Protein AF-0000000066254727 (afdb_homodimer)

pLDDT: mean 92.48, std 10.98, range [27.12, 98.88]

Radius of gyration: 26.47 Å; Cα contacts (8 Å, |Δi|>4): 821; chains: 2; bounding box: 38×82×57 Å

Foldseek 3Di:
DPPDDPPCLVVLLVVPVLAEDEPPLLVCAVPVCVVLVHDAAEEEEEACFLQQQPLVVLVVCVRYAYEYEDADSNRVSNNSVSCVVVVRSRYHYYHDDLLCVPSRYAFQRHQEYEYEADDQQPDPVCQVVQCLALSNVVVCNGRHHQFHKYKYKHLDPVSLVVNVVRLVVNPWDKDPWDFAPLPDPDPPDRDDPVCVVCVVVVRGMIIIMTTHDD/DPPDDPPCLVVLLVVPVLAEDEPPLLVCAVPVCVVLVHDAAEEEEEACFLQQQPLVVLVVCVRYAYEYEDQDSNRVSNNSVSCVVVVRSRYHYYHDDLLCVPSRYAFQRHQEYEYEADDLQPDPVCQVVQCLALSNVVVCNGRHHQFHKYKYKHLDPVSVVVNVVRLVVNPWDKDPWDFAPLPDPDPPDRDDPVCVVCVVVVRGMIIIMTTHDD

Sequence (428 aa):
MRRRRKKGADEKLLSYTKYVLRDDIDKLKGKWNLKFRNDNPIHVEFGTGKGKFITTLAKQNPDINYIAMELKEEVLLKAVEKADASNLNNILFLWGDVSNILDYFEAKELSRIYINFCDPWPKNRWSKRRLTHSGFLEMYNRVLEDDGEIHFKTDNEKLFEFSLNEIAANNWLLKNISLDLGNSEYENNVTTEYEDKFMSQGMRIFRCEAKKRNMRRRRKKGADEKLLSYTKYVLRDDIDKLKGKWNLKFRNDNPIHVEFGTGKGKFITTLAKQNPDINYIAMELKEEVLLKAVEKADASNLNNILFLWGDVSNILDYFEAKELSRIYINFCDPWPKNRWSKRRLTHSGFLEMYNRVLEDDGEIHFKTDNEKLFEFSLNEIAANNWLLKNISLDLGNSEYENNVTTEYEDKFMSQGMRIFRCEAKKRN

Nearest PDB structures (foldseek):
  7nzj-assembly3_E  TM=9.752E-01  e=7.903E-29  Bacillus subtilis subsp. subtilis str. 168
  1yzh-assembly1_A  TM=9.663E-01  e=3.021E-28  Streptococcus pneumoniae
  3dxy-assembly1_A  TM=8.152E-01  e=2.374E-16  Escherichia coli K-12
  3dxz-assembly1_A  TM=8.270E-01  e=3.266E-16  Escherichia coli K-12
  8cti-assembly1_A  TM=7.856E-01  e=6.941E-13  Homo sapiens

Organism: Clostridioides difficile (strain 630) (NCBI:txid272563)

Secondary structure (DSSP, 8-state):
------TTHHHHHHH-TTTEE-SSGGGGTT-HHHHHTS---EEEEES-TT-HHHHHHHHH-TTSEEEEEES-HHHHHHHHHHHHHTT-SSEEEEES-GGGHHHH--TT-EEEEEEES-----SGGGGGGSTTSHHHHHHHHHHEEEEEEEEEEES-HHHHHHHHHHHHHTTPEEEEEES-GGGS---S-PPPHHHHHHHTTT---EEEEEE---/------TTHHHHHHH-TTTEE-SSGGGGTT-HHHHHTS---EEEEES-TT-HHHHHHHHH-TTSEEEEEES-HHHHHHHHHHHHHTT-SSEEEEES-GGGHHHH--TT-EEEEEEES-----SGGGGGGSTTSHHHHHHHHHHEEEEEEEEEEES-HHHHHHHHHHHHHTTPEEEEEES-GGGS---S-PPPHHHHHHHTTT---EEEEEE---

Solvent-accessible surface area (backbone atoms only — not comparable to full-atom values): 22926 Å² total; per-residue (Å²): 132,86,79,72,84,64,89,60,36,62,59,56,38,62,66,39,65,88,38,45,42,66,71,72,46,57,73,34,37,75,36,54,42,64,74,71,70,45,85,52,53,30,35,34,29,54,57,40,49,56,24,50,37,62,46,50,48,37,70,76,32,75,75,33,32,36,39,36,26,24,71,50,48,68,41,35,36,49,22,50,49,53,34,58,74,65,64,60,82,36,53,37,34,38,58,43,62,76,92,47,47,76,52,46,42,27,75,43,61,28,45,32,39,37,40,50,61,64,76,57,50,88,49,75,91,41,40,83,70,23,80,51,23,62,73,43,48,52,54,48,61,46,25,26,28,78,86,14,36,38,41,37,37,34,66,48,65,69,44,48,37,50,33,55,35,36,40,31,72,69,56,32,40,49,37,75,52,31,77,37,46,86,80,43,87,71,75,86,76,77,57,38,65,66,46,64,67,41,45,78,71,70,51,55,30,33,33,36,32,36,28,57,63,129,131,87,82,75,85,64,90,61,36,60,59,57,40,63,65,39,65,87,39,45,42,69,73,72,48,58,73,34,35,75,35,56,43,65,75,69,69,46,86,54,53,31,34,34,29,55,56,39,49,54,23,50,37,62,47,50,50,36,70,75,32,74,74,33,31,36,38,36,26,24,69,51,48,69,40,35,36,49,22,51,51,53,35,58,74,66,64,61,83,34,53,37,34,37,58,42,62,76,91,46,47,75,53,46,43,27,74,44,62,28,44,32,38,37,38,50,62,65,74,57,49,88,50,74,92,41,38,84,72,23,80,53,22,62,73,43,49,52,53,48,60,45,24,27,29,79,86,14,37,39,42,38,38,33,66,49,64,68,43,49,38,50,33,54,35,35,39,30,71,70,56,33,41,51,38,76,53,30,76,38,46,88,79,44,88,71,73,86,75,77,57,41,66,65,47,63,68,42,44,77,70,70,51,55,31,32,32,34,31,36,30,56,62,130

InterPro domains:
  IPR003358 tRNA (guanine-N-7) methyltransferase, Trmb type [PF02390] (39-207)
  IPR003358 tRNA (guanine-N-7) methyltransferase, Trmb type [PS51625] (1-212)
  IPR003358 tRNA (guanine-N-7) methyltransferase, Trmb type [PTHR23417] (31-211)
  IPR003358 tRNA (guanine-N-7) methyltransferase, Trmb type [TIGR00091] (27-213)
  IPR029063 S-adenosyl-L-methionine-dependent methyltransferase superfamily [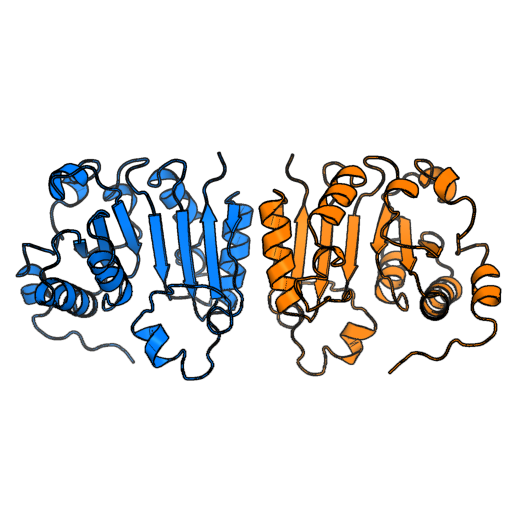G3DSA:3.40.50.150] (1-213)
  IPR029063 S-adenosyl-L-methionine-dependent methyltransferase superfamily [SSF53335] (22-211)
  IPR055361 tRNA (guanine-N(7)-)-methyltransferase TrmB, bacteria [MF_01057] (1-213)

Structure (mmCIF, N/CA/C/O backbone):
data_AF-0000000066254727-model_v1
#
loop_
_entity.id
_entity.type
_entity.pdbx_description
1 polymer 'tRNA (guanine-N(7)-)-methyltransferase'
#
loop_
_atom_site.group_PDB
_atom_site.id
_atom_site.type_symbol
_atom_site.label_atom_id
_atom_site.label_alt_id
_atom_site.label_comp_id
_atom_site.label_asym_id
_atom_site.label_entity_id
_atom_site.label_seq_id
_atom_site.pdbx_PDB_ins_code
_atom_site.Cartn_x
_atom_site.Cartn_y
_atom_site.Cartn_z
_atom_site.occupancy
_atom_site.B_iso_or_equiv
_atom_site.auth_seq_id
_atom_site.auth_comp_id
_atom_site.auth_asym_id
_atom_site.auth_atom_id
_atom_site.pdbx_PDB_model_num
ATOM 1 N N . MET A 1 1 ? 4.133 29.625 -10.883 1 27.12 1 MET A N 1
ATOM 2 C CA . MET A 1 1 ? 3.869 31.047 -10.672 1 27.12 1 MET A CA 1
ATOM 3 C C . MET A 1 1 ? 4.336 31.5 -9.289 1 27.12 1 MET A C 1
ATOM 5 O O . MET A 1 1 ? 3.939 30.906 -8.281 1 27.12 1 MET A O 1
ATOM 9 N N . ARG A 1 2 ? 5.578 32.125 -9.133 1 37.5 2 ARG A N 1
ATOM 10 C CA . ARG A 1 2 ? 6.199 32.594 -7.891 1 37.5 2 ARG A CA 1
ATOM 11 C C . ARG A 1 2 ? 5.27 33.531 -7.129 1 37.5 2 ARG A C 1
ATOM 13 O O . ARG A 1 2 ? 4.812 34.531 -7.668 1 37.5 2 ARG A O 1
ATOM 20 N N . ARG A 1 3 ? 4.508 33.094 -6.074 1 44.22 3 ARG A N 1
ATOM 21 C CA . ARG A 1 3 ? 3.523 33.906 -5.363 1 44.22 3 ARG A CA 1
ATOM 22 C C . ARG A 1 3 ? 4.168 35.156 -4.773 1 44.22 3 ARG A C 1
ATOM 24 O O . ARG A 1 3 ? 5.254 35.094 -4.199 1 44.22 3 ARG A O 1
ATOM 31 N N . ARG A 1 4 ? 3.963 36.344 -5.211 1 43.81 4 ARG A N 1
ATOM 32 C CA . ARG A 1 4 ? 4.402 37.688 -4.805 1 43.81 4 ARG A CA 1
ATOM 33 C C . ARG A 1 4 ? 4.164 37.906 -3.312 1 43.81 4 ARG A C 1
ATOM 35 O O . ARG A 1 4 ? 3.082 37.625 -2.803 1 43.81 4 ARG A O 1
ATOM 42 N N . ARG A 1 5 ? 5.137 38.094 -2.598 1 54.66 5 ARG A N 1
ATOM 43 C CA . ARG A 1 5 ? 5.168 38.469 -1.192 1 54.66 5 ARG A CA 1
ATOM 44 C C . ARG A 1 5 ? 4.27 39.688 -0.941 1 54.66 5 ARG A C 1
ATOM 46 O O . ARG A 1 5 ? 4.387 40.688 -1.624 1 54.66 5 ARG A O 1
ATOM 53 N N . LYS A 1 6 ? 2.869 39.438 -0.459 1 56.44 6 LYS A N 1
ATOM 54 C CA . LYS A 1 6 ? 1.971 40.531 -0.124 1 56.44 6 LYS A CA 1
ATOM 55 C C . LYS A 1 6 ? 2.539 41.375 1.01 1 56.44 6 LYS A C 1
ATOM 57 O O . LYS A 1 6 ? 2.826 40.875 2.094 1 56.44 6 LYS A O 1
ATOM 62 N N . LYS A 1 7 ? 2.779 42.562 0.92 1 67.94 7 LYS A N 1
ATOM 63 C CA . LYS A 1 7 ? 3.273 43.531 1.893 1 67.94 7 LYS A CA 1
ATOM 64 C C . LYS A 1 7 ? 2.369 43.562 3.121 1 6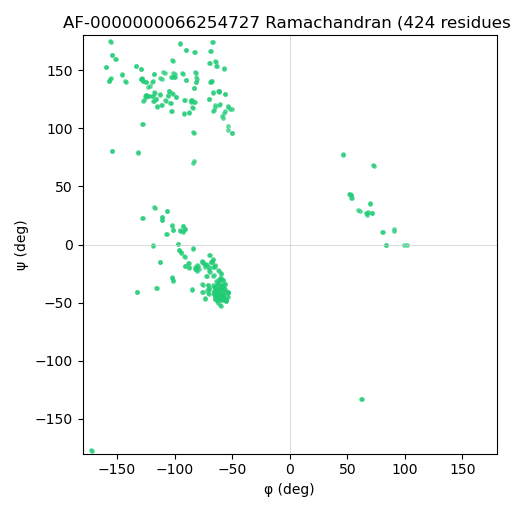7.94 7 LYS A C 1
ATOM 66 O O . LYS A 1 7 ? 1.152 43.719 2.996 1 67.94 7 LYS A O 1
ATOM 71 N N . GLY A 1 8 ? 2.865 43.156 4.359 1 84.06 8 GLY A N 1
ATOM 72 C CA . GLY A 1 8 ? 2.201 43.281 5.645 1 84.06 8 GLY A CA 1
ATOM 73 C C . GLY A 1 8 ? 1.522 42 6.109 1 84.06 8 GLY A C 1
ATOM 74 O O . GLY A 1 8 ? 0.859 42 7.148 1 84.06 8 GLY A O 1
ATOM 75 N N . ALA A 1 9 ? 1.568 40.969 5.391 1 85.69 9 ALA A N 1
ATOM 76 C CA . ALA A 1 9 ? 0.927 39.688 5.742 1 85.69 9 ALA A CA 1
ATOM 77 C C . ALA A 1 9 ? 1.461 39.156 7.066 1 85.69 9 ALA A C 1
ATOM 79 O O . ALA A 1 9 ? 0.708 38.594 7.863 1 85.69 9 ALA A O 1
ATOM 80 N N . ASP A 1 10 ? 2.717 39.344 7.234 1 89.69 10 ASP A N 1
ATOM 81 C CA . ASP A 1 10 ? 3.34 38.875 8.477 1 89.69 10 ASP A CA 1
ATOM 82 C C . ASP A 1 10 ? 2.76 39.625 9.68 1 89.69 10 ASP A C 1
ATOM 84 O O . ASP A 1 10 ? 2.381 38.969 10.672 1 89.69 10 ASP A O 1
ATOM 88 N N . GLU A 1 11 ? 2.652 40.906 9.531 1 90.31 11 GLU A N 1
ATOM 89 C CA . GLU A 1 11 ? 2.098 41.688 10.625 1 90.31 11 GLU A CA 1
ATOM 90 C C . GLU A 1 11 ? 0.65 41.312 10.914 1 90.31 11 GLU A C 1
ATOM 92 O O . GLU A 1 11 ? 0.254 41.188 12.07 1 90.31 11 GLU A O 1
ATOM 97 N N . LYS A 1 12 ? -0.114 41.25 9.93 1 92.62 12 LYS A N 1
ATOM 98 C CA . LYS A 1 12 ? -1.512 40.875 10.086 1 92.62 12 LYS A CA 1
ATOM 99 C C . LYS A 1 12 ? -1.627 39.469 10.711 1 92.62 12 LYS A C 1
ATOM 101 O O . LYS A 1 12 ? -2.434 39.25 11.617 1 92.62 12 LYS A O 1
ATOM 106 N N . LEU A 1 13 ? -0.859 38.562 10.195 1 94.25 13 LEU A N 1
ATOM 107 C CA . LEU A 1 13 ? -0.852 37.188 10.727 1 94.25 13 LEU A CA 1
ATOM 108 C C . LEU A 1 13 ? -0.575 37.188 12.227 1 94.25 13 LEU A C 1
ATOM 110 O O . LEU A 1 13 ? -1.31 36.594 13 1 94.25 13 LEU A O 1
ATOM 114 N N . LEU A 1 14 ? 0.385 37.969 12.617 1 92 14 LEU A N 1
ATOM 115 C CA . LEU A 1 14 ? 0.809 38 14.016 1 92 14 LEU A CA 1
ATOM 116 C C . LEU A 1 14 ? -0.185 38.75 14.875 1 92 14 LEU A C 1
ATOM 118 O O . LEU A 1 14 ? -0.164 38.656 16.109 1 92 14 LEU A O 1
ATOM 122 N N . SER A 1 15 ? -1.062 39.5 14.234 1 92.94 15 SER A N 1
ATOM 123 C CA . SER A 1 15 ? -2.064 40.25 14.977 1 92.94 15 SER A CA 1
ATOM 124 C C . SER A 1 15 ? -3.152 39.344 15.523 1 92.94 15 SER A C 1
ATOM 126 O O . SER A 1 15 ? -3.906 39.719 16.422 1 92.94 15 SER A O 1
ATOM 128 N N . TYR A 1 16 ? -3.275 38.156 14.961 1 94.62 16 TYR A N 1
ATOM 129 C CA . TYR A 1 16 ? -4.238 37.188 15.453 1 94.62 16 TYR A CA 1
ATOM 130 C C . TYR A 1 16 ? -3.676 36.406 16.641 1 94.62 16 TYR A C 1
ATOM 132 O O . TYR A 1 16 ? -3.525 35.188 16.578 1 94.62 16 TYR A O 1
ATOM 140 N N . THR A 1 17 ? -3.529 36.969 17.766 1 91.44 17 THR A N 1
ATOM 141 C CA . THR A 1 17 ? -2.828 36.469 18.938 1 91.44 17 THR A CA 1
ATOM 142 C C . THR A 1 17 ? -3.604 35.312 19.562 1 91.44 17 THR A C 1
ATOM 144 O O . THR A 1 17 ? -3.027 34.469 20.266 1 91.44 17 THR A O 1
ATOM 147 N N . LYS A 1 18 ? -4.871 35.25 19.25 1 92.94 18 LYS A N 1
ATOM 148 C CA . LYS A 1 18 ? -5.703 34.156 19.75 1 92.94 18 LYS A CA 1
ATOM 149 C C . LYS A 1 18 ? -5.359 32.844 19.062 1 92.94 18 LYS A C 1
ATOM 151 O O . LYS A 1 18 ? -5.523 31.781 19.641 1 92.94 18 LYS A O 1
ATOM 156 N N . TYR A 1 19 ? -4.863 33 17.844 1 96.06 19 TYR A N 1
ATOM 157 C CA . TYR A 1 19 ? -4.773 31.812 17 1 96.06 19 TYR A CA 1
ATOM 158 C C . TYR A 1 19 ? -3.322 31.484 16.672 1 96.06 19 TYR A C 1
ATOM 160 O O . TYR A 1 19 ? -2.943 30.312 16.625 1 96.06 19 TYR A O 1
ATOM 168 N N . VAL A 1 20 ? -2.527 32.469 16.469 1 95.75 20 VAL A N 1
ATOM 169 C CA . VAL A 1 20 ? -1.247 32.281 15.797 1 95.75 20 VAL A CA 1
ATOM 170 C C . VAL A 1 20 ? -0.121 32.25 16.828 1 95.75 20 VAL A C 1
ATOM 172 O O . VAL A 1 20 ? -0.039 33.094 17.703 1 95.75 20 VAL A O 1
ATOM 175 N N . LEU A 1 21 ? 0.638 31.25 16.672 1 92 21 LEU A N 1
ATOM 176 C CA . LEU A 1 21 ? 1.831 31.109 17.5 1 92 21 LEU A CA 1
ATOM 177 C C . LEU A 1 21 ? 3.092 31.141 16.641 1 92 21 LEU A C 1
ATOM 179 O O . LEU A 1 21 ? 3.189 30.406 15.656 1 92 21 LEU A O 1
ATOM 183 N N . ARG A 1 22 ? 4.004 31.891 16.984 1 86.06 22 ARG A N 1
ATOM 184 C CA . ARG A 1 22 ? 5.277 31.953 16.281 1 86.06 22 ARG A CA 1
ATOM 185 C C . ARG A 1 22 ? 6.453 31.906 17.25 1 86.06 22 ARG A C 1
ATOM 187 O O . ARG A 1 22 ? 7.438 31.203 17.016 1 86.06 22 ARG A O 1
ATOM 194 N N . ASP A 1 23 ? 6.273 32.625 18.328 1 82.19 23 ASP A N 1
ATOM 195 C CA . ASP A 1 23 ? 7.383 32.75 19.281 1 82.19 23 ASP A CA 1
ATOM 196 C C . ASP A 1 23 ? 7.199 31.797 20.453 1 82.19 23 ASP A C 1
ATOM 198 O O . ASP A 1 23 ? 6.07 31.469 20.828 1 82.19 23 ASP A O 1
ATOM 202 N N . ASP A 1 24 ? 8.297 31.266 21.016 1 85.06 24 ASP A N 1
ATOM 203 C CA . ASP A 1 24 ? 8.375 30.469 22.234 1 85.06 24 ASP A CA 1
ATOM 204 C C . ASP A 1 24 ? 7.547 29.188 22.094 1 85.06 24 ASP A C 1
ATOM 206 O O . ASP A 1 24 ? 6.898 28.766 23.062 1 85.06 24 ASP A O 1
ATOM 210 N N . ILE A 1 25 ? 7.449 28.75 20.891 1 87.56 25 ILE A N 1
ATOM 211 C CA . ILE A 1 25 ? 6.68 27.547 20.656 1 87.56 25 ILE A CA 1
ATOM 212 C C . ILE A 1 25 ? 7.336 26.359 21.375 1 87.56 25 ILE A C 1
ATOM 214 O O . ILE A 1 25 ? 6.648 25.469 21.859 1 87.56 25 ILE A O 1
ATOM 218 N N . ASP A 1 26 ? 8.688 26.391 21.469 1 90.38 26 ASP A N 1
ATOM 219 C CA . ASP A 1 26 ? 9.438 25.328 22.141 1 90.38 26 ASP A CA 1
ATOM 220 C C . ASP A 1 26 ? 9.008 25.203 23.609 1 90.38 26 ASP A C 1
ATOM 222 O O . ASP A 1 26 ? 9.109 24.125 24.188 1 90.38 26 ASP A O 1
ATOM 226 N N . LYS A 1 27 ? 8.477 26.281 24.172 1 93.25 27 LYS A N 1
ATOM 227 C CA . LYS A 1 27 ? 8.023 26.25 25.562 1 93.25 27 LYS A CA 1
ATOM 228 C C . LYS A 1 27 ? 6.699 25.516 25.703 1 93.25 27 LYS A C 1
ATOM 230 O O . LYS A 1 27 ? 6.297 25.141 26.797 1 93.25 27 LYS A O 1
ATOM 235 N N . LEU A 1 28 ? 6.094 25.328 24.594 1 94.69 28 LEU A N 1
ATOM 236 C CA . LEU A 1 28 ? 4.793 24.672 24.609 1 94.69 28 LEU A CA 1
ATOM 237 C C . LEU A 1 28 ? 4.941 23.156 24.438 1 94.69 28 LEU A C 1
ATOM 239 O O . LEU A 1 28 ? 3.979 22.406 24.625 1 94.69 28 LEU A O 1
ATOM 243 N N . LYS A 1 29 ? 6.148 22.75 24.109 1 96.31 29 LYS A N 1
ATOM 244 C CA . LYS A 1 29 ? 6.414 21.312 23.984 1 96.31 29 LYS A CA 1
ATOM 245 C C . LYS A 1 29 ? 5.996 20.562 25.25 1 96.31 29 LYS A C 1
ATOM 247 O O . LYS A 1 29 ? 6.457 20.891 26.344 1 96.31 29 LYS A O 1
ATOM 252 N N . GLY A 1 30 ? 5.055 19.656 25.125 1 97.06 30 GLY A N 1
ATOM 253 C CA . GLY A 1 30 ? 4.535 18.891 26.25 1 97.06 30 GLY A CA 1
ATOM 254 C C . GLY A 1 30 ? 3.447 19.625 27.016 1 97.06 30 GLY A C 1
ATOM 255 O O . GLY A 1 30 ? 2.93 19.109 28.016 1 97.06 30 GLY A O 1
ATOM 256 N N . LYS A 1 31 ? 3.148 20.797 26.578 1 96.88 31 LYS A N 1
ATOM 257 C CA . LYS A 1 31 ? 2.209 21.609 27.344 1 96.88 31 LYS A CA 1
ATOM 258 C C . LYS A 1 31 ? 1.071 22.109 26.453 1 96.88 31 LYS A C 1
ATOM 260 O O . LYS A 1 31 ? 0.453 23.141 26.766 1 96.88 31 LYS A O 1
ATOM 265 N N . TRP A 1 32 ? 0.805 21.469 25.391 1 97.44 32 TRP A N 1
ATOM 266 C CA . TRP A 1 32 ? -0.238 21.906 24.469 1 97.44 32 TRP A CA 1
ATOM 267 C C . TRP A 1 32 ? -1.613 21.812 25.125 1 97.44 32 TRP A C 1
ATOM 269 O O . TRP A 1 32 ? -2.482 22.656 24.875 1 97.44 32 TRP A O 1
ATOM 279 N N . ASN A 1 33 ? -1.824 20.797 25.938 1 97.38 33 ASN A N 1
ATOM 280 C CA . ASN A 1 33 ? -3.09 20.688 26.656 1 97.38 33 ASN A CA 1
ATOM 281 C C . ASN A 1 33 ? -3.35 21.891 27.547 1 97.38 33 ASN A C 1
ATOM 283 O O . ASN A 1 33 ? -4.496 22.328 27.703 1 97.38 33 ASN A O 1
ATOM 287 N N . LEU A 1 34 ? -2.281 22.375 28.125 1 96.62 34 LEU A N 1
ATOM 288 C CA . LEU A 1 34 ? -2.408 23.578 28.938 1 96.62 34 LEU A CA 1
ATOM 289 C C . LEU A 1 34 ? -2.797 24.781 28.078 1 96.62 34 LEU A C 1
ATOM 291 O O . LEU A 1 34 ? -3.621 25.609 28.484 1 96.62 34 LEU A O 1
ATOM 295 N N . LYS A 1 35 ? -2.195 24.828 26.938 1 96.12 35 LYS A N 1
ATOM 296 C CA . LYS A 1 35 ? -2.49 25.938 26.031 1 96.12 35 LYS A CA 1
ATOM 297 C C . LYS A 1 35 ? -3.939 25.891 25.562 1 96.12 35 LYS A C 1
ATOM 299 O O . LYS A 1 35 ? -4.613 26.922 25.484 1 96.12 35 LYS A O 1
ATOM 304 N N . PHE A 1 36 ? -4.422 24.703 25.281 1 97.56 36 PHE A N 1
ATOM 305 C CA . PHE A 1 36 ? -5.797 24.516 24.844 1 97.56 36 PHE A CA 1
ATOM 306 C C . PHE A 1 36 ? -6.754 24.547 26.031 1 97.56 36 PHE A C 1
ATOM 308 O O . PHE A 1 36 ? -7.969 24.672 25.859 1 97.56 36 PHE A O 1
ATOM 315 N N . ARG A 1 37 ? -6.211 24.344 27.297 1 97.19 37 ARG A N 1
ATOM 316 C CA . ARG A 1 37 ? -6.941 24.375 28.562 1 97.19 37 ARG A CA 1
ATOM 317 C C . ARG A 1 37 ? -7.891 23.188 28.656 1 97.19 37 ARG A C 1
ATOM 319 O O . ARG A 1 37 ? -9.023 23.328 29.141 1 97.19 37 ARG A O 1
ATOM 326 N N . ASN A 1 38 ? -7.582 22.094 28.016 1 98.12 38 ASN A N 1
ATOM 327 C CA . ASN A 1 38 ? -8.289 20.812 28.125 1 98.12 38 ASN A CA 1
ATOM 328 C C . ASN A 1 38 ? -7.379 19.641 27.75 1 98.12 38 ASN A C 1
ATOM 330 O O . ASN A 1 38 ? -6.227 19.844 27.375 1 98.12 38 ASN A O 1
ATOM 334 N N . ASP A 1 39 ? -7.93 18.406 27.922 1 97.75 39 ASP A N 1
ATOM 335 C CA . ASP A 1 39 ? -7.133 17.219 27.672 1 97.75 39 ASP A CA 1
ATOM 336 C C . ASP A 1 39 ? -7.637 16.484 26.438 1 97.75 39 ASP A C 1
ATOM 338 O O . ASP A 1 39 ? -7.492 15.258 26.328 1 97.75 39 ASP A O 1
ATOM 342 N N . ASN A 1 40 ? -8.32 17.203 25.531 1 98.44 40 ASN A N 1
ATOM 343 C CA . ASN A 1 40 ? -8.789 16.578 24.297 1 98.44 40 ASN A CA 1
ATOM 344 C C . ASN A 1 40 ? -7.625 16.109 23.422 1 98.44 40 ASN A C 1
ATOM 346 O O . ASN A 1 40 ? -6.516 16.625 23.516 1 98.44 40 ASN A O 1
ATOM 350 N N . PRO A 1 41 ? -7.871 15.102 22.594 1 98.62 41 PRO A N 1
ATOM 351 C CA . PRO A 1 41 ? -6.824 14.695 21.656 1 98.62 41 PRO A CA 1
ATOM 352 C C . PRO A 1 41 ? -6.363 15.836 20.75 1 98.62 41 PRO A C 1
ATOM 354 O O . PRO A 1 41 ? -7.137 16.75 20.484 1 98.62 41 PRO A O 1
ATOM 357 N N . ILE A 1 42 ? -5.133 15.773 20.328 1 98.75 42 ILE A N 1
ATOM 358 C CA . ILE A 1 42 ? -4.574 16.812 19.484 1 98.75 42 ILE A CA 1
ATOM 359 C C . ILE A 1 42 ? -4.238 16.25 18.109 1 98.75 42 ILE A C 1
ATOM 361 O O . ILE A 1 42 ? -3.455 15.297 18 1 98.75 42 ILE A O 1
ATOM 365 N N . HIS A 1 43 ? -4.855 16.75 17.078 1 98.81 43 HIS A N 1
ATOM 366 C CA . HIS A 1 43 ? -4.551 16.453 15.68 1 98.81 43 HIS A CA 1
ATOM 367 C C . HIS A 1 43 ? -3.758 17.594 15.047 1 98.81 43 HIS A C 1
ATOM 369 O O . HIS A 1 43 ? -4.016 18.766 15.328 1 98.81 43 HIS A O 1
ATOM 375 N N . VAL A 1 44 ? -2.85 17.25 14.18 1 98.69 44 VAL A N 1
ATOM 376 C CA . VAL A 1 44 ? -2.047 18.297 13.539 1 98.69 44 VAL A CA 1
ATOM 377 C C . VAL A 1 44 ? -2.076 18.109 12.023 1 98.69 44 VAL A C 1
ATOM 379 O O . VAL A 1 44 ? -2.057 16.969 11.531 1 98.69 44 VAL A O 1
ATOM 382 N N . GLU A 1 45 ? -2.123 19.172 11.32 1 98.62 45 GLU A N 1
ATOM 383 C CA . GLU A 1 45 ? -1.911 19.156 9.875 1 98.62 45 GLU A CA 1
ATOM 384 C C . GLU A 1 45 ? -0.602 19.859 9.508 1 98.62 45 GLU A C 1
ATOM 386 O O . GLU A 1 45 ? -0.405 21.031 9.82 1 98.62 45 GLU A O 1
ATOM 391 N N . PHE A 1 46 ? 0.299 19.125 8.867 1 97.75 46 PHE A N 1
ATOM 392 C CA . PHE A 1 46 ? 1.543 19.688 8.352 1 97.75 46 PHE A CA 1
ATOM 393 C C . PHE A 1 46 ? 1.372 20.156 6.914 1 97.75 46 PHE A C 1
ATOM 395 O O . PHE A 1 46 ? 1.026 19.359 6.039 1 97.75 46 PHE A O 1
ATOM 402 N N . GLY A 1 47 ? 1.664 21.391 6.652 1 95 47 GLY A N 1
ATOM 403 C CA . GLY A 1 47 ? 1.336 21.969 5.363 1 95 47 GLY A CA 1
ATOM 404 C C . GLY A 1 47 ? -0.149 22.219 5.184 1 95 47 GLY A C 1
ATOM 405 O O . GLY A 1 47 ? -0.769 21.703 4.258 1 95 47 GLY A O 1
ATOM 406 N N . THR A 1 48 ? -0.691 23.188 5.945 1 96.12 48 THR A N 1
ATOM 407 C CA . THR A 1 48 ? -2.139 23.344 6.035 1 96.12 48 THR A CA 1
ATOM 408 C C . THR A 1 48 ? -2.674 24.125 4.844 1 96.12 48 THR A C 1
ATOM 410 O O . THR A 1 48 ? -3.873 24.094 4.559 1 96.12 48 THR A O 1
ATOM 413 N N . GLY A 1 49 ? -1.768 24.875 4.211 1 94.19 49 GLY A N 1
ATOM 414 C CA . GLY A 1 49 ? -2.229 25.719 3.115 1 94.19 49 GLY A CA 1
ATOM 415 C C . GLY A 1 49 ? -3.227 26.766 3.553 1 94.19 49 GLY A C 1
ATOM 416 O O . GLY A 1 49 ? -2.992 27.484 4.527 1 94.19 49 GLY A O 1
ATOM 417 N N . LYS A 1 50 ? -4.293 26.891 2.83 1 95.25 50 LYS A N 1
ATOM 418 C CA . LYS A 1 50 ? -5.277 27.922 3.125 1 95.25 50 LYS A CA 1
ATOM 419 C C . LYS A 1 50 ? -6.254 27.453 4.203 1 95.25 50 LYS A C 1
ATOM 421 O O . LYS A 1 50 ? -7.168 28.188 4.574 1 95.25 50 LYS A O 1
ATOM 426 N N . GLY A 1 51 ? -6.184 26.281 4.668 1 97.06 51 GLY A N 1
ATOM 427 C CA . GLY A 1 51 ? -6.711 25.875 5.957 1 97.06 51 GLY A CA 1
ATOM 428 C C . GLY A 1 51 ? -8.148 25.375 5.883 1 97.06 51 GLY A C 1
ATOM 429 O O . GLY A 1 51 ? -8.789 25.156 6.914 1 97.06 51 GLY A O 1
ATOM 430 N N . LYS A 1 52 ? -8.719 25.125 4.676 1 96.38 52 LYS A N 1
ATOM 431 C CA . LYS A 1 52 ? -10.102 24.656 4.59 1 96.38 52 LYS A CA 1
ATOM 432 C C . LYS A 1 52 ? -10.273 23.328 5.305 1 96.38 52 LYS A C 1
ATOM 434 O O . LYS A 1 52 ? -11.203 23.156 6.098 1 96.38 52 LYS A O 1
ATOM 439 N N . PHE A 1 53 ? -9.406 22.422 5.086 1 97 53 PHE A N 1
ATOM 440 C CA . PHE A 1 53 ? -9.5 21.078 5.637 1 97 53 PHE A CA 1
ATOM 441 C C . PHE A 1 53 ? -9.5 21.109 7.16 1 97 53 PHE A C 1
ATOM 443 O O . PHE A 1 53 ? -10.445 20.625 7.793 1 97 53 PHE A O 1
ATOM 450 N N . ILE A 1 54 ? -8.555 21.75 7.746 1 98.06 54 ILE A N 1
ATOM 451 C CA . ILE A 1 54 ? -8.336 21.672 9.188 1 98.06 54 ILE A CA 1
ATOM 452 C C . ILE A 1 54 ? -9.391 22.5 9.914 1 98.06 54 ILE A C 1
ATOM 454 O O . ILE A 1 54 ? -9.836 22.125 11.008 1 98.06 54 ILE A O 1
ATOM 458 N N . THR A 1 55 ? -9.805 23.609 9.336 1 98.31 55 THR A N 1
ATOM 459 C CA . THR A 1 55 ? -10.828 24.422 9.984 1 98.31 55 THR A CA 1
ATOM 460 C C . THR A 1 55 ? -12.18 23.734 9.93 1 98.31 55 THR A C 1
ATOM 462 O O . THR A 1 55 ? -12.984 23.844 10.852 1 98.31 55 THR A O 1
ATOM 465 N N . THR A 1 56 ? -12.438 23 8.805 1 97.81 56 THR A N 1
ATOM 466 C CA . THR A 1 56 ? -13.656 22.203 8.711 1 97.81 56 THR A CA 1
ATOM 467 C C . THR A 1 56 ? -13.68 21.109 9.773 1 97.81 56 THR A C 1
ATOM 469 O O . THR A 1 56 ? -14.688 20.938 10.461 1 97.81 56 THR A O 1
ATOM 472 N N . LEU A 1 57 ? -12.602 20.422 9.945 1 98.12 57 LEU A N 1
ATOM 473 C CA . LEU A 1 57 ? -12.516 19.391 10.969 1 98.12 57 LEU A CA 1
ATOM 474 C C . LEU A 1 57 ? -12.734 19.969 12.359 1 98.12 57 LEU A C 1
ATOM 476 O O . LEU A 1 57 ? -13.461 19.391 13.172 1 98.12 57 LEU A O 1
ATOM 480 N N . ALA A 1 58 ? -12.062 21.094 12.602 1 98.44 58 ALA A N 1
ATOM 481 C CA . ALA A 1 58 ? -12.188 21.734 13.906 1 98.44 58 ALA A CA 1
ATOM 482 C C . ALA A 1 58 ? -13.648 22.094 14.203 1 98.44 58 ALA A C 1
ATOM 484 O O . ALA A 1 58 ? -14.125 21.906 15.32 1 98.44 58 ALA A O 1
ATOM 485 N N . LYS A 1 59 ? -14.312 22.609 13.203 1 97.88 59 LYS A N 1
ATOM 486 C CA . LYS A 1 59 ? -15.711 22.984 13.344 1 97.88 59 LYS A CA 1
ATOM 487 C C . LYS A 1 59 ? -16.594 21.766 13.617 1 97.88 59 LYS A C 1
ATOM 489 O O . LYS A 1 59 ? -17.484 21.828 14.453 1 97.88 59 LYS A O 1
ATOM 494 N N . GLN A 1 60 ? -16.297 20.656 12.992 1 97.25 60 GLN A N 1
ATOM 495 C CA . GLN A 1 60 ? -17.125 19.453 13.07 1 97.25 60 GLN A CA 1
ATOM 496 C C . GLN A 1 60 ? -16.844 18.672 14.352 1 97.25 60 GLN A C 1
ATOM 498 O O . GLN A 1 60 ? -17.656 17.859 14.781 1 97.25 60 GLN A O 1
ATOM 503 N N . ASN A 1 61 ? -15.68 18.906 14.93 1 98 61 ASN A N 1
ATOM 504 C CA . ASN A 1 61 ? -15.258 18.109 16.078 1 98 61 ASN A CA 1
ATOM 505 C C . ASN A 1 61 ? -14.758 18.984 17.219 1 98 61 ASN A C 1
ATOM 507 O O . ASN A 1 61 ? -13.555 19.016 17.5 1 98 61 ASN A O 1
ATOM 511 N N . PRO A 1 62 ? -15.648 19.562 17.984 1 97.62 62 PRO A N 1
ATOM 512 C CA . PRO A 1 62 ? -15.234 20.5 19.031 1 97.62 62 PRO A CA 1
ATOM 513 C C . PRO A 1 62 ? -14.477 19.812 20.172 1 97.62 62 PRO A C 1
ATOM 515 O O . PRO A 1 62 ? -13.828 20.484 20.969 1 97.62 62 PRO A O 1
ATOM 518 N N . ASP A 1 63 ? -14.578 18.469 20.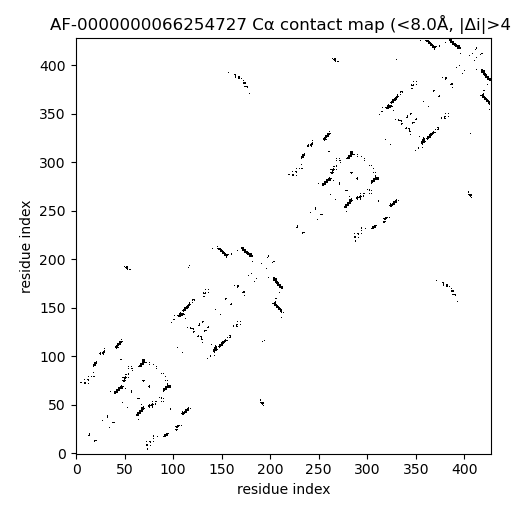219 1 98.38 63 ASP A N 1
ATOM 519 C CA . ASP A 1 63 ? -13.93 17.719 21.297 1 98.38 63 ASP A CA 1
ATOM 520 C C . ASP A 1 63 ? -12.531 17.266 20.875 1 98.38 63 ASP A C 1
ATOM 522 O O . ASP A 1 63 ? -11.914 16.438 21.547 1 98.38 63 ASP A O 1
ATOM 526 N N . ILE A 1 64 ? -12.031 17.75 19.828 1 98.69 64 ILE A N 1
ATOM 527 C CA . ILE A 1 64 ? -10.664 17.516 19.375 1 98.69 64 ILE A CA 1
ATOM 528 C C . ILE A 1 64 ? -9.945 18.844 19.203 1 98.69 64 ILE A C 1
ATOM 530 O O . ILE A 1 64 ? -10.516 19.828 18.719 1 98.69 64 ILE A O 1
ATOM 534 N N . ASN A 1 65 ? -8.727 18.922 19.672 1 98.88 65 ASN A N 1
ATOM 535 C CA . ASN A 1 65 ? -7.871 20.094 19.453 1 98.88 65 ASN A CA 1
ATOM 536 C C . ASN A 1 65 ? -7.051 19.938 18.172 1 98.88 65 ASN A C 1
ATOM 538 O O . ASN A 1 65 ? -6.555 18.859 17.875 1 98.88 65 ASN A O 1
ATOM 542 N N . TYR A 1 66 ? -6.906 21.062 17.453 1 98.88 66 TYR A N 1
ATOM 543 C CA . TYR A 1 66 ? -6.211 21.016 16.172 1 98.88 66 TYR A CA 1
ATOM 544 C C . TYR A 1 66 ? -5.051 22.016 16.156 1 98.88 66 TYR A C 1
ATOM 546 O O . TYR A 1 66 ? -5.172 23.125 16.656 1 98.88 66 TYR A O 1
ATOM 554 N N . ILE A 1 67 ? -3.979 21.609 15.586 1 98.56 67 ILE A N 1
ATOM 555 C CA . ILE A 1 67 ? -2.852 22.484 15.297 1 98.56 67 ILE A CA 1
ATOM 556 C C . ILE A 1 67 ? -2.545 22.453 13.805 1 98.56 67 ILE A C 1
ATOM 558 O O . ILE A 1 67 ? -2.428 21.391 13.211 1 98.56 67 ILE A O 1
ATOM 562 N N . ALA A 1 68 ? -2.473 23.594 13.211 1 98.25 68 ALA A N 1
ATOM 563 C CA . ALA A 1 68 ? -2.178 23.75 11.789 1 98.25 68 ALA A CA 1
ATOM 564 C C . ALA A 1 68 ? -0.824 24.422 11.578 1 98.25 68 ALA A C 1
ATOM 566 O O . ALA A 1 68 ? -0.571 25.5 12.117 1 98.25 68 ALA A O 1
ATOM 567 N N . MET A 1 69 ? -0.011 23.797 10.758 1 97.19 69 MET A N 1
ATOM 568 C CA . MET A 1 69 ? 1.326 24.344 10.539 1 97.19 69 MET A CA 1
ATOM 569 C C . MET A 1 69 ? 1.532 24.719 9.078 1 97.19 69 MET A C 1
ATOM 571 O O . MET A 1 69 ? 1.131 23.969 8.18 1 97.19 69 MET A O 1
ATOM 575 N N . GLU A 1 70 ? 2.191 25.828 8.914 1 95.56 70 GLU A N 1
ATOM 576 C CA . GLU A 1 70 ? 2.48 26.344 7.578 1 95.56 70 GLU A CA 1
ATOM 577 C C . GLU A 1 70 ? 3.678 27.281 7.59 1 95.56 70 GLU A C 1
ATOM 579 O O . GLU A 1 70 ? 3.85 28.062 8.531 1 95.56 70 GLU A O 1
ATOM 584 N N . LEU A 1 71 ? 4.465 27.125 6.52 1 93.38 71 LEU A N 1
ATOM 585 C CA . LEU A 1 71 ? 5.688 27.906 6.43 1 93.38 71 LEU A CA 1
ATOM 586 C C . LEU A 1 71 ? 5.402 29.281 5.84 1 93.38 71 LEU A C 1
ATOM 588 O O . LEU A 1 71 ? 5.988 30.281 6.27 1 93.38 71 LEU A O 1
ATOM 592 N N . LYS A 1 72 ? 4.566 29.359 4.902 1 93.75 72 LYS A N 1
ATOM 593 C CA . LYS A 1 72 ? 4.297 30.609 4.188 1 93.75 72 LYS A CA 1
ATOM 594 C C . LYS A 1 72 ? 3.24 31.438 4.914 1 93.75 72 LYS A C 1
ATOM 596 O O . LYS A 1 72 ? 2.09 31.016 5.043 1 93.75 72 LYS A O 1
ATOM 601 N N . GLU A 1 73 ? 3.557 32.594 5.242 1 93.62 73 GLU A N 1
ATOM 602 C CA . GLU A 1 73 ? 2.697 33.438 6.078 1 93.62 73 GLU A CA 1
ATOM 603 C C . GLU A 1 73 ? 1.448 33.875 5.32 1 93.62 73 GLU A C 1
ATOM 605 O O . GLU A 1 73 ? 0.365 33.969 5.902 1 93.62 73 GLU A O 1
ATOM 610 N N . GLU A 1 74 ? 1.638 34.156 4.031 1 94.44 74 GLU A N 1
ATOM 611 C CA . GLU A 1 74 ? 0.491 34.625 3.26 1 94.44 74 GLU A CA 1
ATOM 612 C C . GLU A 1 74 ? -0.579 33.562 3.145 1 94.44 74 GLU A C 1
ATOM 614 O O . GLU A 1 74 ? -1.774 33.844 3.162 1 94.44 74 GLU A O 1
ATOM 619 N N . VAL A 1 75 ? -0.113 32.375 3.031 1 94.62 75 VAL A N 1
ATOM 620 C CA . VAL A 1 75 ? -1.01 31.234 2.914 1 94.62 75 VAL A CA 1
ATOM 621 C C . VAL A 1 75 ? -1.655 30.938 4.266 1 94.62 75 VAL A C 1
ATOM 623 O O . VAL A 1 75 ? -2.877 30.797 4.359 1 94.62 75 VAL A O 1
ATOM 626 N N . LEU A 1 76 ? -0.881 30.922 5.285 1 96.44 76 LEU A N 1
ATOM 627 C CA . LEU A 1 76 ? -1.351 30.656 6.641 1 96.44 76 LEU A CA 1
ATOM 628 C C . LEU A 1 76 ? -2.391 31.703 7.066 1 96.44 76 LEU A C 1
ATOM 630 O O . LEU A 1 76 ? -3.34 31.375 7.781 1 96.44 76 LEU A O 1
ATOM 634 N N . LEU A 1 77 ? -2.184 32.938 6.625 1 97.25 77 LEU A N 1
ATOM 635 C CA . LEU A 1 77 ? -3.102 34.031 6.977 1 97.25 77 LEU A CA 1
ATOM 636 C C . LEU A 1 77 ? -4.523 33.688 6.543 1 97.25 77 LEU A C 1
ATOM 638 O O . LEU A 1 77 ? -5.48 33.938 7.285 1 97.25 77 LEU A O 1
ATOM 642 N N . LYS A 1 78 ? -4.652 33.125 5.422 1 96.88 78 LYS A N 1
ATOM 643 C CA . LYS A 1 78 ? -5.973 32.719 4.93 1 96.88 78 LYS A CA 1
ATOM 644 C C . LYS A 1 78 ? -6.621 31.688 5.84 1 96.88 78 LYS A C 1
ATOM 646 O O . LYS A 1 78 ? -7.828 31.734 6.086 1 96.88 78 LYS A O 1
ATOM 651 N N . ALA A 1 79 ? -5.859 30.766 6.289 1 97.31 79 ALA A N 1
ATOM 652 C CA . ALA A 1 79 ? -6.359 29.734 7.195 1 97.31 79 ALA A CA 1
ATOM 653 C C . ALA A 1 79 ? -6.82 30.344 8.516 1 97.31 79 ALA A C 1
ATOM 655 O O . ALA A 1 79 ? -7.887 30 9.031 1 97.31 79 ALA A O 1
ATOM 656 N N . VAL A 1 80 ? -6.039 31.25 9.008 1 98 80 VAL A N 1
ATOM 657 C CA . VAL A 1 80 ? -6.336 31.906 10.281 1 98 80 VAL A CA 1
ATOM 658 C C . VAL A 1 80 ? -7.621 32.719 10.156 1 98 80 VAL A C 1
ATOM 660 O O . VAL A 1 80 ? -8.453 32.719 11.07 1 98 80 VAL A O 1
ATOM 663 N N . GLU A 1 81 ? -7.742 33.375 9.07 1 97.88 81 GLU A N 1
ATOM 664 C CA . GLU A 1 81 ? -8.945 34.188 8.836 1 97.88 81 GLU A CA 1
ATOM 665 C C . GLU A 1 81 ? -10.195 33.312 8.836 1 97.88 81 GLU A C 1
ATOM 667 O O . GLU A 1 81 ? -11.25 33.719 9.32 1 97.88 81 GLU A O 1
ATOM 672 N N . LYS A 1 82 ? -10.102 32.125 8.312 1 97.5 82 LYS A N 1
ATOM 673 C CA . LYS A 1 82 ? -11.227 31.188 8.328 1 97.5 82 LYS A CA 1
ATOM 674 C C . LYS A 1 82 ? -11.602 30.797 9.758 1 97.5 82 LYS A C 1
ATOM 676 O O . LYS A 1 82 ? -12.781 30.75 10.109 1 97.5 82 LYS A O 1
ATOM 681 N N . ALA A 1 83 ? -10.625 30.469 10.5 1 98 83 ALA A N 1
ATOM 682 C CA . ALA A 1 83 ? -10.859 30.094 11.891 1 98 83 ALA A CA 1
ATOM 683 C C . ALA A 1 83 ? -11.492 31.25 12.672 1 98 83 ALA A C 1
ATOM 685 O O . ALA A 1 83 ? -12.414 31.047 13.461 1 98 83 ALA A O 1
ATOM 686 N N . ASP A 1 84 ? -10.961 32.438 12.43 1 97.5 84 ASP A N 1
ATOM 687 C CA . ASP A 1 84 ? -11.461 33.656 13.117 1 97.5 84 ASP A CA 1
ATOM 688 C C . ASP A 1 84 ? -12.914 33.938 12.742 1 97.5 84 ASP A C 1
ATOM 690 O O . ASP A 1 84 ? -13.734 34.219 13.609 1 97.5 84 ASP A O 1
ATOM 694 N N . ALA A 1 85 ? -13.164 33.812 11.492 1 97.12 85 ALA A N 1
ATOM 695 C CA . ALA A 1 85 ? -14.516 34.062 11 1 97.12 85 ALA A CA 1
ATOM 696 C C . ALA A 1 85 ? -15.516 33.094 11.609 1 97.12 85 ALA A C 1
ATOM 698 O O . ALA A 1 85 ? -16.688 33.438 11.812 1 97.12 85 ALA A O 1
ATOM 699 N N . SER A 1 86 ? -15.086 31.922 11.914 1 96.75 86 SER A N 1
ATOM 700 C CA . SER A 1 86 ? -15.953 30.891 12.469 1 96.75 86 SER A CA 1
ATOM 701 C C . SER A 1 86 ? -15.844 30.828 13.984 1 96.75 86 SER A C 1
ATOM 703 O O . SER A 1 86 ? -16.469 29.984 14.625 1 96.75 86 SER A O 1
ATOM 705 N N . ASN A 1 87 ? -15.039 31.672 14.578 1 97.06 87 ASN A N 1
ATOM 706 C CA . ASN A 1 87 ? -14.812 31.75 16.016 1 97.06 87 ASN A CA 1
ATOM 707 C C . ASN A 1 87 ? -14.453 30.391 16.609 1 97.06 87 ASN A C 1
ATOM 709 O O . ASN A 1 87 ? -15.055 29.969 17.594 1 97.06 87 ASN A O 1
ATOM 713 N N . LEU A 1 88 ? -13.609 29.688 15.93 1 98 88 LEU A N 1
ATOM 714 C CA . LEU A 1 88 ? -13.172 28.391 16.422 1 98 88 LEU A CA 1
ATOM 715 C C . LEU A 1 88 ? -12.32 28.531 17.672 1 98 88 LEU A C 1
ATOM 717 O O . LEU A 1 88 ? -11.5 29.453 17.766 1 98 88 LEU A O 1
ATOM 721 N N . ASN A 1 89 ? -12.492 27.625 18.641 1 97.12 89 ASN A N 1
ATOM 722 C CA . ASN A 1 89 ? -11.766 27.734 19.906 1 97.12 89 ASN A CA 1
ATOM 723 C C . ASN A 1 89 ? -10.859 26.531 20.141 1 97.12 89 ASN A C 1
ATOM 725 O O . ASN A 1 89 ? -10.141 26.469 21.125 1 97.12 89 ASN A O 1
ATOM 729 N N . ASN A 1 90 ? -10.906 25.609 19.203 1 98.62 90 ASN A N 1
ATOM 730 C CA . ASN A 1 90 ? -10.141 24.375 19.391 1 98.62 90 ASN A CA 1
ATOM 731 C C . ASN A 1 90 ? -9.07 24.219 18.312 1 98.62 90 ASN A C 1
ATOM 733 O O . ASN A 1 90 ? -8.781 23.109 17.875 1 98.62 90 ASN A O 1
ATOM 737 N N . ILE A 1 91 ? -8.516 25.312 17.812 1 98.81 91 ILE A N 1
ATOM 738 C CA . ILE A 1 91 ? -7.492 25.25 16.781 1 98.81 91 ILE A CA 1
ATOM 739 C C . ILE A 1 91 ? -6.434 26.328 17.016 1 98.81 91 ILE A C 1
ATOM 741 O O . ILE A 1 91 ? -6.758 27.438 17.438 1 98.81 91 ILE A O 1
ATOM 745 N N . LEU A 1 92 ? -5.215 26.016 16.812 1 98.25 92 LEU A N 1
ATOM 746 C CA . LEU A 1 92 ? -4.086 26.938 16.844 1 98.25 92 LEU A CA 1
ATOM 747 C C . LEU A 1 92 ? -3.234 26.797 15.594 1 98.25 92 LEU A C 1
ATOM 749 O O . LEU A 1 92 ? -3.184 25.719 14.992 1 98.25 92 LEU A O 1
ATOM 753 N N . PHE A 1 93 ? -2.6 27.875 15.203 1 98 93 PHE A N 1
ATOM 754 C CA . PHE A 1 93 ? -1.787 27.906 13.992 1 98 93 PHE A CA 1
ATOM 755 C C . PHE A 1 93 ? -0.325 28.172 14.328 1 98 93 PHE A C 1
ATOM 757 O O . PHE A 1 93 ? -0.006 29.141 15.023 1 98 93 PHE A O 1
ATOM 764 N N . LEU A 1 94 ? 0.484 27.281 13.867 1 96.31 94 LEU A N 1
ATOM 765 C CA . LEU A 1 94 ? 1.925 27.422 14.047 1 96.31 94 LEU A CA 1
ATOM 766 C C . LEU A 1 94 ? 2.594 27.906 12.766 1 96.31 94 LEU A C 1
ATOM 768 O O . LEU A 1 94 ? 2.541 27.219 11.742 1 96.31 94 LEU A O 1
ATOM 772 N N . TRP A 1 95 ? 3.117 29.062 12.852 1 94.81 95 TRP A N 1
ATOM 773 C CA . TRP A 1 95 ? 3.934 29.578 11.758 1 94.81 95 TRP A CA 1
ATOM 774 C C . TRP A 1 95 ? 5.367 29.062 11.859 1 94.81 95 TRP A C 1
ATOM 776 O O . TRP A 1 95 ? 6.184 29.641 12.586 1 94.81 95 TRP A O 1
ATOM 786 N N . GLY A 1 96 ? 5.672 28 11.148 1 91.12 96 GLY A N 1
ATOM 787 C CA . GLY A 1 96 ? 6.977 27.375 11.312 1 91.12 96 GLY A CA 1
ATOM 788 C C . GLY A 1 96 ? 7.254 26.281 10.297 1 91.12 96 GLY A C 1
ATOM 789 O O . GLY A 1 96 ? 6.449 26.047 9.391 1 91.12 96 GLY A O 1
ATOM 790 N N . ASP A 1 97 ? 8.422 25.672 10.484 1 93.06 97 ASP A N 1
ATOM 791 C CA . ASP A 1 97 ? 8.93 24.656 9.57 1 93.06 97 ASP A CA 1
ATOM 792 C C . ASP A 1 97 ? 8.656 23.25 10.117 1 93.06 97 ASP A C 1
ATOM 794 O O . ASP A 1 97 ? 9.07 22.922 11.234 1 93.06 97 ASP A O 1
ATOM 798 N N . VAL A 1 98 ? 8.039 22.422 9.336 1 93.56 98 VAL A N 1
ATOM 799 C CA . VAL A 1 98 ? 7.656 21.062 9.703 1 93.56 98 VAL A CA 1
ATOM 800 C C . VAL A 1 98 ? 8.906 20.234 10.031 1 93.56 98 VAL A C 1
ATOM 802 O O . VAL A 1 98 ? 8.836 19.25 10.766 1 93.56 98 VAL A O 1
ATOM 805 N N . SER A 1 99 ? 10.062 20.594 9.547 1 94.38 99 SER A N 1
ATOM 806 C CA . SER A 1 99 ? 11.305 19.875 9.828 1 94.38 99 SER A CA 1
ATOM 807 C C . SER A 1 99 ? 11.688 19.984 11.297 1 94.38 99 SER A C 1
ATOM 809 O O . SER A 1 99 ? 12.523 19.219 11.789 1 94.38 99 SER A O 1
ATOM 811 N N . ASN A 1 100 ? 11.047 20.891 12.055 1 94 100 ASN A N 1
ATOM 812 C CA . ASN A 1 100 ? 11.367 21.125 13.453 1 94 100 ASN A CA 1
ATOM 813 C C . ASN A 1 100 ? 10.297 20.562 14.383 1 94 100 ASN A C 1
ATOM 815 O O . ASN A 1 100 ? 10.086 21.062 15.484 1 94 100 ASN A O 1
ATOM 819 N N . ILE A 1 101 ? 9.617 19.531 13.984 1 94.75 101 ILE A N 1
ATOM 820 C CA . ILE A 1 101 ? 8.484 18.969 14.703 1 94.75 101 ILE A CA 1
ATOM 821 C C . ILE A 1 101 ? 8.906 18.578 16.109 1 94.75 101 ILE A C 1
ATOM 823 O O . ILE A 1 101 ? 8.148 18.75 17.062 1 94.75 101 ILE A O 1
ATOM 827 N N . LEU A 1 102 ? 10.102 18.078 16.281 1 96.31 102 LEU A N 1
ATOM 828 C CA . LEU A 1 102 ? 10.555 17.562 17.578 1 96.31 102 LEU A CA 1
ATOM 829 C C . LEU A 1 102 ? 10.82 18.719 18.547 1 96.31 102 LEU A C 1
ATOM 831 O O . LEU A 1 102 ? 10.93 18.5 19.75 1 96.31 102 LEU A O 1
ATOM 835 N N . ASP A 1 103 ? 10.953 19.938 18.016 1 95.12 103 ASP A N 1
ATOM 836 C CA . ASP A 1 103 ? 11.086 21.109 18.859 1 95.12 103 ASP A CA 1
ATOM 837 C C . ASP A 1 103 ? 9.727 21.562 19.375 1 95.12 103 ASP A C 1
ATOM 839 O O . ASP A 1 103 ? 9.648 22.297 20.375 1 95.12 103 ASP A O 1
ATOM 843 N N . TYR A 1 104 ? 8.688 21.141 18.688 1 96.06 104 TYR A N 1
ATOM 844 C CA . TYR A 1 104 ? 7.363 21.672 18.953 1 96.06 104 TYR A CA 1
ATOM 845 C C . TYR A 1 104 ? 6.539 20.703 19.797 1 96.06 104 TYR A C 1
ATOM 847 O O . TYR A 1 104 ? 5.664 21.125 20.562 1 96.06 104 TYR A O 1
ATOM 855 N N . PHE A 1 105 ? 6.785 19.422 19.641 1 97.88 105 PHE A N 1
ATOM 856 C CA . PHE A 1 105 ? 5.906 18.422 20.25 1 97.88 105 PHE A CA 1
ATOM 857 C C . PHE A 1 105 ? 6.703 17.438 21.078 1 97.88 105 PHE A C 1
ATOM 859 O O . PHE A 1 105 ? 7.797 17.016 20.688 1 97.88 105 PHE A O 1
ATOM 866 N N . GLU A 1 106 ? 6.184 17.047 22.219 1 98.06 106 GLU A N 1
ATOM 867 C CA . GLU A 1 106 ? 6.758 16.016 23.094 1 98.06 106 GLU A CA 1
ATOM 868 C C . GLU A 1 106 ? 6.367 14.617 22.625 1 98.06 106 GLU A C 1
ATOM 870 O O . GLU A 1 106 ? 5.445 14.461 21.812 1 98.06 106 GLU A O 1
ATOM 875 N N . ALA A 1 107 ? 7.105 13.641 23.188 1 97.94 107 ALA A N 1
ATOM 876 C CA . ALA A 1 107 ? 6.785 12.25 22.875 1 97.94 107 ALA A CA 1
ATOM 877 C C . ALA A 1 107 ? 5.328 11.93 23.203 1 97.94 107 ALA A C 1
ATOM 879 O O . ALA A 1 107 ? 4.836 12.281 24.266 1 97.94 107 ALA A O 1
ATOM 880 N N . LYS A 1 108 ? 4.645 11.344 22.219 1 97.75 108 LYS A N 1
ATOM 881 C CA . LYS A 1 108 ? 3.301 10.797 22.391 1 97.75 108 LYS A CA 1
ATOM 882 C C . LYS A 1 108 ? 2.291 11.906 22.672 1 97.75 108 LYS A C 1
ATOM 884 O O . LYS A 1 108 ? 1.264 11.672 23.312 1 97.75 108 LYS A O 1
ATOM 889 N N . GLU A 1 109 ? 2.543 13.094 22.219 1 98.25 109 GLU A N 1
ATOM 890 C CA . GLU A 1 109 ? 1.7 14.242 22.516 1 98.25 109 GLU A CA 1
ATOM 891 C C . GLU A 1 109 ? 0.566 14.383 21.516 1 98.25 109 GLU A C 1
ATOM 893 O O . GLU A 1 109 ? -0.448 15.023 21.797 1 98.25 109 GLU A O 1
ATOM 898 N N . LEU A 1 110 ? 0.725 13.766 20.328 1 98.38 110 LEU A N 1
ATOM 899 C CA . LEU A 1 110 ? -0.24 13.914 19.234 1 98.38 110 LEU A CA 1
ATOM 900 C C . LEU A 1 110 ? -1.028 12.625 19.031 1 98.38 110 LEU A C 1
ATOM 902 O O . LEU A 1 110 ? -0.486 11.531 19.172 1 98.38 110 LEU A O 1
ATOM 906 N N . SER A 1 111 ? -2.275 12.812 18.609 1 98.31 111 SER A N 1
ATOM 907 C CA . SER A 1 111 ? -3.131 11.664 18.359 1 98.31 111 SER A CA 1
ATOM 908 C C . SER A 1 111 ? -3.236 11.367 16.859 1 98.31 111 SER A C 1
ATOM 910 O O . SER A 1 111 ? -3.475 10.227 16.453 1 98.31 111 SER A O 1
ATOM 912 N N . ARG A 1 112 ? -3.094 12.383 16.031 1 98.69 112 ARG A N 1
ATOM 913 C CA . ARG A 1 112 ? -3.213 12.18 14.586 1 98.69 112 ARG A CA 1
ATOM 914 C C . ARG A 1 112 ? -2.469 13.258 13.812 1 98.69 112 ARG A C 1
ATOM 916 O O . ARG A 1 112 ? -2.441 14.422 14.227 1 98.69 112 ARG A O 1
ATOM 923 N N . ILE A 1 113 ? -1.887 12.852 12.758 1 98.75 113 ILE A N 1
ATOM 924 C CA . ILE A 1 113 ? -1.203 13.758 11.836 1 98.75 113 ILE A CA 1
ATOM 925 C C . ILE A 1 113 ? -1.856 13.68 10.461 1 98.75 113 ILE A C 1
ATOM 927 O O . ILE A 1 113 ? -2.098 12.594 9.938 1 98.75 113 ILE A O 1
ATOM 931 N N . TYR A 1 114 ? -2.215 14.812 9.914 1 98.62 114 TYR A N 1
ATOM 932 C CA . TYR A 1 114 ? -2.717 14.906 8.547 1 98.62 114 TYR A CA 1
ATOM 933 C C . TYR A 1 114 ? -1.654 15.484 7.617 1 98.62 114 TYR A C 1
ATOM 935 O O . TYR A 1 114 ? -1.024 16.5 7.934 1 98.62 114 TYR A O 1
ATOM 943 N N . ILE A 1 115 ? -1.449 14.859 6.516 1 98.25 115 ILE A N 1
ATOM 944 C CA . ILE A 1 115 ? -0.591 15.336 5.434 1 98.25 115 ILE A CA 1
ATOM 945 C C . ILE A 1 115 ? -1.365 15.328 4.117 1 98.25 115 ILE A C 1
ATOM 947 O O . ILE A 1 115 ? -1.552 14.273 3.508 1 98.25 115 ILE A O 1
ATOM 951 N N . ASN A 1 116 ? -1.78 16.516 3.688 1 96.44 116 ASN A N 1
ATOM 952 C CA . ASN A 1 116 ? -2.631 16.594 2.504 1 96.44 116 ASN A CA 1
ATOM 953 C C . ASN A 1 116 ? -1.968 17.391 1.385 1 96.44 116 ASN A C 1
ATOM 955 O O . ASN A 1 116 ? -1.57 18.531 1.586 1 96.44 116 ASN A O 1
ATOM 959 N N . PHE A 1 117 ? -1.814 16.781 0.185 1 95.31 117 PHE A N 1
ATOM 960 C CA . PHE A 1 117 ? -1.403 17.422 -1.064 1 95.31 117 PHE A CA 1
ATOM 961 C C . PHE A 1 117 ? -0.104 18.188 -0.88 1 95.31 117 PHE A C 1
ATOM 963 O O . PHE A 1 117 ? 0.014 19.328 -1.33 1 95.31 117 PHE A O 1
ATOM 970 N N . CYS A 1 118 ? 0.804 17.609 -0.124 1 95.62 118 CYS A N 1
ATOM 971 C CA . CYS A 1 118 ? 2.115 18.203 0.09 1 95.62 118 CYS A CA 1
ATOM 972 C C . CYS A 1 118 ? 2.941 18.188 -1.19 1 95.62 118 CYS A C 1
ATOM 974 O O . CYS A 1 118 ? 2.57 17.516 -2.162 1 95.62 118 CYS A O 1
ATOM 976 N N . ASP A 1 119 ? 4.012 18.922 -1.207 1 95.06 119 ASP A N 1
ATOM 977 C CA . ASP A 1 119 ? 4.906 18.953 -2.359 1 95.06 119 ASP A CA 1
ATOM 978 C C . ASP A 1 119 ? 5.496 17.562 -2.633 1 95.06 119 ASP A C 1
ATOM 980 O O . ASP A 1 119 ? 6.059 16.938 -1.735 1 95.06 119 ASP A O 1
ATOM 984 N N . PRO A 1 120 ? 5.438 17.156 -3.879 1 97.25 120 PRO A N 1
ATOM 985 C CA . PRO A 1 120 ? 5.852 15.781 -4.18 1 97.25 120 PRO A CA 1
ATOM 986 C C . PRO A 1 120 ? 7.367 15.633 -4.293 1 97.25 120 PRO A C 1
ATOM 988 O O . PRO A 1 120 ? 7.891 14.516 -4.223 1 97.25 120 PRO A O 1
ATOM 991 N N . TRP A 1 121 ? 8.07 16.734 -4.539 1 97 121 TRP A N 1
ATOM 992 C CA . TRP A 1 121 ? 9.516 16.656 -4.754 1 97 121 TRP A CA 1
ATOM 993 C C . TRP A 1 121 ? 9.867 15.531 -5.711 1 97 121 TRP A C 1
ATOM 995 O O . TRP A 1 121 ? 10.477 14.539 -5.309 1 97 121 TRP A O 1
ATOM 1005 N N . PRO A 1 122 ? 9.656 15.758 -6.996 1 95.56 122 PRO A N 1
ATOM 1006 C CA . PRO A 1 122 ? 9.633 14.664 -7.973 1 95.56 122 PRO A CA 1
ATOM 1007 C C . PRO A 1 122 ? 11.016 14.055 -8.195 1 95.56 122 PRO A C 1
ATOM 1009 O O . PRO A 1 122 ? 11.117 12.883 -8.57 1 95.56 122 PRO A O 1
ATOM 1012 N N . LYS A 1 123 ? 12.086 14.781 -7.918 1 95.31 123 LYS A N 1
ATOM 1013 C CA . LYS A 1 123 ? 13.422 14.227 -8.125 1 95.31 123 LYS A CA 1
ATOM 1014 C C . LYS A 1 123 ? 13.852 13.375 -6.938 1 95.31 123 LYS A C 1
ATOM 1016 O O . LYS A 1 123 ? 13.672 13.773 -5.785 1 95.31 123 LYS A O 1
ATOM 1021 N N . ASN A 1 124 ? 14.398 12.242 -7.23 1 92.62 124 ASN A N 1
ATOM 1022 C CA . ASN A 1 124 ? 14.805 11.312 -6.18 1 92.62 124 ASN A CA 1
ATOM 1023 C C . ASN A 1 124 ? 15.805 11.953 -5.219 1 92.62 124 ASN A C 1
ATOM 1025 O O . ASN A 1 124 ? 15.805 11.656 -4.027 1 92.62 124 ASN A O 1
ATOM 1029 N N . ARG A 1 125 ? 16.625 12.891 -5.711 1 95.5 125 ARG A N 1
ATOM 1030 C CA . ARG A 1 125 ? 17.625 13.547 -4.867 1 95.5 125 ARG A CA 1
ATOM 1031 C C . ARG A 1 125 ? 16.953 14.406 -3.797 1 95.5 125 ARG A C 1
ATOM 1033 O O . ARG A 1 125 ? 17.562 14.742 -2.785 1 95.5 125 ARG A O 1
ATOM 1040 N N . TRP A 1 126 ? 15.68 14.742 -4.035 1 96.38 126 TRP A N 1
ATOM 1041 C CA . TRP A 1 126 ? 14.945 15.578 -3.082 1 96.38 126 TRP A CA 1
ATOM 1042 C C . TRP A 1 126 ? 14.023 14.727 -2.215 1 96.38 126 TRP A C 1
ATOM 1044 O O . TRP A 1 126 ? 13.195 15.258 -1.478 1 96.38 126 TRP A O 1
ATOM 1054 N N . SER A 1 127 ? 14.188 13.375 -2.238 1 96.94 127 SER A N 1
ATOM 1055 C CA . SER A 1 127 ? 13.266 12.469 -1.573 1 96.94 127 SER A CA 1
ATOM 1056 C C . SER A 1 127 ? 13.211 12.734 -0.072 1 96.94 127 SER A C 1
ATOM 1058 O O . SER A 1 127 ? 12.164 12.555 0.558 1 96.94 127 SER A O 1
ATOM 1060 N N . LYS A 1 128 ? 14.336 13.234 0.515 1 97.19 128 LYS A N 1
ATOM 1061 C CA . LYS A 1 128 ? 14.406 13.469 1.955 1 97.19 128 LYS A CA 1
ATOM 1062 C C . LYS A 1 128 ? 13.484 14.602 2.377 1 97.19 128 LYS A C 1
ATOM 1064 O O . LYS A 1 128 ? 13.18 14.758 3.562 1 97.19 128 LYS A O 1
ATOM 1069 N N . ARG A 1 129 ? 13 15.391 1.419 1 97.12 129 ARG A N 1
ATOM 1070 C CA . ARG A 1 129 ? 12.125 16.516 1.7 1 97.12 129 ARG A CA 1
ATOM 1071 C C . ARG A 1 129 ? 10.664 16.094 1.729 1 97.12 129 ARG A C 1
ATOM 1073 O O . ARG A 1 129 ? 9.797 16.828 2.193 1 97.12 129 ARG A O 1
ATOM 1080 N N . ARG A 1 130 ? 10.414 14.922 1.198 1 98.38 130 ARG A N 1
ATOM 1081 C CA . ARG A 1 130 ? 9.047 14.414 1.178 1 98.38 130 ARG A CA 1
ATOM 1082 C C . ARG A 1 130 ? 8.547 14.133 2.59 1 98.38 130 ARG A C 1
ATOM 1084 O O . ARG A 1 130 ? 9.203 13.422 3.354 1 98.38 130 ARG A O 1
ATOM 1091 N N . LEU A 1 131 ? 7.398 14.594 2.955 1 98.38 131 LEU A N 1
ATOM 1092 C CA . LEU A 1 131 ? 6.887 14.547 4.32 1 98.38 131 LEU A CA 1
ATOM 1093 C C . LEU A 1 131 ? 6.555 13.117 4.73 1 98.38 131 LEU A C 1
ATOM 1095 O O . LEU A 1 131 ? 6.277 12.852 5.902 1 98.38 131 LEU A O 1
ATOM 1099 N N . THR A 1 132 ? 6.582 12.141 3.752 1 98.5 132 THR A N 1
ATOM 1100 C CA . THR A 1 132 ? 6.348 10.742 4.078 1 98.5 132 THR A CA 1
ATOM 1101 C C . THR A 1 132 ? 7.648 9.945 4.012 1 98.5 132 THR A C 1
ATOM 1103 O O . THR A 1 132 ? 7.629 8.711 4.02 1 98.5 132 THR A O 1
ATOM 1106 N N . HIS A 1 133 ? 8.789 10.695 3.869 1 98.44 133 HIS A N 1
ATOM 1107 C CA . HIS A 1 133 ? 10.102 10.055 3.914 1 98.44 133 HIS A CA 1
ATOM 1108 C C . HIS A 1 133 ? 10.367 9.438 5.285 1 98.44 133 HIS A C 1
ATOM 1110 O O . HIS A 1 133 ? 9.844 9.914 6.297 1 98.44 133 HIS A O 1
ATOM 1116 N N . SER A 1 134 ? 11.273 8.453 5.32 1 98.19 134 SER A N 1
ATOM 1117 C CA . SER A 1 134 ? 11.625 7.715 6.523 1 98.19 134 SER A CA 1
ATOM 1118 C C . SER A 1 134 ? 12.031 8.656 7.652 1 98.19 134 SER A C 1
ATOM 1120 O O . SER A 1 134 ? 11.695 8.422 8.812 1 98.19 134 SER A O 1
ATOM 1122 N N . GLY A 1 135 ? 12.781 9.695 7.301 1 97.81 135 GLY A N 1
ATOM 1123 C CA . GLY A 1 135 ? 13.188 10.664 8.312 1 97.81 135 GLY A CA 1
ATOM 1124 C C . GLY A 1 135 ? 12.016 11.305 9.031 1 97.81 135 GLY A C 1
ATOM 1125 O O . GLY A 1 135 ? 12.031 11.422 10.258 1 97.81 135 GLY A O 1
ATOM 1126 N N . PHE A 1 136 ? 11.016 11.703 8.32 1 98.38 136 PHE A N 1
ATOM 1127 C CA . PHE A 1 136 ? 9.82 12.297 8.914 1 98.38 136 PHE A CA 1
ATOM 1128 C C . PHE A 1 136 ? 9.008 11.25 9.664 1 98.38 136 PHE A C 1
ATOM 1130 O O . PHE A 1 136 ? 8.508 11.508 10.758 1 98.38 136 PHE A O 1
ATOM 1137 N N . LEU A 1 137 ? 8.906 10.039 9.023 1 98.06 137 LEU A N 1
ATOM 1138 C CA . LEU A 1 137 ? 8.148 8.969 9.664 1 98.06 137 LEU A CA 1
ATOM 1139 C C . LEU A 1 137 ? 8.727 8.641 11.031 1 98.06 137 LEU A C 1
ATOM 1141 O O . LEU A 1 137 ? 7.984 8.32 11.961 1 98.06 137 LEU A O 1
ATOM 1145 N N . GLU A 1 138 ? 10.008 8.734 11.164 1 97.31 138 GLU A N 1
ATOM 1146 C CA . GLU A 1 138 ? 10.656 8.516 12.453 1 97.31 138 GLU A CA 1
ATOM 1147 C C . GLU A 1 138 ? 10.242 9.578 13.461 1 97.31 138 GLU A C 1
ATOM 1149 O O . GLU A 1 138 ? 9.945 9.266 14.617 1 97.31 138 GLU A O 1
ATOM 1154 N N . MET A 1 139 ? 10.266 10.812 13.047 1 97.94 139 MET A N 1
ATOM 1155 C CA . MET A 1 139 ? 9.836 11.891 13.938 1 97.94 139 MET A CA 1
ATOM 1156 C C . MET A 1 139 ? 8.375 11.734 14.328 1 97.94 139 MET A C 1
ATOM 1158 O O . MET A 1 139 ? 8.016 11.914 15.492 1 97.94 139 MET A O 1
ATOM 1162 N N . TYR A 1 140 ? 7.5 11.383 13.328 1 98.19 140 TYR A N 1
ATOM 1163 C CA . TYR A 1 140 ? 6.086 11.156 13.609 1 98.19 140 TYR A CA 1
ATOM 1164 C C . TYR A 1 140 ? 5.902 10.062 14.648 1 98.19 140 TYR A C 1
ATOM 1166 O O . TYR A 1 140 ? 5.066 10.188 15.547 1 98.19 140 TYR A O 1
ATOM 1174 N N . ASN A 1 141 ? 6.68 9 14.477 1 97.44 141 ASN A N 1
ATOM 1175 C CA . ASN A 1 141 ? 6.605 7.879 15.406 1 97.44 141 ASN A CA 1
ATOM 1176 C C . ASN A 1 141 ? 6.852 8.328 16.844 1 97.44 141 ASN A C 1
ATOM 1178 O O . ASN A 1 141 ? 6.238 7.809 17.781 1 97.44 141 ASN A O 1
ATOM 1182 N N . ARG A 1 142 ? 7.691 9.289 17.031 1 97.19 142 ARG A N 1
ATOM 1183 C CA . ARG A 1 142 ? 8.055 9.773 18.359 1 97.19 142 ARG A CA 1
ATOM 1184 C C . ARG A 1 142 ? 6.945 10.625 18.953 1 97.19 142 ARG A C 1
ATOM 1186 O O . ARG A 1 142 ? 6.617 10.492 20.141 1 97.19 142 ARG A O 1
ATOM 1193 N N . VAL A 1 143 ? 6.348 11.445 18.188 1 98.06 143 VAL A N 1
ATOM 1194 C CA . VAL A 1 143 ? 5.457 12.453 18.75 1 98.06 143 VAL A CA 1
ATOM 1195 C C . VAL A 1 143 ? 4.031 11.914 18.812 1 98.06 143 VAL A C 1
ATOM 1197 O O . VAL A 1 143 ? 3.182 12.461 19.516 1 98.06 143 VAL A O 1
ATOM 1200 N N . LEU A 1 144 ? 3.715 10.859 18.062 1 98.19 144 LEU A N 1
ATOM 1201 C CA . LEU A 1 144 ? 2.389 10.25 18.078 1 98.19 144 LEU A CA 1
ATOM 1202 C C . LEU A 1 144 ? 2.23 9.32 19.266 1 98.19 144 LEU A C 1
ATOM 1204 O O . LEU A 1 144 ? 3.17 8.609 19.641 1 98.19 144 LEU A O 1
ATOM 1208 N N . GLU A 1 145 ? 1.084 9.312 19.828 1 97.44 145 GLU A N 1
ATOM 1209 C CA . GLU A 1 145 ? 0.767 8.305 20.828 1 97.44 145 GLU A CA 1
ATOM 1210 C C . GLU A 1 145 ? 0.714 6.906 20.219 1 97.44 145 GLU A C 1
ATOM 1212 O O . GLU A 1 145 ? 0.771 6.758 19 1 97.44 145 GLU A O 1
ATOM 1217 N N . ASP A 1 146 ? 0.553 5.852 21.031 1 95.19 146 ASP A N 1
ATOM 1218 C CA . ASP A 1 146 ? 0.695 4.469 20.609 1 95.19 146 ASP A CA 1
ATOM 1219 C C . ASP A 1 146 ? -0.344 4.113 19.547 1 95.19 146 ASP A C 1
ATOM 1221 O O . ASP A 1 146 ? -0.042 3.402 18.578 1 95.19 146 ASP A O 1
ATOM 1225 N N . ASP A 1 147 ? -1.505 4.66 19.625 1 94.06 147 ASP A N 1
ATOM 1226 C CA . ASP A 1 147 ? -2.564 4.363 18.656 1 94.06 147 ASP A CA 1
ATOM 1227 C C . ASP A 1 147 ? -2.707 5.488 17.641 1 94.06 147 ASP A C 1
ATOM 1229 O O . ASP A 1 147 ? -3.732 5.594 16.969 1 94.06 147 ASP A O 1
ATOM 1233 N N . GLY A 1 148 ? -1.665 6.309 17.625 1 97.06 148 GLY A N 1
ATOM 1234 C CA . GLY A 1 148 ? -1.729 7.453 16.719 1 97.06 148 GLY A CA 1
ATOM 1235 C C . GLY A 1 148 ? -1.647 7.07 15.258 1 97.06 148 GLY A C 1
ATOM 1236 O O . GLY A 1 148 ? -1.125 6.008 14.914 1 97.06 148 GLY A O 1
ATOM 1237 N N . GLU A 1 149 ? -2.182 7.945 14.383 1 98.06 149 GLU A N 1
ATOM 1238 C CA . GLU A 1 149 ? -2.252 7.641 12.953 1 98.06 149 GLU A CA 1
ATOM 1239 C C . GLU A 1 149 ? -1.78 8.828 12.109 1 98.06 149 GLU A C 1
ATOM 1241 O O . GLU A 1 149 ? -1.835 9.969 12.562 1 98.06 149 GLU A O 1
ATOM 1246 N N . ILE A 1 150 ? -1.306 8.461 10.961 1 98.69 150 ILE A N 1
ATOM 1247 C CA . ILE A 1 150 ? -1.044 9.422 9.898 1 98.69 150 ILE A CA 1
ATOM 1248 C C . ILE A 1 150 ? -2.088 9.273 8.797 1 98.69 150 ILE A C 1
ATOM 1250 O O . ILE A 1 150 ? -2.352 8.156 8.328 1 98.69 150 ILE A O 1
ATOM 1254 N N . HIS A 1 151 ? -2.791 10.289 8.461 1 98.5 151 HIS A N 1
ATOM 1255 C CA . HIS A 1 151 ? -3.684 10.328 7.305 1 98.5 151 HIS A CA 1
ATOM 1256 C C . HIS A 1 151 ? -3.062 11.117 6.156 1 98.5 151 HIS A C 1
ATOM 1258 O O . HIS A 1 151 ? -2.686 12.281 6.328 1 98.5 151 HIS A O 1
ATOM 1264 N N . PHE A 1 152 ? -2.926 10.445 5.047 1 98.38 152 PHE A N 1
ATOM 1265 C CA . PHE A 1 152 ? -2.189 11.023 3.932 1 98.38 152 PHE A CA 1
ATOM 1266 C C . PHE A 1 152 ? -3.043 11.039 2.668 1 98.38 152 PHE A C 1
ATOM 1268 O O . PHE A 1 152 ? -3.688 10.047 2.336 1 98.38 152 PHE A O 1
ATOM 1275 N N . LYS A 1 153 ? -3.139 12.211 2.031 1 96.44 153 LYS A N 1
ATOM 1276 C CA . LYS A 1 153 ? -3.807 12.375 0.743 1 96.44 153 LYS A CA 1
ATOM 1277 C C . LYS A 1 153 ? -2.898 13.086 -0.258 1 96.44 153 LYS A C 1
ATOM 1279 O O . LYS A 1 153 ? -2.188 14.031 0.099 1 96.44 153 LYS A O 1
ATOM 1284 N N . THR A 1 154 ? -2.955 12.695 -1.525 1 96.31 154 THR A N 1
ATOM 1285 C CA . THR A 1 154 ? -2.201 13.375 -2.572 1 96.31 154 THR A CA 1
ATOM 1286 C C . THR A 1 154 ? -2.799 13.078 -3.945 1 96.31 154 THR A C 1
ATOM 1288 O O . THR A 1 154 ? -3.51 12.086 -4.121 1 96.31 154 THR A O 1
ATOM 1291 N N . ASP A 1 155 ? -2.619 13.977 -4.875 1 93.81 155 ASP A N 1
ATOM 1292 C CA . ASP A 1 155 ? -3.014 13.75 -6.262 1 93.81 155 ASP A CA 1
ATOM 1293 C C . ASP A 1 155 ? -1.833 13.266 -7.098 1 93.81 155 ASP A C 1
ATOM 1295 O O . ASP A 1 155 ? -1.98 12.984 -8.289 1 93.81 155 ASP A O 1
ATOM 1299 N N . ASN A 1 156 ? -0.686 13.242 -6.473 1 95.31 156 ASN A N 1
ATOM 1300 C CA . ASN A 1 156 ? 0.528 12.836 -7.172 1 95.31 156 ASN A CA 1
ATOM 1301 C C . ASN A 1 156 ? 0.787 11.336 -7.02 1 95.31 156 ASN A C 1
ATOM 1303 O O . ASN A 1 156 ? 1.122 10.867 -5.934 1 95.31 156 ASN A O 1
ATOM 1307 N N . GLU A 1 157 ? 0.683 10.633 -8.102 1 95.38 157 GLU A N 1
ATOM 1308 C CA . GLU A 1 157 ? 0.771 9.18 -8.086 1 95.38 157 GLU A CA 1
ATOM 1309 C C . GLU A 1 157 ? 2.158 8.711 -7.648 1 95.38 157 GLU A C 1
ATOM 1311 O O . GLU A 1 157 ? 2.283 7.77 -6.863 1 95.38 157 GLU A O 1
ATOM 1316 N N . LYS A 1 158 ? 3.17 9.328 -8.172 1 96.38 158 LYS A N 1
ATOM 1317 C CA . LYS A 1 158 ? 4.539 8.945 -7.852 1 96.38 158 LYS A CA 1
ATOM 1318 C C . LYS A 1 158 ? 4.836 9.156 -6.367 1 96.38 158 LYS A C 1
ATOM 1320 O O . LYS A 1 158 ? 5.473 8.312 -5.73 1 96.38 158 LYS A O 1
ATOM 1325 N N . LEU A 1 159 ? 4.383 10.289 -5.883 1 97.75 159 LEU A N 1
ATOM 1326 C CA . LEU A 1 159 ? 4.543 10.531 -4.453 1 97.75 159 LEU A CA 1
ATOM 1327 C C . LEU A 1 159 ? 3.789 9.484 -3.639 1 97.75 159 LEU A C 1
ATOM 1329 O O . LEU A 1 159 ? 4.285 9.016 -2.611 1 97.75 159 LEU A O 1
ATOM 1333 N N . PHE A 1 160 ? 2.576 9.148 -4.082 1 98.25 160 PHE A N 1
ATOM 1334 C CA . PHE A 1 160 ? 1.777 8.164 -3.361 1 98.25 160 PHE A CA 1
ATOM 1335 C C . PHE A 1 160 ? 2.469 6.805 -3.354 1 98.25 160 PHE A C 1
ATOM 1337 O O . PHE A 1 160 ? 2.559 6.156 -2.311 1 98.25 160 PHE A O 1
ATOM 1344 N N . GLU A 1 161 ? 2.959 6.359 -4.492 1 98.12 161 GLU A N 1
ATOM 1345 C CA . GLU A 1 161 ? 3.717 5.117 -4.605 1 98.12 161 GLU A CA 1
ATOM 1346 C C . GLU A 1 161 ? 4.914 5.109 -3.662 1 98.12 161 GLU A C 1
ATOM 1348 O O . GLU A 1 161 ? 5.125 4.148 -2.922 1 98.12 161 GLU A O 1
ATOM 1353 N N . PHE A 1 162 ? 5.672 6.184 -3.691 1 98.06 162 PHE A N 1
ATOM 1354 C CA . PHE A 1 162 ? 6.805 6.367 -2.791 1 98.06 162 PHE A CA 1
ATOM 1355 C C . PHE A 1 162 ? 6.367 6.227 -1.338 1 98.06 162 PHE A C 1
ATOM 1357 O O . PHE A 1 162 ? 7.004 5.512 -0.558 1 98.06 162 PHE A O 1
ATOM 1364 N N . SER A 1 163 ? 5.281 6.902 -1.009 1 98.75 163 SER A N 1
ATOM 1365 C CA . SER A 1 163 ? 4.789 6.957 0.364 1 98.75 163 SER A CA 1
ATOM 1366 C C . SER A 1 163 ? 4.375 5.578 0.859 1 98.75 163 SER A C 1
ATOM 1368 O O . SER A 1 163 ? 4.703 5.188 1.98 1 98.75 163 SER A O 1
ATOM 1370 N N . LEU A 1 164 ? 3.639 4.805 0.036 1 98.62 164 LEU A N 1
ATOM 1371 C CA . LEU A 1 164 ? 3.254 3.445 0.406 1 98.62 164 LEU A CA 1
ATOM 1372 C C . LEU A 1 164 ? 4.48 2.604 0.74 1 98.62 164 LEU A C 1
ATOM 1374 O O . LEU A 1 164 ? 4.508 1.918 1.765 1 98.62 164 LEU A O 1
ATOM 1378 N N . ASN A 1 165 ? 5.457 2.684 -0.124 1 98.25 165 ASN A N 1
ATOM 1379 C CA . ASN A 1 165 ? 6.664 1.889 0.07 1 98.25 165 ASN A CA 1
ATOM 1380 C C . ASN A 1 165 ? 7.43 2.33 1.313 1 98.25 165 ASN A C 1
ATOM 1382 O O . ASN A 1 165 ? 7.918 1.494 2.076 1 98.25 165 ASN A O 1
ATOM 1386 N N . GLU A 1 166 ? 7.555 3.666 1.54 1 98.19 166 GLU A N 1
ATOM 1387 C CA . GLU A 1 166 ? 8.258 4.195 2.703 1 98.19 166 GLU A CA 1
ATOM 1388 C C . GLU A 1 166 ? 7.57 3.787 4 1 98.19 166 GLU A C 1
ATOM 1390 O O . GLU A 1 166 ? 8.227 3.344 4.945 1 98.19 166 GLU A O 1
ATOM 1395 N N . ILE A 1 167 ? 6.277 3.939 4.016 1 98.25 167 ILE A N 1
ATOM 1396 C CA . ILE A 1 167 ? 5.488 3.613 5.199 1 98.25 167 ILE A CA 1
ATOM 1397 C C . ILE A 1 167 ? 5.629 2.127 5.52 1 98.25 167 ILE A C 1
ATOM 1399 O O . ILE A 1 167 ? 5.863 1.755 6.672 1 98.25 167 ILE A O 1
ATOM 1403 N N . ALA A 1 168 ? 5.508 1.282 4.52 1 96.81 168 ALA A N 1
ATOM 1404 C CA . ALA A 1 168 ? 5.648 -0.16 4.699 1 96.81 168 ALA A CA 1
ATOM 1405 C C . ALA A 1 168 ? 7.047 -0.516 5.195 1 96.81 168 ALA A C 1
ATOM 1407 O O . ALA A 1 168 ? 7.199 -1.321 6.117 1 96.81 168 ALA A O 1
ATOM 1408 N N . ALA A 1 169 ? 8.062 0.073 4.641 1 96.38 169 ALA A N 1
ATOM 1409 C CA . ALA A 1 169 ? 9.453 -0.227 4.977 1 96.38 169 ALA A CA 1
ATOM 1410 C C . ALA A 1 169 ? 9.773 0.176 6.41 1 96.38 169 ALA A C 1
ATOM 1412 O O . ALA A 1 169 ? 10.688 -0.372 7.027 1 96.38 169 ALA A O 1
ATOM 1413 N N . ASN A 1 170 ? 9.039 1.144 6.906 1 96.12 170 ASN A N 1
ATOM 1414 C CA . ASN A 1 170 ? 9.281 1.618 8.266 1 96.12 170 ASN A CA 1
ATOM 1415 C C . ASN A 1 170 ? 8.352 0.945 9.266 1 96.12 170 ASN A C 1
ATOM 1417 O O . ASN A 1 170 ? 8.172 1.435 10.383 1 96.12 170 ASN A O 1
ATOM 1421 N N . ASN A 1 171 ? 7.691 -0.075 8.828 1 92.38 171 ASN A N 1
ATOM 1422 C CA . ASN A 1 171 ? 6.941 -1.006 9.664 1 92.38 171 ASN A CA 1
ATOM 1423 C C . ASN A 1 171 ? 5.672 -0.367 10.219 1 92.38 171 ASN A C 1
ATOM 1425 O O . ASN A 1 171 ? 5.273 -0.652 11.352 1 92.38 171 ASN A O 1
ATOM 1429 N N . TRP A 1 172 ? 5.102 0.613 9.539 1 96.06 172 TRP A N 1
ATOM 1430 C CA . TRP A 1 172 ? 3.768 1.113 9.844 1 96.06 172 TRP A CA 1
ATOM 1431 C C . TRP A 1 172 ? 2.697 0.224 9.219 1 96.06 172 TRP A C 1
ATOM 1433 O O . TRP A 1 172 ? 2.93 -0.403 8.18 1 96.06 172 TRP A O 1
ATOM 1443 N N . LEU A 1 173 ? 1.598 0.142 9.883 1 95.31 173 LEU A N 1
ATOM 1444 C CA . LEU A 1 173 ? 0.463 -0.582 9.32 1 95.31 173 LEU A CA 1
ATOM 1445 C C . LEU A 1 173 ? -0.344 0.314 8.383 1 95.31 173 LEU A C 1
ATOM 1447 O O . LEU A 1 173 ? -0.88 1.339 8.812 1 95.31 173 LEU A O 1
ATOM 1451 N N . LEU A 1 174 ? -0.371 -0.096 7.137 1 97.75 174 LEU A N 1
ATOM 1452 C CA . LEU A 1 174 ? -1.183 0.624 6.16 1 97.75 174 LEU A CA 1
ATOM 1453 C C . LEU A 1 174 ? -2.643 0.191 6.242 1 97.75 174 LEU A C 1
ATOM 1455 O O . LEU A 1 174 ? -2.934 -0.996 6.402 1 97.75 174 LEU A O 1
ATOM 1459 N N . LYS A 1 175 ? -3.547 1.163 6.121 1 96.94 175 LYS A N 1
ATOM 1460 C CA . LYS A 1 175 ? -4.977 0.865 6.078 1 96.94 175 LYS A CA 1
ATOM 1461 C C . LYS A 1 175 ? -5.73 1.908 5.262 1 96.94 175 LYS A C 1
ATOM 1463 O O . LYS A 1 175 ? -5.207 2.992 4.992 1 96.94 175 LYS A O 1
ATOM 1468 N N . ASN A 1 176 ? -6.93 1.455 4.832 1 96.69 176 ASN A N 1
ATOM 1469 C CA . ASN A 1 176 ? -7.824 2.336 4.086 1 96.69 176 ASN A CA 1
ATOM 1470 C C . ASN A 1 176 ? -7.125 2.961 2.885 1 96.69 176 ASN A C 1
ATOM 1472 O O . ASN A 1 176 ? -7.184 4.176 2.688 1 96.69 176 ASN A O 1
ATOM 1476 N N . ILE A 1 177 ? -6.391 2.176 2.229 1 97.88 177 ILE A N 1
ATOM 1477 C CA . ILE A 1 177 ? -5.715 2.611 1.013 1 97.88 177 ILE A CA 1
ATOM 1478 C C . ILE A 1 177 ? -6.738 2.818 -0.102 1 97.88 177 ILE A C 1
ATOM 1480 O O . ILE A 1 177 ? -7.578 1.953 -0.349 1 97.88 177 ILE A O 1
ATOM 1484 N N . SER A 1 178 ? -6.75 3.934 -0.675 1 96.56 178 SER A N 1
ATOM 1485 C CA . SER A 1 178 ? -7.598 4.246 -1.821 1 96.56 178 SER A CA 1
ATOM 1486 C C . SER A 1 178 ? -6.773 4.781 -2.988 1 96.56 178 SER A C 1
ATOM 1488 O O . SER A 1 178 ? -5.98 5.707 -2.822 1 96.56 178 SER A O 1
ATOM 1490 N N . LEU A 1 179 ? -6.965 4.168 -4.141 1 95.69 179 LEU A N 1
ATOM 1491 C CA . LEU A 1 179 ? -6.262 4.625 -5.332 1 95.69 179 LEU A CA 1
ATOM 1492 C C . LEU A 1 179 ? -7.121 5.602 -6.133 1 95.69 179 LEU A C 1
ATOM 1494 O O . LEU A 1 179 ? -6.641 6.223 -7.082 1 95.69 179 LEU A O 1
ATOM 1498 N N . ASP A 1 180 ? -8.305 5.762 -5.738 1 91 180 ASP A N 1
ATOM 1499 C CA . ASP A 1 180 ? -9.25 6.688 -6.352 1 91 180 ASP A CA 1
ATOM 1500 C C . ASP A 1 180 ? -10.32 7.121 -5.348 1 91 180 ASP A C 1
ATOM 1502 O O . ASP A 1 180 ? -11.461 6.68 -5.426 1 91 180 ASP A O 1
ATOM 1506 N N . LEU A 1 181 ? -9.938 8.055 -4.527 1 88.06 181 LEU A N 1
ATOM 1507 C CA . LEU A 1 181 ? -10.766 8.469 -3.396 1 88.06 181 LEU A CA 1
ATOM 1508 C C . LEU A 1 181 ? -12.102 9.031 -3.873 1 88.06 181 LEU A C 1
ATOM 1510 O O . LEU A 1 181 ? -13.141 8.781 -3.256 1 88.06 181 LEU A O 1
ATOM 1514 N N . GLY A 1 182 ? -12.086 9.758 -4.953 1 80.94 182 GLY A N 1
ATOM 1515 C CA . GLY A 1 182 ? -13.297 10.367 -5.48 1 80.94 182 GLY A CA 1
ATOM 1516 C C . GLY A 1 182 ? -14.367 9.359 -5.84 1 80.94 182 GLY A C 1
ATOM 1517 O O . GLY A 1 182 ? -15.562 9.664 -5.797 1 80.94 182 GLY A O 1
ATOM 1518 N N . ASN A 1 183 ? -13.922 8.141 -6.223 1 79.62 183 ASN A N 1
ATOM 1519 C CA . ASN A 1 183 ? -14.867 7.102 -6.633 1 79.62 183 ASN A CA 1
ATOM 1520 C C . ASN A 1 183 ? -14.922 5.965 -5.617 1 79.62 183 ASN A C 1
ATOM 1522 O O . ASN A 1 183 ? -15.359 4.859 -5.938 1 79.62 183 ASN A O 1
ATOM 1526 N N . SER A 1 184 ? -14.492 6.371 -4.496 1 82 184 SER A N 1
ATOM 1527 C CA . SER A 1 184 ? -14.5 5.363 -3.441 1 82 184 SER A CA 1
ATOM 1528 C C . SER A 1 184 ? -15.758 5.457 -2.592 1 82 184 SER A C 1
ATOM 1530 O O . SER A 1 184 ? -16.578 6.359 -2.781 1 82 184 SER A O 1
ATOM 1532 N N . GLU A 1 185 ? -15.883 4.461 -1.704 1 72.75 185 GLU A N 1
ATOM 1533 C CA . GLU A 1 185 ? -17.016 4.449 -0.784 1 72.75 185 GLU A CA 1
ATOM 1534 C C . GLU A 1 185 ? -16.672 5.172 0.517 1 72.75 185 GLU A C 1
ATOM 1536 O O . GLU A 1 185 ? -17.406 5.055 1.506 1 72.75 185 GLU A O 1
ATOM 1541 N N . TYR A 1 186 ? -15.555 5.895 0.448 1 77.56 186 TYR A N 1
ATOM 1542 C CA . TYR A 1 186 ? -15.125 6.613 1.642 1 77.56 186 TYR A CA 1
ATOM 1543 C C . TYR A 1 186 ? -16.125 7.703 2.012 1 77.56 186 TYR A C 1
ATOM 1545 O O . TYR A 1 186 ? -16.422 8.586 1.2 1 77.56 186 TYR A O 1
ATOM 1553 N N . GLU A 1 187 ? -16.703 7.547 3.225 1 75.38 187 GLU A N 1
ATOM 1554 C CA . GLU A 1 187 ? -17.734 8.477 3.688 1 75.38 187 GLU A CA 1
ATOM 1555 C C . GLU A 1 187 ? -17.109 9.617 4.496 1 75.38 187 GLU A C 1
ATOM 1557 O O . GLU A 1 187 ? -16.047 9.453 5.105 1 75.38 187 GLU A O 1
ATOM 1562 N N . ASN A 1 188 ? -17.641 10.797 4.453 1 79.12 188 ASN A N 1
ATOM 1563 C CA . ASN A 1 188 ? -17.297 11.945 5.289 1 79.12 188 ASN A CA 1
ATOM 1564 C C . ASN A 1 188 ? -15.922 12.5 4.949 1 79.12 188 ASN A C 1
ATOM 1566 O O . ASN A 1 188 ? -15.156 12.867 5.848 1 79.12 188 ASN A O 1
ATOM 1570 N N . ASN A 1 189 ? -15.648 12.422 3.689 1 85.75 189 ASN A N 1
ATOM 1571 C CA . ASN A 1 189 ? -14.391 13 3.248 1 85.75 189 ASN A CA 1
ATOM 1572 C C . ASN A 1 189 ? -14.383 14.523 3.412 1 85.75 189 ASN A C 1
ATOM 1574 O O . ASN A 1 189 ? -15.25 15.211 2.865 1 85.75 189 ASN A O 1
ATOM 1578 N N . VAL A 1 190 ? -13.547 14.992 4.254 1 91 190 VAL A N 1
ATOM 1579 C CA . VAL A 1 190 ? -13.32 16.438 4.359 1 91 190 VAL A CA 1
ATOM 1580 C C . VAL A 1 190 ? -12.281 16.875 3.326 1 91 190 VAL A C 1
ATOM 1582 O O . VAL A 1 190 ? -11.18 16.328 3.275 1 91 190 VAL A O 1
ATOM 1585 N N . THR A 1 191 ? -12.633 17.828 2.484 1 89.5 191 THR A N 1
ATOM 1586 C CA . THR A 1 191 ? -11.805 18.188 1.336 1 89.5 191 THR A CA 1
ATOM 1587 C C . THR A 1 191 ? -11.016 19.453 1.606 1 89.5 191 THR A C 1
ATOM 1589 O O . THR A 1 191 ? -11.359 20.234 2.502 1 89.5 191 THR A O 1
ATOM 1592 N N . THR A 1 192 ? -9.906 19.625 0.85 1 89.88 192 THR A N 1
ATOM 1593 C CA . THR A 1 192 ? -9.156 20.891 0.795 1 89.88 192 THR A CA 1
ATOM 1594 C C . THR A 1 192 ? -9.688 21.781 -0.32 1 89.88 192 THR A C 1
ATOM 1596 O O . THR A 1 192 ? -10.531 21.359 -1.113 1 89.88 192 THR A O 1
ATOM 1599 N N . GLU A 1 193 ? -9.211 23.078 -0.24 1 86.56 193 GLU A N 1
ATOM 1600 C CA . GLU A 1 193 ? -9.516 23.953 -1.365 1 86.56 193 GLU A CA 1
ATOM 1601 C C . GLU A 1 193 ? -9.07 23.344 -2.686 1 86.56 193 GLU A C 1
ATOM 1603 O O . GLU A 1 193 ? -9.789 23.406 -3.686 1 86.56 193 GLU A O 1
ATOM 1608 N N . TYR A 1 194 ? -7.902 22.766 -2.604 1 80.38 194 TYR A N 1
ATOM 1609 C CA . TYR A 1 194 ? -7.293 22.109 -3.762 1 80.38 194 TYR A CA 1
ATOM 1610 C C . TYR A 1 194 ? -8.188 21 -4.301 1 80.38 194 TYR A C 1
ATOM 1612 O O . TYR A 1 194 ? -8.445 20.938 -5.504 1 80.38 194 TYR A O 1
ATOM 1620 N N . GLU A 1 195 ? -8.688 20.141 -3.436 1 82.88 195 GLU A N 1
ATOM 1621 C CA . GLU A 1 195 ? -9.562 19.031 -3.811 1 82.88 195 GLU A CA 1
ATOM 1622 C C . GLU A 1 195 ? -10.836 19.531 -4.488 1 82.88 195 GLU A C 1
ATOM 1624 O O . GLU A 1 195 ? -11.281 18.953 -5.477 1 82.88 195 GLU A O 1
ATOM 1629 N N . ASP A 1 196 ? -11.367 20.531 -3.982 1 79.81 196 ASP A N 1
ATOM 1630 C CA . ASP A 1 196 ? -12.609 21.062 -4.52 1 79.81 196 ASP A CA 1
ATOM 1631 C C . ASP A 1 196 ? -12.406 21.609 -5.93 1 79.81 196 ASP A C 1
ATOM 1633 O O . ASP A 1 196 ? -13.281 21.469 -6.789 1 79.81 196 ASP A O 1
ATOM 1637 N N . LYS A 1 197 ? -11.328 22.219 -6.035 1 76.31 197 LYS A N 1
ATOM 1638 C CA . LYS A 1 197 ? -11.047 22.859 -7.316 1 76.31 197 LYS A CA 1
ATOM 1639 C C . LYS A 1 197 ? -10.766 21.828 -8.398 1 76.31 197 LYS A C 1
ATOM 1641 O O . LYS A 1 197 ? -11.219 21.969 -9.531 1 76.31 197 LYS A O 1
ATOM 1646 N N . PHE A 1 198 ? -10.031 20.734 -8.031 1 69.75 198 PHE A N 1
ATOM 1647 C CA . PHE A 1 198 ? -9.484 19.891 -9.094 1 69.75 198 PHE A CA 1
ATOM 1648 C C . PHE A 1 198 ? -10.156 18.516 -9.094 1 69.75 198 PHE A C 1
ATOM 1650 O O . PHE A 1 198 ? -10.023 17.766 -10.055 1 69.75 198 PHE A O 1
ATOM 1657 N N . MET A 1 199 ? -10.867 18.109 -8.062 1 66.75 199 MET A N 1
ATOM 1658 C CA . MET A 1 199 ? -11.602 16.844 -8.062 1 66.75 199 MET A CA 1
ATOM 1659 C C . MET A 1 199 ? -12.625 16.812 -9.195 1 66.75 199 MET A C 1
ATOM 1661 O O . MET A 1 199 ? -12.844 15.766 -9.812 1 66.75 199 MET A O 1
ATOM 1665 N N . SER A 1 200 ? -13.164 17.953 -9.422 1 62 200 SER A N 1
ATOM 1666 C CA . SER A 1 200 ? -14.195 18.047 -10.445 1 62 200 SER A CA 1
ATOM 1667 C C . SER A 1 200 ? -13.633 17.75 -11.828 1 62 200 SER A C 1
ATOM 1669 O O . SER A 1 200 ? -14.375 17.391 -12.75 1 62 200 SER A O 1
ATOM 1671 N N . GLN A 1 201 ? -12.352 17.828 -11.961 1 67 201 GLN A N 1
ATOM 1672 C CA . GLN A 1 201 ? -11.75 17.609 -13.273 1 67 201 GLN A CA 1
ATOM 1673 C C . GLN A 1 201 ? -11.344 16.156 -13.453 1 67 201 GLN A C 1
ATOM 1675 O O . GLN A 1 201 ? -10.555 15.836 -14.352 1 67 201 GLN A O 1
ATOM 1680 N N . GLY A 1 202 ? -11.82 15.383 -12.672 1 69.75 202 GLY A N 1
ATOM 1681 C CA . GLY A 1 202 ? -11.555 13.961 -12.859 1 69.75 202 GLY A CA 1
ATOM 1682 C C . GLY A 1 202 ? -10.203 13.531 -12.336 1 69.75 202 GLY A C 1
ATOM 1683 O O . GLY A 1 202 ? -9.703 12.461 -12.68 1 69.75 202 GLY A O 1
ATOM 1684 N N . MET A 1 203 ? -9.617 14.484 -11.594 1 80 203 MET A N 1
ATOM 1685 C CA . MET A 1 203 ? -8.289 14.148 -11.086 1 80 203 MET A CA 1
ATOM 1686 C C . MET A 1 203 ? -8.367 13.047 -10.031 1 80 203 MET A C 1
ATOM 1688 O O . MET A 1 203 ? -9.281 13.039 -9.203 1 80 203 MET A O 1
ATOM 1692 N N . ARG A 1 204 ? -7.441 12.203 -10.133 1 87.75 204 ARG A N 1
ATOM 1693 C CA . ARG A 1 204 ? -7.383 11.047 -9.25 1 87.75 204 ARG A CA 1
ATOM 1694 C C . ARG A 1 204 ? -6.727 11.406 -7.922 1 87.75 204 ARG A C 1
ATOM 1696 O O . ARG A 1 204 ? -5.676 12.055 -7.898 1 87.75 204 ARG A O 1
ATOM 1703 N N . ILE A 1 205 ? -7.414 11.203 -6.797 1 92.81 205 ILE A N 1
ATOM 1704 C CA . ILE A 1 205 ? -6.887 11.445 -5.457 1 92.81 205 ILE A CA 1
ATOM 1705 C C . ILE A 1 205 ? -6.562 10.117 -4.777 1 92.81 205 ILE A C 1
ATOM 1707 O O . ILE A 1 205 ? -7.383 9.203 -4.773 1 92.81 205 ILE A O 1
ATOM 1711 N N . PHE A 1 206 ? -5.355 9.992 -4.262 1 96.25 206 PHE A N 1
ATOM 1712 C CA . PHE A 1 206 ? -4.883 8.828 -3.516 1 96.25 206 PHE A CA 1
ATOM 1713 C C . PHE A 1 206 ? -4.934 9.094 -2.016 1 96.25 206 PHE A C 1
ATOM 1715 O O . PHE A 1 206 ? -4.672 10.211 -1.567 1 96.25 206 PHE A O 1
ATOM 1722 N N . ARG A 1 207 ? -5.246 8.086 -1.264 1 97.25 207 ARG A N 1
ATOM 1723 C CA . ARG A 1 207 ? -5.301 8.25 0.185 1 97.25 207 ARG A CA 1
ATOM 1724 C C . ARG A 1 207 ? -4.855 6.973 0.894 1 97.25 207 ARG A C 1
ATOM 1726 O O . ARG A 1 207 ? -5.094 5.867 0.402 1 97.25 207 ARG A O 1
ATOM 1733 N N . CYS A 1 208 ? -4.246 7.141 1.989 1 98.31 208 CYS A N 1
ATOM 1734 C CA . CYS A 1 208 ? -3.982 6.008 2.869 1 98.31 208 CYS A CA 1
ATOM 1735 C C . CYS A 1 208 ? -3.836 6.465 4.316 1 98.31 208 CYS A C 1
ATOM 1737 O O . CYS A 1 208 ? -3.777 7.668 4.59 1 98.31 208 CYS A O 1
ATOM 1739 N N . GLU A 1 209 ? -3.932 5.582 5.195 1 98.38 209 GLU A N 1
ATOM 1740 C CA . GLU A 1 209 ? -3.637 5.781 6.613 1 98.38 209 GLU A CA 1
ATOM 1741 C C . GLU A 1 209 ? -2.486 4.883 7.066 1 98.38 209 GLU A C 1
ATOM 1743 O O . GLU A 1 209 ? -2.271 3.809 6.504 1 98.38 209 GLU A O 1
ATOM 1748 N N . ALA A 1 210 ? -1.719 5.34 7.961 1 98.31 210 ALA A N 1
ATOM 1749 C CA . ALA A 1 210 ? -0.631 4.582 8.57 1 98.31 210 ALA A CA 1
ATOM 1750 C C . ALA A 1 210 ? -0.741 4.586 10.094 1 98.31 210 ALA A C 1
ATOM 1752 O O . ALA A 1 210 ? -0.819 5.648 10.711 1 98.31 210 ALA A O 1
ATOM 1753 N N . LYS A 1 211 ? -0.781 3.455 10.656 1 96.75 211 LYS A N 1
ATOM 1754 C CA . LYS A 1 211 ? -0.838 3.307 12.109 1 96.75 211 LYS A CA 1
ATOM 1755 C C . LYS A 1 211 ? 0.45 2.691 12.648 1 96.75 211 LYS A C 1
ATOM 1757 O O . LYS A 1 211 ? 1.038 1.812 12.016 1 96.75 211 LYS A O 1
ATOM 1762 N N . LYS A 1 212 ? 0.815 3.186 13.812 1 90.06 212 LYS A N 1
ATOM 1763 C CA . LYS A 1 212 ? 1.988 2.613 14.469 1 90.06 212 LYS A CA 1
ATOM 1764 C C . LYS A 1 212 ? 1.771 1.14 14.797 1 90.06 212 LYS A C 1
ATOM 1766 O O . LYS A 1 212 ? 0.686 0.75 15.234 1 90.06 212 LYS A O 1
ATOM 1771 N N . ARG A 1 213 ? 2.777 0.322 14.445 1 82.81 213 ARG A N 1
ATOM 1772 C CA . ARG A 1 213 ? 2.695 -1.084 14.828 1 82.81 213 ARG A CA 1
ATOM 1773 C C . ARG A 1 213 ? 3.266 -1.307 16.219 1 82.81 213 ARG A C 1
ATOM 1775 O O . ARG A 1 213 ? 4.301 -0.739 16.578 1 82.81 213 ARG A O 1
ATOM 1782 N N . ASN A 1 214 ? 2.484 -1.675 17.234 1 64.19 214 ASN A N 1
ATOM 1783 C CA . ASN A 1 214 ? 2.932 -1.979 18.594 1 64.19 214 ASN A CA 1
ATOM 1784 C C . ASN A 1 214 ? 3.789 -3.24 18.625 1 64.19 214 ASN A C 1
ATOM 1786 O O . ASN A 1 214 ? 3.621 -4.137 17.797 1 64.19 214 ASN A O 1
ATOM 1790 N N . MET B 1 1 ? -16.109 -13.578 -23.938 1 27.14 1 MET B N 1
ATOM 1791 C CA . MET B 1 1 ? -16.141 -14.609 -24.984 1 27.14 1 MET B CA 1
ATOM 1792 C C . MET B 1 1 ? -15.898 -15.992 -24.391 1 27.14 1 MET B C 1
ATOM 1794 O O . MET B 1 1 ? -14.898 -16.219 -23.703 1 27.14 1 MET B O 1
ATOM 1798 N N . ARG B 1 2 ? -17 -16.828 -24.094 1 37.78 2 ARG B N 1
ATOM 1799 C CA . ARG B 1 2 ? -16.969 -18.156 -23.516 1 37.78 2 ARG B CA 1
ATOM 1800 C C . ARG B 1 2 ? -16.047 -19.078 -24.312 1 37.78 2 ARG B C 1
ATOM 1802 O O . ARG B 1 2 ? -16.219 -19.234 -25.516 1 37.78 2 ARG B O 1
ATOM 1809 N N . ARG B 1 3 ? -14.766 -19.406 -23.875 1 45.12 3 ARG B N 1
ATOM 1810 C CA . ARG B 1 3 ? -13.789 -20.203 -24.609 1 45.12 3 ARG B CA 1
ATOM 1811 C C . ARG B 1 3 ? -14.344 -21.594 -24.906 1 45.12 3 ARG B C 1
ATOM 1813 O O . ARG B 1 3 ? -14.945 -22.234 -24.047 1 45.12 3 ARG B O 1
ATOM 1820 N N . ARG B 1 4 ? -14.672 -22.031 -26.094 1 44.16 4 ARG B N 1
ATOM 1821 C CA . ARG B 1 4 ? -15.164 -23.297 -26.625 1 44.16 4 ARG B CA 1
ATOM 1822 C C . ARG B 1 4 ? -14.273 -24.453 -26.172 1 44.16 4 ARG B C 1
ATOM 1824 O O . ARG B 1 4 ? -13.047 -24.375 -26.281 1 44.16 4 ARG B O 1
ATOM 1831 N N . ARG B 1 5 ? -14.781 -25.312 -25.453 1 55.34 5 ARG B N 1
ATOM 1832 C CA . ARG B 1 5 ? -14.195 -26.578 -25.016 1 55.34 5 ARG B CA 1
ATOM 1833 C C . ARG B 1 5 ? -13.641 -27.344 -26.219 1 55.34 5 ARG B C 1
ATOM 1835 O O . ARG B 1 5 ? -14.352 -27.578 -27.203 1 55.34 5 ARG B O 1
ATOM 1842 N N . LYS B 1 6 ? -12.188 -27.219 -26.547 1 56.84 6 LYS B N 1
ATOM 1843 C CA . LYS B 1 6 ? -11.555 -27.984 -27.609 1 56.84 6 LYS B CA 1
ATOM 1844 C C . LYS B 1 6 ? -11.656 -29.484 -27.344 1 56.84 6 LYS B C 1
ATOM 1846 O O . LYS B 1 6 ? -11.188 -29.969 -26.297 1 56.84 6 LYS B O 1
ATOM 1851 N N . LYS B 1 7 ? -12.195 -30.266 -28.078 1 68.44 7 LYS B N 1
ATOM 1852 C CA . LYS B 1 7 ? -12.336 -31.719 -28.016 1 68.44 7 LYS B CA 1
ATOM 1853 C C . LYS B 1 7 ? -10.977 -32.406 -27.938 1 68.44 7 LYS B C 1
ATOM 1855 O O . LYS B 1 7 ? -10.086 -32.125 -28.734 1 68.44 7 LYS B O 1
ATOM 1860 N N . GLY B 1 8 ? -10.609 -33.094 -26.766 1 84.38 8 GLY B N 1
ATOM 1861 C CA . GLY B 1 8 ? -9.43 -33.938 -26.594 1 84.38 8 GLY B CA 1
ATOM 1862 C C . GLY B 1 8 ? -8.312 -33.25 -25.844 1 84.38 8 GLY B C 1
ATOM 1863 O O . GLY B 1 8 ? -7.219 -33.781 -25.688 1 84.38 8 GLY B O 1
ATOM 1864 N N . ALA B 1 9 ? -8.445 -32.062 -25.438 1 85.75 9 ALA B N 1
ATOM 1865 C CA . ALA B 1 9 ? -7.422 -31.297 -24.734 1 85.75 9 ALA B CA 1
ATOM 1866 C C . ALA B 1 9 ? -7.008 -31.984 -23.438 1 85.75 9 ALA B C 1
ATOM 1868 O O . ALA B 1 9 ? -5.832 -31.984 -23.078 1 85.75 9 ALA B O 1
ATOM 1869 N N . ASP B 1 10 ? -7.969 -32.562 -22.812 1 89.69 10 ASP B N 1
ATOM 1870 C CA . ASP B 1 10 ? -7.691 -33.25 -21.562 1 89.69 10 ASP B CA 1
ATOM 1871 C C . ASP B 1 10 ? -6.766 -34.438 -21.812 1 89.69 10 ASP B C 1
ATOM 1873 O O . ASP B 1 10 ? -5.77 -34.625 -21.094 1 89.69 10 ASP B O 1
ATOM 1877 N N . GLU B 1 11 ? -7.09 -35.188 -22.844 1 90.31 11 GLU B N 1
ATOM 1878 C CA . GLU B 1 11 ? -6.262 -36.344 -23.172 1 90.31 11 GLU B CA 1
ATOM 1879 C C . GLU B 1 11 ? -4.84 -35.906 -23.531 1 90.31 11 GLU B C 1
ATOM 1881 O O . GLU B 1 11 ? -3.869 -36.531 -23.094 1 90.31 11 GLU B O 1
ATOM 1886 N N . LYS B 1 12 ? -4.738 -35 -24.375 1 92.62 12 LYS B N 1
ATOM 1887 C CA . LYS B 1 12 ? -3.424 -34.5 -24.781 1 92.62 12 LYS B CA 1
ATOM 1888 C C . LYS B 1 12 ? -2.646 -33.969 -23.578 1 92.62 12 LYS B C 1
ATOM 1890 O O . LYS B 1 12 ? -1.457 -34.25 -23.422 1 92.62 12 LYS B O 1
ATOM 1895 N N . LEU B 1 13 ? -3.307 -33.188 -22.781 1 94.25 13 LEU B N 1
ATOM 1896 C CA . LEU B 1 13 ? -2.682 -32.656 -21.562 1 94.25 13 LEU B CA 1
ATOM 1897 C C . LEU B 1 13 ? -2.105 -33.781 -20.703 1 94.25 13 LEU B C 1
ATOM 1899 O O . LEU B 1 13 ? -0.941 -33.719 -20.312 1 94.25 13 LEU B O 1
ATOM 1903 N N . LEU B 1 14 ? -2.861 -34.812 -20.547 1 91.94 14 LEU B N 1
ATOM 1904 C CA . LEU B 1 14 ? -2.459 -35.906 -19.656 1 91.94 14 LEU B CA 1
ATOM 1905 C C . LEU B 1 14 ? -1.393 -36.75 -20.312 1 91.94 14 LEU B C 1
ATOM 1907 O O . LEU B 1 14 ? -0.723 -37.531 -19.641 1 91.94 14 LEU B O 1
ATOM 1911 N N . SER B 1 15 ? -1.229 -36.594 -21.625 1 92.94 15 SER B N 1
ATOM 1912 C CA . SER B 1 15 ? -0.209 -37.375 -22.328 1 92.94 15 SER B CA 1
ATOM 1913 C C . SER B 1 15 ? 1.191 -36.844 -22.016 1 92.94 15 SER B C 1
ATOM 1915 O O . SER B 1 15 ? 2.182 -37.531 -22.25 1 92.94 15 SER B O 1
ATOM 1917 N N . TYR B 1 16 ? 1.291 -35.656 -21.516 1 94.56 16 TYR B N 1
ATOM 1918 C CA . TYR B 1 16 ? 2.578 -35.094 -21.109 1 94.56 16 TYR B CA 1
ATOM 1919 C C . TYR B 1 16 ? 2.949 -35.531 -19.703 1 94.56 16 TYR B C 1
ATOM 1921 O O . TYR B 1 16 ? 3.105 -34.719 -18.797 1 94.56 16 TYR B O 1
ATOM 1929 N N . THR B 1 17 ? 3.279 -36.75 -19.484 1 91.31 17 THR B N 1
ATOM 1930 C CA . THR B 1 17 ? 3.471 -37.406 -18.188 1 91.31 17 THR B CA 1
ATOM 1931 C C . THR B 1 17 ? 4.723 -36.875 -17.5 1 91.31 17 THR B C 1
ATOM 1933 O O . THR B 1 17 ? 4.848 -36.938 -16.281 1 91.31 17 THR B O 1
ATOM 1936 N N . LYS B 1 18 ? 5.586 -36.281 -18.297 1 92.75 18 LYS B N 1
ATOM 1937 C CA . LYS B 1 18 ? 6.801 -35.688 -17.734 1 92.75 18 LYS B CA 1
ATOM 1938 C C . LYS B 1 18 ? 6.492 -34.406 -16.969 1 92.75 18 LYS B C 1
ATOM 1940 O O . LYS B 1 18 ? 7.207 -34.062 -16.031 1 92.75 18 LYS B O 1
ATOM 1945 N N . TYR B 1 19 ? 5.41 -33.781 -17.391 1 95.94 19 TYR B N 1
ATOM 1946 C CA . TYR B 1 19 ? 5.191 -32.438 -16.922 1 95.94 19 TYR B CA 1
ATOM 1947 C C . TYR B 1 19 ? 3.932 -32.344 -16.062 1 95.94 19 TYR B C 1
ATOM 1949 O O . TYR B 1 19 ? 3.893 -31.609 -15.078 1 95.94 19 TYR B O 1
ATOM 1957 N N . VAL B 1 20 ? 2.932 -33.062 -16.422 1 95.62 20 VAL B N 1
ATOM 1958 C CA . VAL B 1 20 ? 1.588 -32.781 -15.922 1 95.62 20 VAL B CA 1
ATOM 1959 C C . VAL B 1 20 ? 1.236 -33.781 -14.805 1 95.62 20 VAL B C 1
ATOM 1961 O O . VAL B 1 20 ? 1.414 -34.969 -14.961 1 95.62 20 VAL B O 1
ATOM 1964 N N . LEU B 1 21 ? 0.787 -33.188 -13.789 1 91.88 21 LEU B N 1
ATOM 1965 C CA . LEU B 1 21 ? 0.298 -33.969 -12.664 1 91.88 21 LEU B CA 1
ATOM 1966 C C . LEU B 1 21 ? -1.183 -33.719 -12.414 1 91.88 21 LEU B C 1
ATOM 1968 O O . LEU B 1 21 ? -1.605 -32.562 -12.344 1 91.88 21 LEU B O 1
ATOM 1972 N N . ARG B 1 22 ? -1.923 -34.688 -12.281 1 85.94 22 ARG B N 1
ATOM 1973 C CA . ARG B 1 22 ? -3.344 -34.562 -11.984 1 85.94 22 ARG B CA 1
ATOM 1974 C C . ARG B 1 22 ? -3.764 -35.5 -10.859 1 85.94 22 ARG B C 1
ATOM 1976 O O . ARG B 1 22 ? -4.508 -35.094 -9.961 1 85.94 22 ARG B O 1
ATOM 1983 N N . ASP B 1 23 ? -3.221 -36.688 -10.93 1 82 23 ASP B N 1
ATOM 1984 C CA . ASP B 1 23 ? -3.646 -37.688 -9.961 1 82 23 ASP B CA 1
ATOM 1985 C C . ASP B 1 23 ? -2.625 -37.844 -8.836 1 82 23 ASP B C 1
ATOM 1987 O O . ASP B 1 23 ? -1.435 -37.594 -9.039 1 82 23 ASP B O 1
ATOM 1991 N N . ASP B 1 24 ? -3.082 -38.156 -7.613 1 85.12 24 ASP B N 1
ATOM 1992 C CA . ASP B 1 24 ? -2.295 -38.469 -6.43 1 85.12 24 ASP B CA 1
ATOM 1993 C C . ASP B 1 24 ? -1.372 -37.312 -6.047 1 85.12 24 ASP B C 1
ATOM 1995 O O . ASP B 1 24 ? -0.23 -37.562 -5.637 1 85.12 24 ASP B O 1
ATOM 1999 N N . ILE B 1 25 ? -1.831 -36.156 -6.367 1 87.62 25 ILE B N 1
ATOM 2000 C CA . ILE B 1 25 ? -1.027 -35 -6.047 1 87.62 25 ILE B CA 1
ATOM 2001 C C . ILE B 1 25 ? -0.878 -34.875 -4.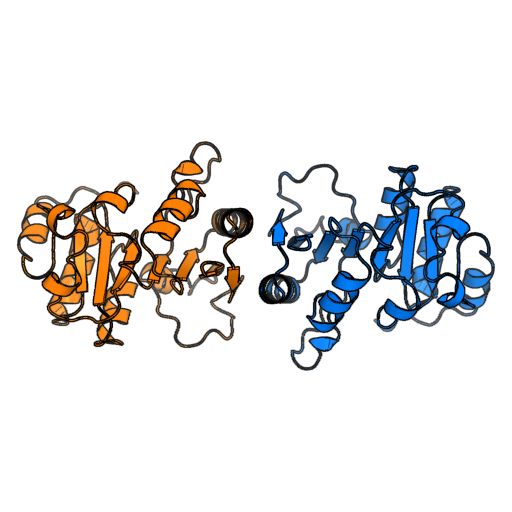531 1 87.62 25 ILE B C 1
ATOM 2003 O O . ILE B 1 25 ? 0.161 -34.438 -4.035 1 87.62 25 ILE B O 1
ATOM 2007 N N . ASP B 1 26 ? -1.913 -35.312 -3.785 1 90.31 26 ASP B N 1
ATOM 2008 C CA . ASP B 1 26 ? -1.891 -35.25 -2.326 1 90.31 26 ASP B CA 1
ATOM 2009 C C . ASP B 1 26 ? -0.728 -36.062 -1.77 1 90.31 26 ASP B C 1
ATOM 2011 O O . ASP B 1 26 ? -0.223 -35.781 -0.683 1 90.31 26 ASP B O 1
ATOM 2015 N N . LYS B 1 27 ? -0.267 -37.062 -2.527 1 93.25 27 LYS B N 1
ATOM 2016 C CA . LYS B 1 27 ? 0.848 -37.906 -2.092 1 93.25 27 LYS B CA 1
ATOM 2017 C C . LYS B 1 27 ? 2.176 -37.156 -2.223 1 93.25 27 LYS B C 1
ATOM 2019 O O . LYS B 1 27 ? 3.186 -37.594 -1.658 1 93.25 27 LYS B O 1
ATOM 2024 N N . LEU B 1 28 ? 2.113 -36.125 -2.943 1 94.75 28 LEU B N 1
ATOM 2025 C CA . LEU B 1 28 ? 3.334 -35.375 -3.178 1 94.75 28 LEU B CA 1
ATOM 2026 C C . LEU B 1 28 ? 3.508 -34.281 -2.125 1 94.75 28 LEU B C 1
ATOM 2028 O O . LEU B 1 28 ? 4.57 -33.656 -2.033 1 94.75 28 LEU B O 1
ATOM 2032 N N . LYS B 1 29 ? 2.465 -34.062 -1.352 1 96.31 29 LYS B N 1
ATOM 2033 C CA . LYS B 1 29 ? 2.543 -33.062 -0.272 1 96.31 29 LYS B CA 1
ATOM 2034 C C . LYS B 1 29 ? 3.742 -33.344 0.632 1 96.31 29 LYS B C 1
ATOM 2036 O O . LYS B 1 29 ? 3.875 -34.438 1.183 1 96.31 29 LYS B O 1
ATOM 2041 N N . GLY B 1 30 ? 4.676 -32.406 0.713 1 97.12 30 GLY B N 1
ATOM 2042 C CA . GLY B 1 30 ? 5.887 -32.562 1.507 1 97.12 30 GLY B CA 1
ATOM 2043 C C . GLY B 1 30 ? 6.988 -33.312 0.783 1 97.12 30 GLY B C 1
ATOM 2044 O O . GLY B 1 30 ? 8.062 -33.531 1.34 1 97.12 30 GLY B O 1
ATOM 2045 N N . LYS B 1 31 ? 6.699 -33.719 -0.424 1 96.88 31 LYS B N 1
ATOM 2046 C CA . LYS B 1 31 ? 7.66 -34.562 -1.129 1 96.88 31 LYS B CA 1
ATOM 2047 C C . LYS B 1 31 ? 7.977 -34 -2.51 1 96.88 31 LYS B C 1
ATOM 2049 O O . LYS B 1 31 ? 8.375 -34.719 -3.412 1 96.88 31 LYS B O 1
ATOM 2054 N N . TRP B 1 32 ? 7.777 -32.75 -2.703 1 97.44 32 TRP B N 1
ATOM 2055 C CA . TRP B 1 32 ? 8.016 -32.156 -4.012 1 97.44 32 TRP B CA 1
ATOM 2056 C C . TRP B 1 32 ? 9.5 -32.188 -4.367 1 97.44 32 TRP B C 1
ATOM 2058 O O . TRP B 1 32 ? 9.859 -32.344 -5.539 1 97.44 32 TRP B O 1
ATOM 2068 N N . ASN B 1 33 ? 10.359 -32.031 -3.381 1 97.38 33 ASN B N 1
ATOM 2069 C CA . ASN B 1 33 ? 11.797 -32.125 -3.631 1 97.38 33 ASN B CA 1
ATOM 2070 C C . ASN B 1 33 ? 12.172 -33.469 -4.195 1 97.38 33 ASN B C 1
ATOM 2072 O O . ASN B 1 33 ? 13.07 -33.594 -5.035 1 97.38 33 ASN B O 1
ATOM 2076 N N . LEU B 1 34 ? 11.5 -34.5 -3.695 1 96.62 34 LEU B N 1
ATOM 2077 C CA . LEU B 1 34 ? 11.734 -35.844 -4.215 1 96.62 34 LEU B CA 1
ATOM 2078 C C . LEU B 1 34 ? 11.289 -35.938 -5.668 1 96.62 34 LEU B C 1
ATOM 2080 O O . LEU B 1 34 ? 11.969 -36.562 -6.492 1 96.62 34 LEU B O 1
ATOM 2084 N N . LYS B 1 35 ? 10.18 -35.344 -5.934 1 96.12 35 LYS B N 1
ATOM 2085 C CA . LYS B 1 35 ? 9.648 -35.375 -7.297 1 96.12 35 LYS B CA 1
ATOM 2086 C C . LYS B 1 35 ? 10.586 -34.625 -8.258 1 96.12 35 LYS B C 1
ATOM 2088 O O . LYS B 1 35 ? 10.828 -35.094 -9.367 1 96.12 35 LYS B O 1
ATOM 2093 N N . PHE B 1 36 ? 11.125 -33.531 -7.812 1 97.5 36 PHE B N 1
ATOM 2094 C CA . PHE B 1 36 ? 12.055 -32.75 -8.625 1 97.5 36 PHE B CA 1
ATOM 2095 C C . PHE B 1 36 ? 13.445 -33.344 -8.594 1 97.5 36 PHE B C 1
ATOM 2097 O O . PHE B 1 36 ? 14.305 -33 -9.406 1 97.5 36 PHE B O 1
ATOM 2104 N N . ARG B 1 37 ? 13.734 -34.25 -7.555 1 97.25 37 ARG B N 1
ATOM 2105 C CA . ARG B 1 37 ? 14.992 -34.938 -7.359 1 97.25 37 ARG B CA 1
ATOM 2106 C C . ARG B 1 37 ? 16.109 -34 -6.984 1 97.25 37 ARG B C 1
ATOM 2108 O O . ARG B 1 37 ? 17.25 -34.125 -7.461 1 97.25 37 ARG B O 1
ATOM 2115 N N . ASN B 1 38 ? 15.789 -32.875 -6.355 1 98.12 38 ASN B N 1
ATOM 2116 C CA . ASN B 1 38 ? 16.734 -31.906 -5.797 1 98.12 38 ASN B CA 1
ATOM 2117 C C . ASN B 1 38 ? 16.109 -31.094 -4.668 1 98.12 38 ASN B C 1
ATOM 2119 O O . ASN B 1 38 ? 14.922 -31.25 -4.375 1 98.12 38 ASN B O 1
ATOM 2123 N N . ASP B 1 39 ? 16.953 -30.266 -4.027 1 97.75 39 ASP B N 1
ATOM 2124 C CA . ASP B 1 39 ? 16.469 -29.484 -2.891 1 97.75 39 ASP B CA 1
ATOM 2125 C C . ASP B 1 39 ? 16.406 -28 -3.238 1 97.75 39 ASP B C 1
ATOM 2127 O O . ASP B 1 39 ? 16.547 -27.141 -2.361 1 97.75 39 ASP B O 1
ATOM 2131 N N . ASN B 1 40 ? 16.297 -27.672 -4.535 1 98.44 40 ASN B N 1
ATOM 2132 C CA . ASN B 1 40 ? 16.172 -26.281 -4.941 1 98.44 40 ASN B CA 1
ATOM 2133 C C . ASN B 1 40 ? 14.883 -25.656 -4.406 1 98.44 40 ASN B C 1
ATOM 2135 O O . ASN B 1 40 ? 13.906 -26.359 -4.133 1 98.44 40 ASN B O 1
ATOM 2139 N N . PRO B 1 41 ? 14.898 -24.344 -4.234 1 98.62 41 PRO B N 1
ATOM 2140 C CA . PRO B 1 41 ? 13.648 -23.688 -3.84 1 98.62 41 PRO B CA 1
ATOM 2141 C C . PRO B 1 41 ? 12.508 -23.938 -4.824 1 98.62 41 PRO B C 1
ATOM 2143 O O . PRO B 1 41 ? 12.75 -24.156 -6.012 1 98.62 41 PRO B O 1
ATOM 2146 N N . ILE B 1 42 ? 11.305 -23.906 -4.324 1 98.75 42 ILE B N 1
ATOM 2147 C CA . ILE B 1 42 ? 10.141 -24.156 -5.16 1 98.75 42 ILE B CA 1
ATOM 2148 C C . ILE B 1 42 ? 9.281 -22.891 -5.234 1 98.75 42 ILE B C 1
ATOM 2150 O O . ILE B 1 42 ? 8.828 -22.375 -4.207 1 98.75 42 ILE B O 1
ATOM 2154 N N . HIS B 1 43 ? 9.094 -22.359 -6.41 1 98.81 43 HIS B N 1
ATOM 2155 C CA . HIS B 1 43 ? 8.172 -21.266 -6.715 1 98.81 43 HIS B CA 1
ATOM 2156 C C . HIS B 1 43 ? 6.906 -21.781 -7.387 1 98.81 43 HIS B C 1
ATOM 2158 O O . HIS B 1 43 ? 6.969 -22.703 -8.211 1 98.81 43 HIS B O 1
ATOM 2164 N N . VAL B 1 44 ? 5.805 -21.172 -7.082 1 98.69 44 VAL B N 1
ATOM 2165 C CA . VAL B 1 44 ? 4.555 -21.625 -7.684 1 98.69 44 VAL B CA 1
ATOM 2166 C C . VAL B 1 44 ? 3.814 -20.438 -8.289 1 98.69 44 VAL B C 1
ATOM 2168 O O . VAL B 1 44 ? 3.818 -19.344 -7.723 1 98.69 44 VAL B O 1
ATOM 2171 N N . GLU B 1 45 ? 3.203 -20.656 -9.398 1 98.62 45 GLU B N 1
ATOM 2172 C CA . GLU B 1 45 ? 2.264 -19.703 -9.969 1 98.62 45 GLU B CA 1
ATOM 2173 C C . GLU B 1 45 ? 0.835 -20.234 -9.922 1 98.62 45 GLU B C 1
ATOM 2175 O O . GLU B 1 45 ? 0.544 -21.281 -10.492 1 98.62 45 GLU B O 1
ATOM 2180 N N . PHE B 1 46 ? -0.051 -19.531 -9.242 1 97.75 46 PHE B N 1
ATOM 2181 C CA . PHE B 1 46 ? -1.472 -19.859 -9.211 1 97.75 46 PHE B CA 1
ATOM 2182 C C . PHE B 1 46 ? -2.221 -19.109 -10.32 1 97.75 46 PHE B C 1
ATOM 2184 O O . PHE B 1 46 ? -2.205 -17.875 -10.367 1 97.75 46 PHE B O 1
ATOM 2191 N N . GLY B 1 47 ? -2.91 -19.828 -11.156 1 95.06 47 GLY B N 1
ATOM 2192 C CA . GLY B 1 47 ? -3.482 -19.234 -12.352 1 95.06 47 GLY B CA 1
ATOM 2193 C C . GLY B 1 47 ? -2.447 -18.906 -13.414 1 95.06 47 GLY B C 1
ATOM 2194 O O . GLY B 1 47 ? -2.314 -17.75 -13.82 1 95.06 47 GLY B O 1
ATOM 2195 N N . THR B 1 48 ? -1.831 -19.953 -14 1 96.12 48 THR B N 1
ATO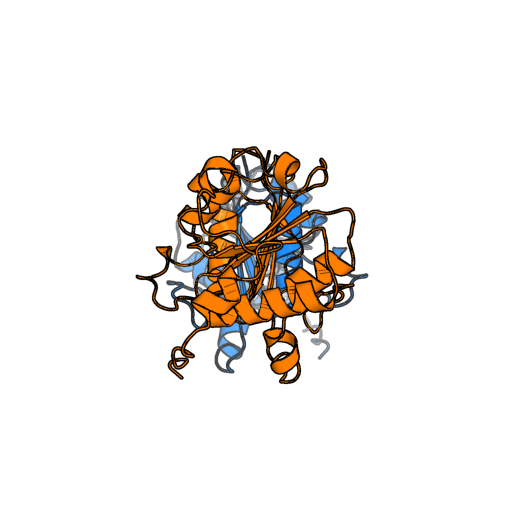M 2196 C CA . THR B 1 48 ? -0.654 -19.734 -14.836 1 96.12 48 THR B CA 1
ATOM 2197 C C . THR B 1 48 ? -1.059 -19.312 -16.25 1 96.12 48 THR B C 1
ATOM 2199 O O . THR B 1 48 ? -0.237 -18.797 -17 1 96.12 48 THR B O 1
ATOM 2202 N N . GLY B 1 49 ? -2.322 -19.609 -16.578 1 94.12 49 GLY B N 1
ATOM 2203 C CA . GLY B 1 49 ? -2.75 -19.297 -17.938 1 94.12 49 GLY B CA 1
ATOM 2204 C C . GLY B 1 49 ? -1.973 -20.062 -19 1 94.12 49 GLY B C 1
ATOM 2205 O O . GLY B 1 49 ? -1.818 -21.281 -18.906 1 94.12 49 GLY B O 1
ATOM 2206 N N . LYS B 1 50 ? -1.533 -19.359 -20 1 95.19 50 LYS B N 1
ATOM 2207 C CA . LYS B 1 50 ? -0.838 -20.016 -21.109 1 95.19 50 LYS B CA 1
ATOM 2208 C C . LYS B 1 50 ? 0.641 -20.203 -20.781 1 95.19 50 LYS B C 1
ATOM 2210 O O . LYS B 1 50 ? 1.395 -20.734 -21.609 1 95.19 50 LYS B O 1
ATOM 2215 N N . GLY B 1 51 ? 1.137 -19.766 -19.703 1 97.06 51 GLY B N 1
ATOM 2216 C CA . GLY B 1 51 ? 2.357 -20.25 -19.078 1 97.06 51 GLY B CA 1
ATOM 2217 C C . GLY B 1 51 ? 3.598 -19.5 -19.547 1 97.06 51 GLY B C 1
ATOM 2218 O O . GLY B 1 51 ? 4.723 -19.906 -19.234 1 97.06 51 GLY B O 1
ATOM 2219 N N . LYS B 1 52 ? 3.482 -18.344 -20.234 1 96.38 52 LYS B N 1
ATOM 2220 C CA . LYS B 1 52 ? 4.668 -17.625 -20.703 1 96.38 52 LYS B CA 1
ATOM 2221 C C . LYS B 1 52 ? 5.527 -17.188 -19.516 1 96.38 52 LYS B C 1
ATOM 2223 O O . LYS B 1 52 ? 6.746 -17.391 -19.516 1 96.38 52 LYS B O 1
ATOM 2228 N N . PHE B 1 53 ? 4.941 -16.641 -18.547 1 97 53 PHE B N 1
ATOM 2229 C CA . PHE B 1 53 ? 5.648 -16.109 -17.391 1 97 53 PHE B CA 1
ATOM 2230 C C . PHE B 1 53 ? 6.453 -17.188 -16.688 1 97 53 PHE B C 1
ATOM 2232 O O . PHE B 1 53 ? 7.672 -17.078 -16.547 1 97 53 PHE B O 1
ATOM 2239 N N . ILE B 1 54 ? 5.844 -18.266 -16.344 1 98.06 54 ILE B N 1
ATOM 2240 C CA . ILE B 1 54 ? 6.457 -19.266 -15.477 1 98.06 54 ILE B CA 1
ATOM 2241 C C . ILE B 1 54 ? 7.488 -20.078 -16.266 1 98.06 54 ILE B C 1
ATOM 2243 O O . ILE B 1 54 ? 8.523 -20.469 -15.727 1 98.06 54 ILE B O 1
ATOM 2247 N N . THR B 1 55 ? 7.234 -20.312 -17.547 1 98.31 55 THR B N 1
ATOM 2248 C CA . THR B 1 55 ? 8.203 -21.047 -18.344 1 98.31 55 THR B CA 1
ATOM 2249 C C . THR B 1 55 ? 9.445 -20.203 -18.609 1 98.31 55 THR B C 1
ATOM 2251 O O . THR B 1 55 ? 10.555 -20.719 -18.672 1 98.31 55 THR B O 1
ATOM 2254 N N . THR B 1 56 ? 9.219 -18.859 -18.766 1 97.81 56 THR B N 1
ATOM 2255 C CA . THR B 1 56 ? 10.359 -17.953 -18.922 1 97.81 56 THR B CA 1
ATOM 2256 C C . THR B 1 56 ? 11.219 -17.969 -17.656 1 97.81 56 THR B C 1
ATOM 2258 O O . THR B 1 56 ? 12.445 -18.062 -17.734 1 97.81 56 THR B O 1
ATOM 2261 N N . LEU B 1 57 ? 10.617 -17.891 -16.516 1 98.12 57 LEU B N 1
ATOM 2262 C CA . LEU B 1 57 ? 11.352 -17.922 -15.258 1 98.12 57 LEU B CA 1
ATOM 2263 C C . LEU B 1 57 ? 12.125 -19.234 -15.125 1 98.12 57 LEU B C 1
ATOM 2265 O O . LEU B 1 57 ? 13.289 -19.234 -14.719 1 98.12 57 LEU B O 1
ATOM 2269 N N . ALA B 1 58 ? 11.438 -20.328 -15.422 1 98.44 58 ALA B N 1
ATOM 2270 C CA . ALA B 1 58 ? 12.07 -21.641 -15.32 1 98.44 58 ALA B CA 1
ATOM 2271 C C . ALA B 1 58 ? 13.312 -21.719 -16.203 1 98.44 58 ALA B C 1
ATOM 2273 O O . ALA B 1 58 ? 14.344 -22.25 -15.789 1 98.44 58 ALA B O 1
ATOM 2274 N N . LYS B 1 59 ? 13.18 -21.203 -17.391 1 97.88 59 LYS B N 1
ATOM 2275 C CA . LYS B 1 59 ? 14.297 -21.203 -18.344 1 97.88 59 LYS B CA 1
ATOM 2276 C C . LYS B 1 59 ? 15.453 -20.344 -17.828 1 97.88 59 LYS B C 1
ATOM 2278 O O . LYS B 1 59 ? 16.625 -20.75 -17.938 1 97.88 59 LYS B O 1
ATOM 2283 N N . GLN B 1 60 ? 15.172 -19.234 -17.188 1 97.25 60 GLN B N 1
ATOM 2284 C CA . GLN B 1 60 ? 16.172 -18.266 -16.75 1 97.25 60 GLN B CA 1
ATOM 2285 C C . GLN B 1 60 ? 16.844 -18.719 -15.445 1 97.25 60 GLN B C 1
ATOM 2287 O O . GLN B 1 60 ? 17.922 -18.266 -15.109 1 97.25 60 GLN B O 1
ATOM 2292 N N . ASN B 1 61 ? 16.156 -19.562 -14.719 1 98 61 ASN B N 1
ATOM 2293 C CA . ASN B 1 61 ? 16.625 -19.938 -13.391 1 98 61 ASN B CA 1
ATOM 2294 C C . ASN B 1 61 ? 16.609 -21.453 -13.188 1 98 61 ASN B C 1
ATOM 2296 O O . ASN B 1 61 ? 15.773 -21.969 -12.438 1 98 61 ASN B O 1
ATOM 2300 N N . PRO B 1 62 ? 17.578 -22.156 -13.695 1 97.62 62 PRO B N 1
ATOM 2301 C CA . PRO B 1 62 ? 17.578 -23.625 -13.625 1 97.62 62 PRO B CA 1
ATOM 2302 C C . PRO B 1 62 ? 17.75 -24.141 -12.195 1 97.62 62 PRO B C 1
ATOM 2304 O O . PRO B 1 62 ? 17.484 -25.312 -11.93 1 97.62 62 PRO B O 1
ATOM 2307 N N . ASP B 1 63 ? 18.188 -23.25 -11.289 1 98.38 63 ASP B N 1
ATOM 2308 C CA . ASP B 1 63 ? 18.422 -23.656 -9.906 1 98.38 63 ASP B CA 1
ATOM 2309 C C . ASP B 1 63 ? 17.188 -23.422 -9.039 1 98.38 63 ASP B C 1
ATOM 2311 O O . ASP B 1 63 ? 17.266 -23.484 -7.812 1 98.38 63 ASP B O 1
ATOM 2315 N N . ILE B 1 64 ? 16.109 -23.125 -9.609 1 98.69 64 ILE B N 1
ATOM 2316 C CA . ILE B 1 64 ? 14.812 -23 -8.938 1 98.69 64 ILE B CA 1
ATOM 2317 C C . ILE B 1 64 ? 13.812 -23.969 -9.562 1 98.69 64 ILE B C 1
ATOM 2319 O O . ILE B 1 64 ? 13.773 -24.125 -10.789 1 98.69 64 ILE B O 1
ATOM 2323 N N . ASN B 1 65 ? 13.055 -24.641 -8.75 1 98.88 65 ASN B N 1
ATOM 2324 C CA . ASN B 1 65 ? 11.953 -25.484 -9.211 1 98.88 65 ASN B CA 1
ATOM 2325 C C . ASN B 1 65 ? 10.648 -24.703 -9.289 1 98.88 65 ASN B C 1
ATOM 2327 O O . ASN B 1 65 ? 10.352 -23.891 -8.406 1 98.88 65 ASN B O 1
ATOM 2331 N N . TYR B 1 66 ? 9.859 -25 -10.328 1 98.88 66 TYR B N 1
ATOM 2332 C CA . TYR B 1 66 ? 8.625 -24.25 -10.539 1 98.88 66 TYR B CA 1
ATOM 2333 C C . TYR B 1 66 ? 7.426 -25.188 -10.625 1 98.88 66 TYR B C 1
ATOM 2335 O O . TYR B 1 66 ? 7.516 -26.266 -11.219 1 98.88 66 TYR B O 1
ATOM 2343 N N . ILE B 1 67 ? 6.359 -24.797 -10.047 1 98.56 67 ILE B N 1
ATOM 2344 C CA . ILE B 1 67 ? 5.074 -25.469 -10.195 1 98.56 67 ILE B CA 1
ATOM 2345 C C . ILE B 1 67 ? 4.035 -24.484 -10.727 1 98.56 67 ILE B C 1
ATOM 2347 O O . ILE B 1 67 ? 3.895 -23.375 -10.203 1 98.56 67 ILE B O 1
ATOM 2351 N N . ALA B 1 68 ? 3.379 -24.859 -11.766 1 98.31 68 ALA B N 1
ATOM 2352 C CA . ALA B 1 68 ? 2.346 -24.047 -12.398 1 98.31 68 ALA B CA 1
ATOM 2353 C C . ALA 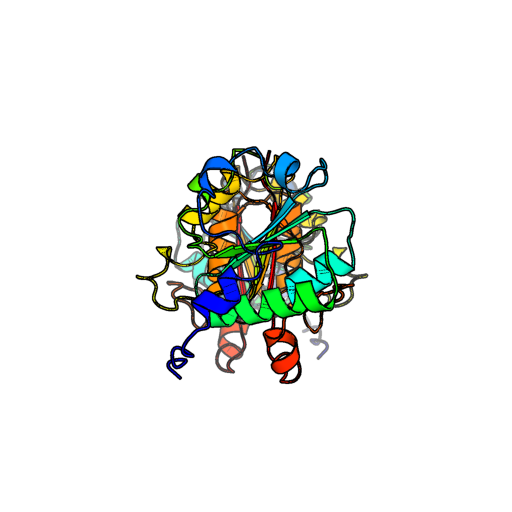B 1 68 ? 0.97 -24.688 -12.242 1 98.31 68 ALA B C 1
ATOM 2355 O O . ALA B 1 68 ? 0.777 -25.844 -12.602 1 98.31 68 ALA B O 1
ATOM 2356 N N . MET B 1 69 ? 0.028 -23.891 -11.773 1 97.25 69 MET B N 1
ATOM 2357 C CA . MET B 1 69 ? -1.306 -24.438 -11.539 1 97.25 69 MET B CA 1
ATOM 2358 C C . MET B 1 69 ? -2.346 -23.719 -12.391 1 97.25 69 MET B C 1
ATOM 2360 O O . MET B 1 69 ? -2.311 -22.5 -12.516 1 97.25 69 MET B O 1
ATOM 2364 N N . GLU B 1 70 ? -3.238 -24.531 -12.891 1 95.62 70 GLU B N 1
ATOM 2365 C CA . GLU B 1 70 ? -4.316 -24 -13.734 1 95.62 70 GLU B CA 1
ATOM 2366 C C . GLU B 1 70 ? -5.512 -24.953 -13.742 1 95.62 70 GLU B C 1
ATOM 2368 O O . GLU B 1 70 ? -5.344 -26.172 -13.75 1 95.62 70 GLU B O 1
ATOM 2373 N N . LEU B 1 71 ? -6.68 -24.297 -13.719 1 93.5 71 LEU B N 1
ATOM 2374 C CA . LEU B 1 71 ? -7.914 -25.078 -13.656 1 93.5 71 LEU B CA 1
ATOM 2375 C C . LEU B 1 71 ? -8.352 -25.516 -15.055 1 93.5 71 LEU B C 1
ATOM 2377 O O . LEU B 1 71 ? -8.844 -26.625 -15.227 1 93.5 71 LEU B O 1
ATOM 2381 N N . LYS B 1 72 ? -8.195 -24.703 -16 1 93.75 72 LYS B N 1
ATOM 2382 C CA . LYS B 1 72 ? -8.672 -24.969 -17.359 1 93.75 72 LYS B CA 1
ATOM 2383 C C . LYS B 1 72 ? -7.648 -25.766 -18.156 1 93.75 72 LYS B C 1
ATOM 2385 O O . LYS B 1 72 ? -6.539 -25.281 -18.406 1 93.75 72 LYS B O 1
ATOM 2390 N N . GLU B 1 73 ? -8.008 -26.859 -18.641 1 93.56 73 GLU B N 1
ATOM 2391 C CA . GLU B 1 73 ? -7.082 -27.781 -19.281 1 93.56 73 GLU B CA 1
ATOM 2392 C C . GLU B 1 73 ? -6.59 -27.234 -20.609 1 93.56 73 GLU B C 1
ATOM 2394 O O . GLU B 1 73 ? -5.43 -27.438 -20.984 1 93.56 73 GLU B O 1
ATOM 2399 N N . GLU B 1 74 ? -7.504 -26.562 -21.328 1 94.38 74 GLU B N 1
ATOM 2400 C CA . GLU B 1 74 ? -7.105 -26.062 -22.625 1 94.38 74 GLU B CA 1
ATOM 2401 C C . GLU B 1 74 ? -6.035 -24.984 -22.5 1 94.38 74 GLU B C 1
ATOM 2403 O O . GLU B 1 74 ? -5.141 -24.891 -23.344 1 94.38 74 GLU B O 1
ATOM 2408 N N . VAL B 1 75 ? -6.172 -24.234 -21.484 1 94.56 75 VAL B N 1
ATOM 2409 C CA . VAL B 1 75 ? -5.223 -23.156 -21.219 1 94.56 75 VAL B CA 1
ATOM 2410 C C . VAL B 1 75 ? -3.904 -23.75 -20.719 1 94.56 75 VAL B C 1
ATOM 2412 O O . VAL B 1 75 ? -2.834 -23.406 -21.234 1 94.56 75 VAL B O 1
ATOM 2415 N N . LEU B 1 76 ? -3.977 -24.641 -19.812 1 96.44 76 LEU B N 1
ATOM 2416 C CA . LEU B 1 76 ? -2.807 -25.297 -19.234 1 96.44 76 LEU B CA 1
ATOM 2417 C C . LEU B 1 76 ? -2 -26.016 -20.312 1 96.44 76 LEU B C 1
ATOM 2419 O O . LEU B 1 76 ? -0.77 -26.062 -20.25 1 96.44 76 LEU B O 1
ATOM 2423 N N . LEU B 1 77 ? -2.715 -26.609 -21.266 1 97.19 77 LEU B N 1
ATOM 2424 C CA . LEU B 1 77 ? -2.059 -27.344 -22.344 1 97.19 77 LEU B CA 1
ATOM 2425 C C . LEU B 1 77 ? -1.059 -26.453 -23.078 1 97.19 77 LEU B C 1
ATOM 2427 O O . LEU B 1 77 ? 0.045 -26.891 -23.406 1 97.19 77 LEU B O 1
ATOM 2431 N N . LYS B 1 78 ? -1.42 -25.25 -23.281 1 96.88 78 LYS B N 1
ATOM 2432 C CA . LYS B 1 78 ? -0.523 -24.328 -23.969 1 96.88 78 LYS B CA 1
ATOM 2433 C C . LYS B 1 78 ? 0.748 -24.094 -23.156 1 96.88 78 LYS B C 1
ATOM 2435 O O . LYS B 1 78 ? 1.842 -24 -23.719 1 96.88 78 LYS B O 1
ATOM 2440 N N . ALA B 1 79 ? 0.61 -23.984 -21.875 1 97.31 79 ALA B N 1
ATOM 2441 C CA . ALA B 1 79 ? 1.76 -23.797 -21 1 97.31 79 ALA B CA 1
ATOM 2442 C C . ALA B 1 79 ? 2.684 -25.016 -21.047 1 97.31 79 ALA B C 1
ATOM 2444 O O . ALA B 1 79 ? 3.904 -24.875 -21.125 1 97.31 79 ALA B O 1
ATOM 2445 N N . VAL B 1 80 ? 2.092 -26.156 -21.031 1 98 80 VAL B N 1
ATOM 2446 C CA . VAL B 1 80 ? 2.848 -27.406 -21.031 1 98 80 VAL B CA 1
ATOM 2447 C C . VAL B 1 80 ? 3.615 -27.547 -22.344 1 98 80 VAL B C 1
ATOM 2449 O O . VAL B 1 80 ? 4.773 -27.969 -22.344 1 98 80 VAL B O 1
ATOM 2452 N N . GLU B 1 81 ? 2.961 -27.203 -23.391 1 97.88 81 GLU B N 1
ATOM 2453 C CA . GLU B 1 81 ? 3.602 -27.266 -24.688 1 97.88 81 GLU B CA 1
ATOM 2454 C C . GLU B 1 81 ? 4.828 -26.375 -24.75 1 97.88 81 GLU B C 1
ATOM 2456 O O . GLU B 1 81 ? 5.836 -26.719 -25.375 1 97.88 81 GLU B O 1
ATOM 2461 N N . LYS B 1 82 ? 4.773 -25.219 -24.125 1 97.44 82 LYS B N 1
ATOM 2462 C CA . LYS B 1 82 ? 5.922 -24.328 -24.062 1 97.44 82 LYS B CA 1
ATOM 2463 C C . LYS B 1 82 ? 7.086 -24.969 -23.312 1 97.44 82 LYS B C 1
ATOM 2465 O O . LYS B 1 82 ? 8.234 -24.891 -23.766 1 97.44 82 LYS B O 1
ATOM 2470 N N . ALA B 1 83 ? 6.781 -25.516 -22.203 1 98 83 ALA B N 1
ATOM 2471 C CA . ALA B 1 83 ? 7.809 -26.188 -21.406 1 98 83 ALA B CA 1
ATOM 2472 C C . ALA B 1 83 ? 8.445 -27.328 -22.188 1 98 83 ALA B C 1
ATOM 2474 O O . ALA B 1 83 ? 9.664 -27.516 -22.141 1 98 83 ALA B O 1
ATOM 2475 N N . ASP B 1 84 ? 7.582 -28.109 -22.859 1 97.44 84 ASP B N 1
ATOM 2476 C CA . ASP B 1 84 ? 8.047 -29.25 -23.625 1 97.44 84 ASP B CA 1
ATOM 2477 C C . ASP B 1 84 ? 8.945 -28.812 -24.781 1 97.44 84 ASP B C 1
ATOM 2479 O O . ASP B 1 84 ? 10.008 -29.406 -25 1 97.44 84 ASP B O 1
ATOM 2483 N N . ALA B 1 85 ? 8.516 -27.812 -25.438 1 97.12 85 ALA B N 1
ATOM 2484 C CA . ALA B 1 85 ? 9.273 -27.297 -26.562 1 97.12 85 ALA B CA 1
ATOM 2485 C C . ALA B 1 85 ? 10.656 -26.828 -26.125 1 97.12 85 ALA B C 1
ATOM 2487 O O . ALA B 1 85 ? 11.617 -26.906 -26.891 1 97.12 85 ALA B O 1
ATOM 2488 N N . SER B 1 86 ? 10.766 -26.359 -24.938 1 96.75 86 SER B N 1
ATOM 2489 C CA . SER B 1 86 ? 12.023 -25.828 -24.406 1 96.75 86 SER B CA 1
ATOM 2490 C C . SER B 1 86 ? 12.758 -26.875 -23.578 1 96.75 86 SER B C 1
ATOM 2492 O O . SER B 1 86 ? 13.82 -26.594 -23.016 1 96.75 86 SER B O 1
ATOM 2494 N N . ASN B 1 87 ? 12.219 -28.047 -23.453 1 96.94 87 ASN B N 1
ATOM 2495 C CA . ASN B 1 87 ? 12.781 -29.172 -22.703 1 96.94 87 ASN B CA 1
ATOM 2496 C C . ASN B 1 87 ? 13.148 -28.766 -21.281 1 96.94 87 ASN B C 1
ATOM 2498 O O . ASN B 1 87 ? 14.266 -29.016 -20.828 1 96.94 87 ASN B O 1
ATOM 2502 N N . LEU B 1 88 ? 12.281 -28.031 -20.672 1 98 88 LEU B N 1
ATOM 2503 C CA . LEU B 1 88 ? 12.516 -27.609 -19.297 1 98 88 LEU B CA 1
ATOM 2504 C C . LEU B 1 88 ? 12.461 -28.797 -18.344 1 98 88 LEU B C 1
ATOM 2506 O O . LEU B 1 88 ? 11.617 -29.688 -18.5 1 98 88 LEU B O 1
ATOM 2510 N N . ASN B 1 89 ? 13.344 -28.828 -17.344 1 97.12 89 ASN B N 1
ATOM 2511 C CA . ASN B 1 89 ? 13.398 -29.969 -16.422 1 97.12 89 ASN B CA 1
ATOM 2512 C C . ASN B 1 89 ? 13.102 -29.547 -14.992 1 97.12 89 ASN B C 1
ATOM 2514 O O . ASN B 1 89 ? 13.078 -30.391 -14.086 1 97.12 89 ASN B O 1
ATOM 2518 N N . ASN B 1 90 ? 12.867 -28.266 -14.812 1 98.62 90 ASN B N 1
ATOM 2519 C CA . ASN B 1 90 ? 12.656 -27.766 -13.461 1 98.62 90 ASN B CA 1
ATOM 2520 C C . ASN B 1 90 ? 11.258 -27.172 -13.297 1 98.62 90 ASN B C 1
ATOM 2522 O O . ASN B 1 90 ? 11.07 -26.188 -12.578 1 98.62 90 ASN B O 1
ATOM 2526 N N . ILE B 1 91 ? 10.273 -27.703 -13.992 1 98.81 91 ILE B N 1
ATOM 2527 C CA . ILE B 1 91 ? 8.914 -27.188 -13.891 1 98.81 91 ILE B CA 1
ATOM 2528 C C . ILE B 1 91 ? 7.918 -28.344 -13.961 1 98.81 91 ILE B C 1
ATOM 2530 O O . ILE B 1 91 ? 8.117 -29.297 -14.711 1 98.81 91 ILE B O 1
ATOM 2534 N N . LEU B 1 92 ? 6.906 -28.297 -13.195 1 98.25 92 LEU B N 1
ATOM 2535 C CA . LEU B 1 92 ? 5.777 -29.219 -13.219 1 98.25 92 LEU B CA 1
ATOM 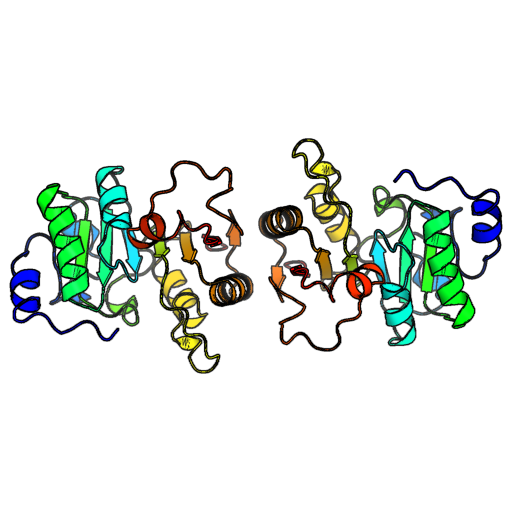2536 C C . LEU B 1 92 ? 4.453 -28.469 -13.266 1 98.25 92 LEU B C 1
ATOM 2538 O O . LEU B 1 92 ? 4.359 -27.344 -12.773 1 98.25 92 LEU B O 1
ATOM 2542 N N . PHE B 1 93 ? 3.465 -29.078 -13.859 1 98 93 PHE B N 1
ATOM 2543 C CA . PHE B 1 93 ? 2.154 -28.469 -14.031 1 98 93 PHE B CA 1
ATOM 2544 C C . PHE B 1 93 ? 1.086 -29.25 -13.273 1 98 93 PHE B C 1
ATOM 2546 O O . PHE B 1 93 ? 0.958 -30.469 -13.445 1 98 93 PHE B O 1
ATOM 2553 N N . LEU B 1 94 ? 0.404 -28.531 -12.453 1 96.38 94 LEU B N 1
ATOM 2554 C CA . LEU B 1 94 ? -0.697 -29.109 -11.695 1 96.38 94 LEU B CA 1
ATOM 2555 C C . LEU B 1 94 ? -2.041 -28.703 -12.281 1 96.38 94 LEU B C 1
ATOM 2557 O O . LEU B 1 94 ? -2.371 -27.516 -12.32 1 96.38 94 LEU B O 1
ATOM 2561 N N . TRP B 1 95 ? -2.715 -29.688 -12.766 1 94.75 95 TRP B N 1
ATOM 2562 C CA . TRP B 1 95 ? -4.086 -29.469 -13.219 1 94.75 95 TRP B CA 1
ATOM 2563 C C . TRP B 1 95 ? -5.062 -29.562 -12.047 1 94.75 95 TRP B C 1
ATOM 2565 O O . TRP B 1 95 ? -5.473 -30.656 -11.656 1 94.75 95 TRP B O 1
ATOM 2575 N N . GLY B 1 96 ? -5.426 -28.406 -11.477 1 91.19 96 GLY B N 1
ATOM 2576 C CA . GLY B 1 96 ? -6.238 -28.438 -10.273 1 91.19 96 GLY B CA 1
ATOM 2577 C C . GLY B 1 96 ? -6.723 -27.078 -9.844 1 91.19 96 GLY B C 1
ATOM 2578 O O . GLY B 1 96 ? -6.488 -26.078 -10.539 1 91.19 96 GLY B O 1
ATOM 2579 N N . ASP B 1 97 ? -7.414 -27.094 -8.711 1 93.06 97 ASP B N 1
ATOM 2580 C CA . ASP B 1 97 ? -8.047 -25.891 -8.156 1 93.06 97 ASP B CA 1
ATOM 2581 C C . ASP B 1 97 ? -7.18 -25.266 -7.062 1 93.06 97 ASP B C 1
ATOM 2583 O O . ASP B 1 97 ? -6.84 -25.938 -6.082 1 93.06 97 ASP B O 1
ATOM 2587 N N . VAL B 1 98 ? -6.883 -24 -7.184 1 93.62 98 VAL B N 1
ATOM 2588 C CA . VAL B 1 98 ? -6.031 -23.266 -6.266 1 93.62 98 VAL B CA 1
ATOM 2589 C C . VAL B 1 98 ? -6.656 -23.25 -4.871 1 93.62 98 VAL B C 1
ATOM 2591 O O . VAL B 1 98 ? -5.957 -23.078 -3.873 1 93.62 98 VAL B O 1
ATOM 2594 N N . SER B 1 99 ? -7.934 -23.438 -4.727 1 94.44 99 SER B N 1
ATOM 2595 C CA . SER B 1 99 ? -8.609 -23.453 -3.43 1 94.44 99 SER B CA 1
ATOM 2596 C C . SER B 1 99 ? -8.156 -24.656 -2.596 1 94.44 99 SER B C 1
ATOM 2598 O O . SER B 1 99 ? -8.383 -24.688 -1.384 1 94.44 99 SER B O 1
ATOM 2600 N N . ASN B 1 100 ? -7.465 -25.625 -3.211 1 93.94 100 ASN B N 1
ATOM 2601 C CA . ASN B 1 100 ? -7.039 -26.844 -2.525 1 93.94 100 ASN B CA 1
ATOM 2602 C C . ASN B 1 100 ? -5.539 -26.844 -2.26 1 93.94 100 ASN B C 1
ATOM 2604 O O . ASN B 1 100 ? -4.906 -27.906 -2.211 1 93.94 100 ASN B O 1
ATOM 2608 N N . ILE B 1 101 ? -4.941 -25.703 -2.105 1 94.69 101 ILE B N 1
ATOM 2609 C CA . ILE B 1 101 ? -3.5 -25.531 -1.973 1 94.69 101 ILE B CA 1
ATOM 2610 C C . ILE B 1 101 ? -2.986 -26.375 -0.802 1 94.69 101 ILE B C 1
ATOM 2612 O O . ILE B 1 101 ? -1.908 -26.969 -0.88 1 94.69 101 ILE B O 1
ATOM 2616 N N . LEU B 1 102 ? -3.721 -26.453 0.269 1 96.19 102 LEU B N 1
ATOM 2617 C CA . LEU B 1 102 ? -3.266 -27.141 1.479 1 96.19 102 LEU B CA 1
ATOM 2618 C C . LEU B 1 102 ? -3.258 -28.641 1.283 1 96.19 102 LEU B C 1
ATOM 2620 O O . LEU B 1 102 ? -2.643 -29.375 2.066 1 96.19 102 LEU B O 1
ATOM 2624 N N . ASP B 1 103 ? -3.967 -29.125 0.251 1 95.06 103 ASP B N 1
ATOM 2625 C CA . ASP B 1 103 ? -3.922 -30.531 -0.104 1 95.06 103 ASP B CA 1
ATOM 2626 C C . ASP B 1 103 ? -2.658 -30.859 -0.896 1 95.06 103 ASP B C 1
ATOM 2628 O O . ASP B 1 103 ? -2.244 -32.031 -0.964 1 95.06 103 ASP B O 1
ATOM 2632 N N . TYR B 1 104 ? -2.08 -29.828 -1.48 1 96.06 104 TYR B N 1
ATOM 2633 C CA . TYR B 1 104 ? -1 -30.047 -2.436 1 96.06 104 TYR B CA 1
ATOM 2634 C C . TYR B 1 104 ? 0.356 -29.781 -1.794 1 96.06 104 TYR B C 1
ATOM 2636 O O . TYR B 1 104 ? 1.364 -30.375 -2.189 1 96.06 104 TYR B O 1
ATOM 2644 N N . PHE B 1 105 ? 0.398 -28.875 -0.834 1 97.88 105 PHE B N 1
ATOM 2645 C CA . PHE B 1 105 ? 1.684 -28.406 -0.323 1 97.88 105 PHE B CA 1
ATOM 2646 C C . PHE B 1 105 ? 1.734 -28.531 1.196 1 97.88 105 PHE B C 1
ATOM 2648 O O . PHE B 1 105 ? 0.745 -28.25 1.878 1 97.88 105 PHE B O 1
ATOM 2655 N N . GLU B 1 106 ? 2.859 -28.922 1.728 1 98.06 106 GLU B N 1
ATOM 2656 C CA . GLU B 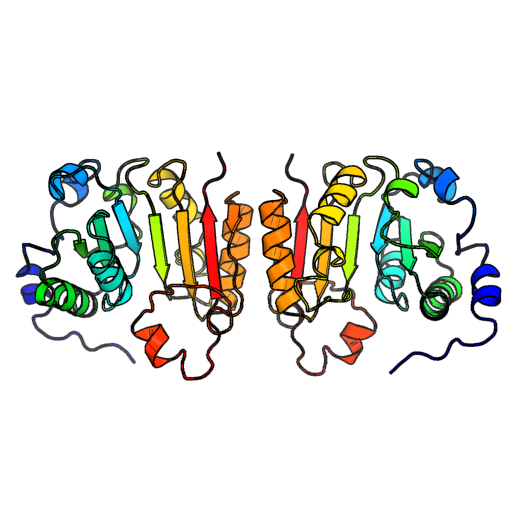1 106 ? 3.119 -28.984 3.164 1 98.06 106 GLU B CA 1
ATOM 2657 C C . GLU B 1 106 ? 3.535 -27.625 3.705 1 98.06 106 GLU B C 1
ATOM 2659 O O . GLU B 1 106 ? 3.883 -26.719 2.936 1 98.06 106 GLU B O 1
ATOM 2664 N N . ALA B 1 107 ? 3.49 -27.547 5.055 1 97.94 107 ALA B N 1
ATOM 2665 C CA . ALA B 1 107 ? 3.934 -26.312 5.707 1 97.94 107 ALA B CA 1
ATOM 2666 C C . ALA B 1 107 ? 5.363 -25.953 5.301 1 97.94 107 ALA B C 1
ATOM 2668 O O . ALA B 1 107 ? 6.246 -26.828 5.301 1 97.94 107 ALA B O 1
ATOM 2669 N N . LYS B 1 108 ? 5.547 -24.703 4.875 1 97.75 108 LYS B N 1
ATOM 2670 C CA . LYS B 1 108 ? 6.859 -24.125 4.617 1 97.75 108 LYS B CA 1
ATOM 2671 C C . LYS B 1 108 ? 7.539 -24.797 3.434 1 97.75 108 LYS B C 1
ATOM 2673 O O . LYS B 1 108 ? 8.773 -24.828 3.352 1 97.75 108 LYS B O 1
ATOM 2678 N N . GLU B 1 109 ? 6.789 -25.359 2.531 1 98.25 109 GLU B N 1
ATOM 2679 C CA . GLU B 1 109 ? 7.344 -26.125 1.426 1 98.25 109 GLU B CA 1
ATOM 2680 C C . GLU B 1 109 ? 7.68 -25.234 0.238 1 98.25 109 GLU B C 1
ATOM 2682 O O . GLU B 1 109 ? 8.484 -25.609 -0.62 1 98.25 109 GLU B O 1
ATOM 2687 N N . LEU B 1 110 ? 7.078 -24.016 0.198 1 98.38 110 LEU B N 1
ATOM 2688 C CA . LEU B 1 110 ? 7.238 -23.125 -0.941 1 98.38 110 LEU B CA 1
ATOM 2689 C C . LEU B 1 110 ? 8.086 -21.906 -0.565 1 98.38 110 LEU B C 1
ATOM 2691 O O . LEU B 1 110 ? 8 -21.422 0.562 1 98.38 110 LEU B O 1
ATOM 2695 N N . SER B 1 111 ? 8.82 -21.422 -1.552 1 98.38 111 SER B N 1
ATOM 2696 C CA . SER B 1 111 ? 9.664 -20.266 -1.327 1 98.38 111 SER B CA 1
ATOM 2697 C C . SER B 1 111 ? 9.023 -19 -1.894 1 98.38 111 SER B C 1
ATOM 2699 O O . SER B 1 111 ? 9.289 -17.891 -1.413 1 98.38 111 SER B O 1
ATOM 2701 N N . ARG B 1 112 ? 8.211 -19.141 -2.936 1 98.69 112 ARG B N 1
ATOM 2702 C CA . ARG B 1 112 ? 7.59 -17.969 -3.543 1 98.69 112 ARG B CA 1
ATOM 2703 C C . ARG B 1 112 ? 6.301 -18.344 -4.27 1 98.69 112 ARG B C 1
ATOM 2705 O O . ARG B 1 112 ? 6.207 -19.422 -4.859 1 98.69 112 ARG B O 1
ATOM 2712 N N . ILE B 1 113 ? 5.375 -17.469 -4.18 1 98.75 113 ILE B N 1
ATOM 2713 C CA . ILE B 1 113 ? 4.102 -17.594 -4.883 1 98.75 113 ILE B CA 1
ATOM 2714 C C . ILE B 1 113 ? 3.914 -16.422 -5.84 1 98.75 113 ILE B C 1
ATOM 2716 O O . ILE B 1 113 ? 4.109 -15.266 -5.461 1 98.75 113 ILE B O 1
ATOM 2720 N N . TYR B 1 114 ? 3.623 -16.719 -7.078 1 98.62 114 TYR B N 1
ATOM 2721 C CA . TYR B 1 114 ? 3.273 -15.703 -8.07 1 98.62 114 TYR B CA 1
ATOM 2722 C C . TYR B 1 114 ? 1.775 -15.711 -8.344 1 98.62 114 TYR B C 1
ATOM 2724 O O . TYR B 1 114 ? 1.183 -16.766 -8.562 1 98.62 114 TYR B O 1
ATOM 2732 N N . ILE B 1 115 ? 1.18 -14.57 -8.336 1 98.25 115 ILE B N 1
ATOM 2733 C CA . ILE B 1 115 ? -0.209 -14.359 -8.727 1 98.25 115 ILE B CA 1
ATOM 2734 C C . ILE B 1 115 ? -0.287 -13.242 -9.766 1 98.25 115 ILE B C 1
ATOM 2736 O O . ILE B 1 115 ? -0.205 -12.055 -9.422 1 98.25 115 ILE B O 1
ATOM 2740 N N . ASN B 1 116 ? -0.477 -13.633 -11.023 1 96.44 116 ASN B N 1
ATOM 2741 C CA . ASN B 1 116 ? -0.442 -12.641 -12.094 1 96.44 116 ASN B CA 1
ATOM 2742 C C . ASN B 1 116 ? -1.775 -12.562 -12.828 1 96.44 116 ASN B C 1
ATOM 2744 O O . ASN B 1 116 ? -2.275 -13.578 -13.32 1 96.44 116 ASN B O 1
ATOM 2748 N N . PHE B 1 117 ? -2.396 -11.375 -12.891 1 95.25 117 PHE B N 1
ATOM 2749 C CA . PHE B 1 117 ? -3.555 -11.031 -13.703 1 95.25 117 PHE B CA 1
ATOM 2750 C C . PHE B 1 117 ? -4.699 -12 -13.461 1 95.25 117 PHE B C 1
ATOM 2752 O O . PHE B 1 117 ? -5.324 -12.484 -14.406 1 95.25 117 PHE B O 1
ATOM 2759 N N . CYS B 1 118 ? -4.883 -12.367 -12.219 1 95.56 118 CYS B N 1
ATOM 2760 C CA . CYS B 1 118 ? -5.977 -13.25 -11.836 1 95.56 118 CYS B CA 1
ATOM 2761 C C . CYS B 1 118 ? -7.324 -12.547 -11.984 1 95.56 118 CYS B C 1
ATOM 2763 O O . CYS B 1 118 ? -7.375 -11.328 -12.188 1 95.56 118 CYS B O 1
ATOM 2765 N N . ASP B 1 119 ? -8.383 -13.289 -11.938 1 95 119 ASP B N 1
ATOM 2766 C CA . ASP B 1 119 ? -9.727 -12.734 -12.031 1 95 119 ASP B CA 1
ATOM 2767 C C . ASP B 1 119 ? -10 -11.766 -10.883 1 95 119 ASP B C 1
ATOM 2769 O O . ASP B 1 119 ? -9.812 -12.117 -9.711 1 95 119 ASP B O 1
ATOM 2773 N N . PRO B 1 120 ? -10.508 -10.609 -11.203 1 97.19 120 PRO B N 1
ATOM 2774 C CA . PRO B 1 120 ? -10.648 -9.586 -10.172 1 97.19 120 PRO B CA 1
ATOM 2775 C C . PRO B 1 120 ? -11.898 -9.789 -9.312 1 97.19 120 PRO B C 1
ATOM 2777 O O . PRO B 1 120 ? -12 -9.227 -8.219 1 97.19 120 PRO B O 1
ATOM 2780 N N . TRP B 1 121 ? -12.875 -10.523 -9.82 1 97 121 TRP B N 1
ATOM 2781 C CA . TRP B 1 121 ? -14.141 -10.695 -9.109 1 97 121 TRP B CA 1
ATOM 2782 C C . TRP B 1 121 ? -14.648 -9.359 -8.586 1 97 121 TRP B C 1
ATOM 2784 O O . TRP B 1 121 ? -14.672 -9.125 -7.371 1 97 121 TRP B O 1
ATOM 2794 N N . PRO B 1 122 ? -15.219 -8.562 -9.477 1 95.56 122 PRO B N 1
ATOM 2795 C CA . PRO B 1 122 ? -15.453 -7.141 -9.195 1 95.56 122 PRO B CA 1
ATOM 2796 C C . PRO B 1 122 ? -16.531 -6.922 -8.133 1 95.56 122 PRO B C 1
ATOM 2798 O O . PRO B 1 122 ? -16.516 -5.902 -7.441 1 95.56 122 PRO B O 1
ATOM 2801 N N . LYS B 1 123 ? -17.438 -7.867 -7.938 1 95.31 123 LYS B N 1
ATOM 2802 C CA . LYS B 1 123 ? -18.484 -7.684 -6.938 1 95.31 123 LYS B CA 1
ATOM 2803 C C . LYS B 1 123 ? -17.984 -8.055 -5.543 1 95.31 123 LYS B C 1
ATOM 2805 O O . LYS B 1 123 ? -17.328 -9.078 -5.371 1 95.31 123 LYS B O 1
ATOM 2810 N N . ASN B 1 124 ? -18.281 -7.234 -4.598 1 92.62 124 ASN B N 1
ATOM 2811 C CA . ASN B 1 124 ? -17.812 -7.449 -3.234 1 92.62 124 ASN B CA 1
ATOM 2812 C C . ASN B 1 124 ? -18.281 -8.797 -2.689 1 92.62 124 ASN B C 1
ATOM 2814 O O . ASN B 1 124 ? -17.562 -9.43 -1.904 1 92.62 124 ASN B O 1
ATOM 2818 N N . ARG B 1 125 ? -19.438 -9.281 -3.139 1 95.56 125 ARG B N 1
ATOM 2819 C CA . ARG B 1 125 ? -19.953 -10.562 -2.668 1 95.56 125 ARG B CA 1
ATOM 2820 C C . ARG B 1 125 ? -19.062 -11.711 -3.105 1 95.56 125 ARG B C 1
ATOM 2822 O O . ARG B 1 125 ? -19.094 -12.797 -2.52 1 95.56 125 ARG B O 1
ATOM 2829 N N . TRP B 1 126 ? -18.234 -11.461 -4.133 1 96.38 126 TRP B N 1
ATOM 2830 C CA . TRP B 1 126 ? -17.359 -12.5 -4.645 1 96.38 126 TRP B CA 1
ATOM 2831 C C . TRP B 1 126 ? -15.93 -12.305 -4.129 1 96.38 126 TRP B C 1
ATOM 2833 O O . TRP B 1 126 ? -15 -12.969 -4.594 1 96.38 126 TRP B O 1
ATOM 2843 N N . SER B 1 127 ? -15.734 -11.422 -3.115 1 96.94 127 SER B N 1
ATOM 2844 C CA . SER B 1 127 ? -14.398 -11.039 -2.656 1 96.94 127 SER B CA 1
ATOM 2845 C C . SER B 1 127 ? -13.625 -12.25 -2.15 1 96.94 127 SER B C 1
ATOM 2847 O O . SER B 1 127 ? -12.398 -12.312 -2.283 1 96.94 127 SER B O 1
ATOM 2849 N N . LYS B 1 128 ? -14.336 -13.281 -1.62 1 97.19 128 LYS B N 1
ATOM 2850 C CA . LYS B 1 128 ? -13.688 -14.453 -1.056 1 97.19 128 LYS B CA 1
ATOM 2851 C C . LYS B 1 128 ? -13 -15.281 -2.143 1 97.19 128 LYS B C 1
ATOM 2853 O O . LYS B 1 128 ? -12.164 -16.141 -1.848 1 97.19 128 LYS B O 1
ATOM 2858 N N . ARG B 1 129 ? -13.328 -15.031 -3.4 1 97.12 129 ARG B N 1
ATOM 2859 C CA . ARG B 1 129 ? -12.758 -15.766 -4.523 1 97.12 129 ARG B CA 1
ATOM 2860 C C . ARG B 1 129 ? -11.453 -15.125 -4.992 1 97.12 129 ARG B C 1
ATOM 2862 O O . ARG B 1 129 ? -10.695 -15.727 -5.75 1 97.12 129 ARG B O 1
ATOM 2869 N N . ARG B 1 130 ? -11.234 -13.898 -4.562 1 98.38 130 ARG B N 1
ATOM 2870 C CA . ARG B 1 130 ? -10.016 -13.203 -4.957 1 98.38 130 ARG B CA 1
ATOM 2871 C C . ARG B 1 130 ? -8.789 -13.867 -4.352 1 98.38 130 ARG B C 1
ATOM 2873 O O . ARG B 1 130 ? -8.727 -14.086 -3.141 1 98.38 130 ARG B O 1
ATOM 2880 N N . LEU B 1 131 ? -7.781 -14.141 -5.117 1 98.38 131 LEU B N 1
ATOM 2881 C CA . LEU B 1 131 ? -6.629 -14.938 -4.707 1 98.38 131 LEU B CA 1
ATOM 2882 C C . LEU B 1 131 ? -5.781 -14.18 -3.688 1 98.38 131 LEU B C 1
ATOM 2884 O O . LEU B 1 131 ? -4.867 -14.75 -3.088 1 98.38 131 LEU B O 1
ATOM 2888 N N . THR B 1 132 ? -6.082 -12.852 -3.457 1 98.5 132 THR B N 1
ATOM 2889 C CA . THR B 1 132 ? -5.363 -12.078 -2.449 1 98.5 132 THR B CA 1
ATOM 2890 C C . THR B 1 132 ? -6.25 -11.828 -1.231 1 98.5 132 THR B C 1
ATOM 2892 O O . THR B 1 132 ? -5.918 -11 -0.376 1 98.5 132 THR B O 1
ATOM 2895 N N . HIS B 1 133 ? -7.434 -12.516 -1.209 1 98.44 133 HIS B N 1
ATOM 2896 C CA . HIS B 1 133 ? -8.305 -12.438 -0.039 1 98.44 133 HIS B CA 1
ATOM 2897 C C . HIS B 1 133 ? -7.629 -13.055 1.185 1 98.44 133 HIS B C 1
ATOM 2899 O O . HIS B 1 133 ? -6.785 -13.945 1.055 1 98.44 133 HIS B O 1
ATOM 2905 N N . SER B 1 134 ? -8.094 -12.648 2.367 1 98.19 134 SER B N 1
ATOM 2906 C CA . SER B 1 134 ? -7.551 -13.086 3.65 1 98.19 134 SER B CA 1
ATOM 2907 C C . SER B 1 134 ? -7.516 -14.602 3.752 1 98.19 134 SER B C 1
ATOM 2909 O O . SER B 1 134 ? -6.566 -15.172 4.297 1 98.19 134 SER B O 1
ATOM 2911 N N . GLY B 1 135 ? -8.578 -15.25 3.26 1 97.88 135 GLY B N 1
ATOM 2912 C CA . GLY B 1 135 ? -8.609 -16.703 3.289 1 97.88 135 GLY B CA 1
ATOM 2913 C C . GLY B 1 135 ? -7.438 -17.344 2.562 1 97.88 135 GLY B C 1
ATOM 2914 O O . GLY B 1 135 ? -6.82 -18.281 3.072 1 97.88 135 GLY B O 1
ATOM 2915 N N . PHE B 1 136 ? -7.109 -16.875 1.409 1 98.38 136 PHE B N 1
ATOM 2916 C CA . PHE B 1 136 ? -5.98 -17.375 0.639 1 98.38 136 PHE B CA 1
ATOM 2917 C C . PHE B 1 136 ? -4.66 -16.984 1.294 1 98.38 136 PHE B C 1
ATOM 2919 O O . PHE B 1 136 ? -3.736 -17.797 1.368 1 98.38 136 PHE B O 1
ATOM 2926 N N . LEU B 1 137 ? -4.609 -15.703 1.769 1 98.06 137 LEU B N 1
ATOM 2927 C CA . LEU B 1 137 ? -3.389 -15.242 2.418 1 98.06 137 LEU B CA 1
ATOM 2928 C C . LEU B 1 137 ? -3.037 -16.125 3.611 1 98.06 137 LEU B C 1
ATOM 2930 O O . LEU B 1 137 ? -1.86 -16.375 3.881 1 98.06 137 LEU B O 1
ATOM 2934 N N . GLU B 1 138 ? -4.031 -16.594 4.289 1 97.31 138 GLU B N 1
ATOM 2935 C CA . GLU B 1 138 ? -3.805 -17.516 5.406 1 97.31 138 GLU B CA 1
ATOM 2936 C C . GLU B 1 138 ? -3.199 -18.828 4.93 1 97.31 138 GLU B C 1
ATOM 2938 O O . GLU B 1 138 ? -2.264 -19.344 5.543 1 97.31 138 GLU B O 1
ATOM 2943 N N . MET B 1 139 ? -3.754 -19.375 3.883 1 97.94 139 MET B N 1
ATOM 2944 C CA . MET B 1 139 ? -3.213 -20.609 3.326 1 97.94 139 MET B CA 1
ATOM 2945 C C . MET B 1 139 ? -1.781 -20.406 2.842 1 97.94 139 MET B C 1
ATOM 2947 O O . MET B 1 139 ? -0.917 -21.25 3.076 1 97.94 139 MET B O 1
ATOM 2951 N N . TYR B 1 140 ? -1.52 -19.25 2.143 1 98.19 140 TYR B N 1
ATOM 2952 C CA . TYR B 1 140 ? -0.173 -18.938 1.677 1 98.19 140 TYR B CA 1
ATOM 2953 C C . TYR B 1 140 ? 0.809 -18.891 2.842 1 98.19 140 TYR B C 1
ATOM 2955 O O . TYR B 1 140 ? 1.931 -19.391 2.738 1 98.19 140 TYR B O 1
ATOM 2963 N N . ASN B 1 141 ? 0.354 -18.25 3.912 1 97.44 141 ASN B N 1
ATOM 2964 C CA . ASN B 1 141 ? 1.195 -18.125 5.098 1 97.44 141 ASN B CA 1
ATOM 2965 C C . ASN B 1 141 ? 1.647 -19.484 5.605 1 97.44 141 ASN B C 1
ATOM 2967 O O . ASN B 1 141 ? 2.773 -19.641 6.082 1 97.44 141 ASN B O 1
ATOM 2971 N N . ARG B 1 142 ? 0.83 -20.484 5.469 1 97.19 142 ARG B N 1
ATOM 2972 C CA . ARG B 1 142 ? 1.123 -21.828 5.961 1 97.19 142 ARG B CA 1
ATOM 2973 C C . ARG B 1 142 ? 2.123 -22.531 5.055 1 97.19 142 ARG B C 1
ATOM 2975 O O . ARG B 1 142 ? 3.053 -23.188 5.539 1 97.19 142 ARG B O 1
ATOM 2982 N N . VAL B 1 143 ? 1.991 -22.391 3.801 1 98.06 143 VAL B N 1
ATOM 2983 C CA . VAL B 1 143 ? 2.752 -23.234 2.889 1 98.06 143 VAL B CA 1
ATOM 2984 C C . VAL B 1 143 ? 4.07 -22.562 2.531 1 98.06 143 VAL B C 1
ATOM 2986 O O . VAL B 1 143 ? 4.992 -23.203 2.029 1 98.06 143 VAL B O 1
ATOM 2989 N N . LEU B 1 144 ? 4.188 -21.234 2.746 1 98.19 144 LEU B N 1
ATOM 2990 C CA . LEU B 1 144 ? 5.418 -20.516 2.463 1 98.19 144 LEU B CA 1
ATOM 2991 C C . LEU B 1 144 ? 6.422 -20.688 3.6 1 98.19 144 LEU B C 1
ATOM 2993 O O . LEU B 1 144 ? 6.043 -20.703 4.773 1 98.19 144 LEU B O 1
ATOM 2997 N N . GLU B 1 145 ? 7.648 -20.766 3.254 1 97.44 145 GLU B N 1
ATOM 2998 C CA . GLU B 1 145 ? 8.695 -20.719 4.266 1 97.44 145 GLU B CA 1
ATOM 2999 C C . GLU B 1 145 ? 8.773 -19.344 4.922 1 97.44 145 GLU B C 1
ATOM 3001 O O . GLU B 1 145 ? 8.109 -18.406 4.477 1 97.44 145 GLU B O 1
ATOM 3006 N N . ASP B 1 146 ? 9.609 -19.172 5.957 1 95.25 146 ASP B N 1
ATOM 3007 C CA . ASP B 1 146 ? 9.617 -17.984 6.793 1 95.25 146 ASP B CA 1
ATOM 3008 C C . ASP B 1 146 ? 9.977 -16.734 5.977 1 95.25 146 ASP B C 1
ATOM 3010 O O . ASP B 1 146 ? 9.398 -15.664 6.18 1 95.25 146 ASP B O 1
ATOM 3014 N N . ASP B 1 147 ? 10.812 -16.875 5.012 1 94.25 147 ASP B N 1
ATOM 3015 C CA . ASP B 1 147 ? 11.227 -15.734 4.195 1 94.25 147 ASP B CA 1
ATOM 3016 C C . ASP B 1 147 ? 10.508 -15.742 2.844 1 94.25 147 ASP B C 1
ATOM 3018 O O . ASP B 1 147 ? 10.945 -15.086 1.898 1 94.25 147 ASP B O 1
ATOM 3022 N N . GLY B 1 148 ? 9.445 -16.531 2.826 1 97.12 148 GLY B N 1
ATOM 3023 C CA . GLY B 1 148 ? 8.727 -16.656 1.566 1 97.12 148 GLY B CA 1
ATOM 3024 C C . GLY B 1 148 ? 7.977 -15.406 1.175 1 97.12 148 GLY B C 1
ATOM 3025 O O . GLY B 1 148 ? 7.641 -14.586 2.031 1 97.12 148 GLY B O 1
ATOM 3026 N N . GLU B 1 149 ? 7.719 -15.242 -0.145 1 98.12 149 GLU B N 1
ATOM 3027 C CA . GLU B 1 149 ? 7.094 -14.023 -0.655 1 98.12 149 GLU B CA 1
ATOM 3028 C C . GLU B 1 149 ? 5.965 -14.352 -1.63 1 98.12 149 GLU B C 1
ATOM 3030 O O . GLU B 1 149 ? 5.961 -15.414 -2.25 1 98.12 149 GLU B O 1
ATOM 3035 N N . ILE B 1 150 ? 5.062 -13.414 -1.677 1 98.69 150 ILE B N 1
ATOM 3036 C CA . ILE B 1 150 ? 4.043 -13.383 -2.719 1 98.69 150 ILE B CA 1
ATOM 3037 C C . ILE B 1 150 ? 4.336 -12.25 -3.695 1 98.69 150 ILE B C 1
ATOM 3039 O O . ILE B 1 150 ? 4.586 -11.117 -3.281 1 98.69 150 ILE B O 1
ATOM 3043 N N . HIS B 1 151 ? 4.453 -12.523 -4.945 1 98.5 151 HIS B N 1
ATOM 3044 C CA . HIS B 1 151 ? 4.547 -11.523 -6.008 1 98.5 151 HIS B CA 1
ATOM 3045 C C . HIS B 1 151 ? 3.232 -11.414 -6.773 1 98.5 151 HIS B C 1
ATOM 3047 O O . HIS B 1 151 ? 2.729 -12.406 -7.301 1 98.5 151 HIS B O 1
ATOM 3053 N N . PHE B 1 152 ? 2.703 -10.211 -6.754 1 98.38 152 PHE B N 1
ATOM 3054 C CA . PHE B 1 152 ? 1.364 -10.008 -7.297 1 98.38 152 PHE B CA 1
ATOM 3055 C C . PHE B 1 152 ? 1.373 -8.922 -8.367 1 98.38 152 PHE B C 1
ATOM 3057 O O . PHE B 1 152 ? 1.967 -7.859 -8.18 1 98.38 152 PHE B O 1
ATOM 3064 N N . LYS B 1 153 ? 0.812 -9.242 -9.547 1 96.44 153 LYS B N 1
ATOM 3065 C CA . LYS B 1 153 ? 0.618 -8.289 -10.633 1 96.44 153 LYS B CA 1
ATOM 3066 C C . LYS B 1 153 ? -0.828 -8.297 -11.125 1 96.44 153 LYS B C 1
ATOM 3068 O O . LYS B 1 153 ? -1.445 -9.359 -11.234 1 96.44 153 LYS B O 1
ATOM 3073 N N . THR B 1 154 ? -1.36 -7.137 -11.477 1 96.31 154 THR B N 1
ATOM 3074 C CA . THR B 1 154 ? -2.701 -7.051 -12.047 1 96.31 154 THR B CA 1
ATOM 3075 C C . THR B 1 154 ? -2.881 -5.746 -12.82 1 96.31 154 THR B C 1
ATOM 3077 O O . THR B 1 154 ? -2.15 -4.781 -12.594 1 96.31 154 THR B O 1
ATOM 3080 N N . ASP B 1 155 ? -3.752 -5.75 -13.789 1 93.81 155 ASP B N 1
ATOM 3081 C CA . ASP B 1 155 ? -4.121 -4.531 -14.5 1 93.81 155 ASP B CA 1
ATOM 3082 C C . ASP B 1 155 ? -5.395 -3.922 -13.93 1 93.81 155 ASP B C 1
ATOM 3084 O O . ASP B 1 155 ? -5.844 -2.867 -14.375 1 93.81 155 ASP B O 1
ATOM 3088 N N . ASN B 1 156 ? -5.984 -4.625 -13 1 95.25 156 ASN B N 1
ATOM 3089 C CA . ASN B 1 156 ? -7.23 -4.172 -12.398 1 95.25 156 ASN B CA 1
ATOM 3090 C C . ASN B 1 156 ? -6.98 -3.34 -11.148 1 95.25 156 ASN B C 1
ATOM 3092 O O . ASN B 1 156 ? -6.551 -3.867 -10.117 1 95.25 156 ASN B O 1
ATOM 3096 N N . GLU B 1 157 ? -7.289 -2.09 -11.219 1 95.38 157 GLU B N 1
ATOM 3097 C CA . GLU B 1 157 ? -6.984 -1.145 -10.148 1 95.38 157 GLU B CA 1
ATOM 3098 C C . GLU B 1 157 ? -7.75 -1.487 -8.875 1 95.38 157 GLU B C 1
ATOM 3100 O O . GLU B 1 157 ? -7.191 -1.436 -7.777 1 95.38 157 GLU B O 1
ATOM 3105 N N . LYS B 1 158 ? -9 -1.79 -9.016 1 96.38 158 LYS B N 1
ATOM 3106 C CA . LYS B 1 158 ? -9.836 -2.102 -7.855 1 96.38 158 LYS B CA 1
ATOM 3107 C C . LYS B 1 158 ? -9.328 -3.352 -7.137 1 96.38 158 LYS B C 1
ATOM 3109 O O . LYS B 1 158 ? -9.289 -3.393 -5.906 1 96.38 158 LYS B O 1
ATOM 3114 N N . LEU B 1 159 ? -9 -4.34 -7.945 1 97.75 159 LEU B N 1
ATOM 3115 C CA . LEU B 1 159 ? -8.422 -5.535 -7.344 1 97.75 159 LEU B CA 1
ATOM 3116 C C . LEU B 1 159 ? -7.113 -5.211 -6.629 1 97.75 159 LEU B C 1
ATOM 3118 O O . LEU B 1 159 ? -6.844 -5.738 -5.551 1 97.75 159 LEU B O 1
ATOM 3122 N N . PHE B 1 160 ? -6.289 -4.371 -7.262 1 98.25 160 PHE B N 1
ATOM 3123 C CA . PHE B 1 160 ? -5.012 -4.012 -6.66 1 98.25 160 PHE B CA 1
ATOM 3124 C C . PHE B 1 160 ? -5.223 -3.281 -5.34 1 98.25 160 PHE B C 1
ATOM 3126 O O . PHE B 1 160 ? -4.574 -3.596 -4.34 1 98.25 160 PHE B O 1
ATOM 3133 N N . GLU B 1 161 ? -6.113 -2.311 -5.305 1 98.12 161 GLU B N 1
ATOM 3134 C CA . GLU B 1 161 ? -6.473 -1.589 -4.09 1 98.12 161 GLU B CA 1
ATOM 3135 C C . GLU B 1 161 ? -6.934 -2.547 -2.994 1 98.12 161 GLU B C 1
ATOM 3137 O O . GLU B 1 161 ? -6.461 -2.473 -1.858 1 98.12 161 GLU B O 1
ATOM 3142 N N . PHE B 1 162 ? -7.82 -3.436 -3.355 1 98.06 162 PHE B N 1
ATOM 3143 C CA . PHE B 1 162 ? -8.297 -4.473 -2.445 1 98.06 162 PHE B CA 1
ATOM 3144 C C . PHE B 1 162 ? -7.129 -5.281 -1.89 1 98.06 162 PHE B C 1
ATOM 3146 O O . PHE B 1 162 ? -7.047 -5.508 -0.681 1 98.06 162 PHE B O 1
ATOM 3153 N N . SER B 1 163 ? -6.254 -5.695 -2.775 1 98.75 163 SER B N 1
ATOM 3154 C CA . SER B 1 163 ? -5.137 -6.566 -2.424 1 98.75 163 SER B CA 1
ATOM 3155 C C . SER B 1 163 ? -4.188 -5.879 -1.446 1 98.75 163 SER B C 1
ATOM 3157 O O . SER B 1 163 ? -3.754 -6.484 -0.464 1 98.75 163 SER B O 1
ATOM 3159 N N . LEU B 1 164 ? -3.844 -4.594 -1.691 1 98.62 164 LEU B N 1
ATOM 3160 C CA . LEU B 1 164 ? -2.992 -3.844 -0.774 1 98.62 164 LEU B CA 1
ATOM 3161 C C . LEU B 1 164 ? -3.592 -3.824 0.629 1 98.62 164 LEU B C 1
ATOM 3163 O O . LEU B 1 164 ? -2.891 -4.086 1.61 1 98.62 164 LEU B O 1
ATOM 3167 N N . ASN B 1 165 ? -4.855 -3.525 0.681 1 98.19 165 ASN B N 1
ATOM 3168 C CA . ASN B 1 165 ? -5.527 -3.434 1.974 1 98.19 165 ASN B CA 1
ATOM 3169 C C . ASN B 1 165 ? -5.59 -4.789 2.67 1 98.19 165 ASN B C 1
ATOM 3171 O O . ASN B 1 165 ? -5.363 -4.883 3.877 1 98.19 165 ASN B O 1
ATOM 3175 N N . GLU B 1 166 ? -5.906 -5.875 1.91 1 98.19 166 GLU B N 1
ATOM 3176 C CA . GLU B 1 166 ? -5.984 -7.219 2.473 1 98.19 166 GLU B CA 1
ATOM 3177 C C . GLU B 1 166 ? -4.629 -7.672 3.006 1 98.19 166 GLU B C 1
ATOM 3179 O O . GLU B 1 166 ? -4.535 -8.203 4.117 1 98.19 166 GLU B O 1
ATOM 3184 N N . ILE B 1 167 ? -3.613 -7.469 2.221 1 98.25 167 ILE B N 1
ATOM 3185 C CA . ILE B 1 167 ? -2.262 -7.875 2.592 1 98.25 167 ILE B CA 1
ATOM 3186 C C . ILE B 1 167 ? -1.83 -7.137 3.855 1 98.25 167 ILE B C 1
ATOM 3188 O O . ILE B 1 167 ? -1.308 -7.746 4.789 1 98.25 167 ILE B O 1
ATOM 3192 N N . ALA B 1 168 ? -2.055 -5.828 3.893 1 96.81 168 ALA B N 1
ATOM 3193 C CA . ALA B 1 168 ? -1.708 -5.02 5.059 1 96.81 168 ALA B CA 1
ATOM 3194 C C . ALA B 1 168 ? -2.479 -5.48 6.293 1 96.81 168 ALA B C 1
ATOM 3196 O O . ALA B 1 168 ? -1.903 -5.617 7.375 1 96.81 168 ALA B O 1
ATOM 3197 N N . ALA B 1 169 ? -3.736 -5.754 6.164 1 96.31 169 ALA B N 1
ATOM 3198 C CA . ALA B 1 169 ? -4.602 -6.133 7.277 1 96.31 169 ALA B CA 1
ATOM 3199 C C . ALA B 1 169 ? -4.191 -7.484 7.855 1 96.31 169 ALA B C 1
ATOM 3201 O O . ALA B 1 169 ? -4.457 -7.777 9.023 1 96.31 169 ALA B O 1
ATOM 3202 N N . ASN B 1 170 ? -3.582 -8.305 7.023 1 96.06 170 ASN B N 1
ATOM 3203 C CA . ASN B 1 170 ? -3.172 -9.625 7.473 1 96.06 170 ASN B CA 1
ATOM 3204 C C . ASN B 1 170 ? -1.713 -9.641 7.922 1 96.06 170 ASN B C 1
ATOM 3206 O O . ASN B 1 170 ? -1.101 -10.703 8.023 1 96.06 170 ASN B O 1
ATOM 3210 N N . ASN B 1 171 ? -1.169 -8.484 8.07 1 92.25 171 ASN B N 1
ATOM 3211 C CA . ASN B 1 171 ? 0.116 -8.258 8.719 1 92.25 171 ASN B CA 1
ATOM 3212 C C . ASN B 1 171 ? 1.276 -8.75 7.863 1 92.25 171 ASN B C 1
ATOM 3214 O O . ASN B 1 171 ? 2.273 -9.25 8.383 1 92.25 171 ASN B O 1
ATOM 3218 N N . TRP B 1 172 ? 1.127 -8.781 6.551 1 96.06 172 TRP B N 1
ATOM 3219 C CA . TRP B 1 172 ? 2.242 -8.984 5.633 1 96.06 172 TRP B CA 1
ATOM 3220 C C . TRP B 1 172 ? 2.988 -7.684 5.379 1 96.06 172 TRP B C 1
ATOM 3222 O O . TRP B 1 172 ? 2.4 -6.602 5.445 1 96.06 172 TRP B O 1
ATOM 3232 N N . LEU B 1 173 ? 4.25 -7.809 5.156 1 95.38 173 LEU B N 1
ATOM 3233 C CA . LEU B 1 173 ? 5.039 -6.641 4.785 1 95.38 173 LEU B CA 1
ATOM 3234 C C . LEU B 1 173 ? 4.961 -6.391 3.281 1 95.38 173 LEU B C 1
ATOM 3236 O O . LEU B 1 173 ? 5.348 -7.246 2.484 1 95.38 173 LEU B O 1
ATOM 3240 N N . LEU B 1 174 ? 4.422 -5.238 2.959 1 97.75 174 LEU B N 1
ATOM 3241 C CA . LEU B 1 174 ? 4.371 -4.836 1.557 1 97.75 174 LEU B CA 1
ATOM 3242 C C . LEU B 1 174 ? 5.703 -4.234 1.115 1 97.75 174 LEU B C 1
ATOM 3244 O O . LEU B 1 174 ? 6.324 -3.479 1.864 1 97.75 174 LEU B O 1
ATOM 3248 N N . LYS B 1 175 ? 6.117 -4.57 -0.104 1 96.94 175 LYS B N 1
ATOM 3249 C CA . LYS B 1 175 ? 7.32 -3.973 -0.68 1 96.94 175 LYS B CA 1
ATOM 3250 C C . LYS B 1 175 ? 7.234 -3.92 -2.201 1 96.94 175 LYS B C 1
ATOM 3252 O O . LYS B 1 175 ? 6.402 -4.602 -2.805 1 96.94 175 LYS B O 1
ATOM 3257 N N . ASN B 1 176 ? 8.086 -3.014 -2.74 1 96.69 176 ASN B N 1
ATOM 3258 C CA . ASN B 1 176 ? 8.18 -2.861 -4.188 1 96.69 176 ASN B CA 1
ATOM 3259 C C . ASN B 1 176 ? 6.816 -2.623 -4.82 1 96.69 176 ASN B C 1
ATOM 3261 O O . ASN B 1 176 ? 6.457 -3.283 -5.797 1 96.69 176 ASN B O 1
ATOM 3265 N N . ILE B 1 177 ? 6.07 -1.824 -4.191 1 97.88 177 ILE B N 1
ATOM 3266 C CA . ILE B 1 177 ? 4.762 -1.441 -4.711 1 97.88 177 ILE B CA 1
ATOM 3267 C C . ILE B 1 177 ? 4.934 -0.546 -5.934 1 97.88 177 ILE B C 1
ATOM 3269 O O . ILE B 1 177 ? 5.699 0.422 -5.902 1 97.88 177 ILE B O 1
ATOM 3273 N N . SER B 1 178 ? 4.367 -0.892 -6.996 1 96.56 178 SER B N 1
ATOM 3274 C CA . SER B 1 178 ? 4.359 -0.09 -8.219 1 96.56 178 SER B CA 1
ATOM 3275 C C . SER B 1 178 ? 2.934 0.162 -8.703 1 96.56 178 SER B C 1
ATOM 3277 O O . SER B 1 178 ? 2.146 -0.775 -8.844 1 96.56 178 SER B O 1
ATOM 3279 N N . LEU B 1 179 ? 2.621 1.418 -8.922 1 95.69 179 LEU B N 1
ATOM 3280 C CA . LEU B 1 179 ? 1.298 1.769 -9.43 1 95.69 179 LEU B CA 1
ATOM 3281 C C . LEU B 1 179 ? 1.313 1.89 -10.945 1 95.69 179 LEU B C 1
ATOM 3283 O O . LEU B 1 179 ? 0.26 2.008 -11.578 1 95.69 179 LEU B O 1
ATOM 3287 N N . ASP B 1 180 ? 2.436 1.816 -11.508 1 91 180 ASP B N 1
ATOM 3288 C CA . ASP B 1 180 ? 2.637 1.856 -12.953 1 91 180 ASP B CA 1
ATOM 3289 C C . ASP B 1 180 ? 3.922 1.135 -13.352 1 91 180 ASP B C 1
ATOM 3291 O O . ASP B 1 180 ? 4.918 1.774 -13.688 1 91 180 ASP B O 1
ATOM 3295 N N . LEU B 1 181 ? 3.826 -0.16 -13.414 1 88.25 181 LEU B N 1
ATOM 3296 C CA . LEU B 1 181 ? 4.992 -1.015 -13.602 1 88.25 181 LEU B CA 1
ATOM 3297 C C . LEU B 1 181 ? 5.668 -0.727 -14.938 1 88.25 181 LEU B C 1
ATOM 3299 O O . LEU B 1 181 ? 6.898 -0.724 -15.031 1 88.25 181 LEU B O 1
ATOM 3303 N N . GLY B 1 182 ? 4.887 -0.472 -15.953 1 81.06 182 GLY B N 1
ATOM 3304 C CA . GLY B 1 182 ? 5.422 -0.212 -17.281 1 81.06 182 GLY B CA 1
ATOM 3305 C C . GLY B 1 182 ? 6.348 0.989 -17.328 1 81.06 182 GLY B C 1
ATOM 3306 O O . GLY B 1 182 ? 7.25 1.052 -18.156 1 81.06 182 GLY B O 1
ATOM 3307 N N . ASN B 1 183 ? 6.098 1.958 -16.422 1 79.75 183 ASN B N 1
ATOM 3308 C CA . ASN B 1 183 ? 6.898 3.178 -16.406 1 79.75 183 ASN B CA 1
ATOM 3309 C C . ASN B 1 183 ? 7.777 3.25 -15.156 1 79.75 183 ASN B C 1
ATOM 3311 O O . ASN B 1 183 ? 8.234 4.332 -14.781 1 79.75 183 ASN B O 1
ATOM 3315 N N . SER B 1 184 ? 7.938 2.094 -14.672 1 82.56 184 SER B N 1
ATOM 3316 C CA . SER B 1 184 ? 8.758 2.041 -13.469 1 82.56 184 SER B CA 1
ATOM 3317 C C . SER B 1 184 ? 10.211 1.714 -13.805 1 82.56 184 SER B C 1
ATOM 3319 O O . SER B 1 184 ? 10.539 1.442 -14.961 1 82.56 184 SER B O 1
ATOM 3321 N N . GLU B 1 185 ? 11.039 1.803 -12.742 1 72.94 185 GLU B N 1
ATOM 3322 C CA . GLU B 1 185 ? 12.445 1.459 -12.906 1 72.94 185 GLU B CA 1
ATOM 3323 C C . GLU B 1 185 ? 12.688 -0.017 -12.602 1 72.94 185 GLU B C 1
ATOM 3325 O O . GLU B 1 185 ? 13.836 -0.441 -12.438 1 72.94 185 GLU B O 1
ATOM 3330 N N . TYR B 1 186 ? 11.57 -0.74 -12.539 1 77.94 186 TYR B N 1
ATOM 3331 C CA . TYR B 1 186 ? 11.68 -2.162 -12.234 1 77.94 186 TYR B CA 1
ATOM 3332 C C . TYR B 1 186 ? 12.414 -2.9 -13.352 1 77.94 186 TYR B C 1
ATOM 3334 O O . TYR B 1 186 ? 12 -2.844 -14.516 1 77.94 186 TYR B O 1
ATOM 3342 N N . GLU B 1 187 ? 13.555 -3.516 -12.961 1 75.81 187 GLU B N 1
ATOM 3343 C CA . GLU B 1 187 ? 14.391 -4.207 -13.938 1 75.81 187 GLU B CA 1
ATOM 3344 C C . GLU B 1 187 ? 14.039 -5.691 -14.016 1 75.81 187 GLU B C 1
ATOM 3346 O O . GLU B 1 187 ? 13.555 -6.27 -13.039 1 75.81 187 GLU B O 1
ATOM 3351 N N . ASN B 1 188 ? 14.148 -6.324 -15.141 1 79.44 188 ASN B N 1
ATOM 3352 C CA . ASN B 1 188 ? 14.031 -7.762 -15.359 1 79.44 188 ASN B CA 1
ATOM 3353 C C . ASN B 1 188 ? 12.594 -8.242 -15.172 1 79.44 188 ASN B C 1
ATOM 3355 O O . ASN B 1 188 ? 12.367 -9.305 -14.594 1 79.44 188 ASN B O 1
ATOM 3359 N N . ASN B 1 189 ? 11.734 -7.375 -15.578 1 85.94 189 ASN B N 1
ATOM 3360 C CA . ASN B 1 189 ? 10.328 -7.781 -15.531 1 85.94 189 ASN B CA 1
ATOM 3361 C C . ASN B 1 189 ? 10.039 -8.914 -16.5 1 85.94 189 ASN B C 1
ATOM 3363 O O . ASN B 1 189 ? 10.273 -8.789 -17.703 1 85.94 189 ASN B O 1
ATOM 3367 N N . VAL B 1 190 ? 9.68 -10.031 -15.969 1 91.06 190 VAL B N 1
ATOM 3368 C CA . VAL B 1 190 ? 9.195 -11.133 -16.797 1 91.06 190 VAL B CA 1
ATOM 3369 C C . VAL B 1 190 ? 7.699 -10.969 -17.047 1 91.06 190 VAL B C 1
ATOM 3371 O O . VAL B 1 190 ? 6.918 -10.844 -16.094 1 91.06 190 VAL B O 1
ATOM 3374 N N . THR B 1 191 ? 7.289 -10.945 -18.312 1 89.62 191 THR B N 1
ATOM 3375 C CA . THR B 1 191 ? 5.914 -10.586 -18.656 1 89.62 191 THR B CA 1
ATOM 3376 C C . THR B 1 191 ? 5.102 -11.836 -18.984 1 89.62 191 THR B C 1
ATOM 3378 O O . THR B 1 191 ? 5.668 -12.891 -19.281 1 89.62 191 THR B O 1
ATOM 3381 N N . THR B 1 192 ? 3.764 -11.711 -18.875 1 90 192 THR B N 1
ATOM 3382 C CA . THR B 1 192 ? 2.818 -12.703 -19.375 1 90 192 THR B CA 1
ATOM 3383 C C . THR B 1 192 ? 2.428 -12.391 -20.828 1 90 192 THR B C 1
ATOM 3385 O O . THR B 1 192 ? 2.795 -11.344 -21.359 1 90 192 THR B O 1
ATOM 3388 N N . GLU B 1 193 ? 1.758 -13.438 -21.438 1 86.44 193 GLU B N 1
ATOM 3389 C CA . GLU B 1 193 ? 1.186 -13.164 -22.75 1 86.44 193 GLU B CA 1
ATOM 3390 C C . GLU B 1 193 ? 0.272 -11.945 -22.703 1 86.44 193 GLU B C 1
ATOM 3392 O O . GLU B 1 193 ? 0.303 -11.109 -23.609 1 86.44 193 GLU B O 1
ATOM 3397 N N . TYR B 1 194 ? -0.477 -11.891 -21.641 1 80.31 194 TYR B N 1
ATOM 3398 C CA . TYR B 1 194 ? -1.425 -10.805 -21.422 1 80.31 194 TYR B CA 1
ATOM 3399 C C . TYR B 1 194 ? -0.713 -9.461 -21.391 1 80.31 194 TYR B C 1
ATOM 3401 O O . TYR B 1 194 ? -1.127 -8.508 -22.062 1 80.31 194 TYR B O 1
ATOM 3409 N N . GLU B 1 195 ? 0.374 -9.359 -20.641 1 82.62 195 GLU B N 1
ATOM 3410 C CA . GLU B 1 195 ? 1.154 -8.133 -20.516 1 82.62 195 GLU B CA 1
ATOM 3411 C C . GLU B 1 195 ? 1.694 -7.676 -21.875 1 82.62 195 GLU B C 1
ATOM 3413 O O . GLU B 1 195 ? 1.684 -6.48 -22.172 1 82.62 195 GLU B O 1
ATOM 3418 N N . ASP B 1 196 ? 2.135 -8.562 -22.609 1 79.75 196 ASP B N 1
ATOM 3419 C CA . ASP B 1 196 ? 2.715 -8.242 -23.906 1 79.75 196 ASP B CA 1
ATOM 3420 C C . ASP B 1 196 ? 1.66 -7.676 -24.859 1 79.75 196 ASP B C 1
ATOM 3422 O O . ASP B 1 196 ? 1.938 -6.75 -25.625 1 79.75 196 ASP B O 1
ATOM 3426 N N . LYS B 1 197 ? 0.575 -8.297 -24.75 1 76.25 197 LYS B N 1
ATOM 3427 C CA . LYS B 1 197 ? -0.495 -7.906 -25.672 1 76.25 197 LYS B CA 1
ATOM 3428 C C . LYS B 1 197 ? -1.064 -6.539 -25.297 1 76.25 197 LYS B C 1
ATOM 3430 O O . LYS B 1 197 ? -1.342 -5.723 -26.188 1 76.25 197 LYS B O 1
ATOM 3435 N N . PHE B 1 198 ? -1.214 -6.266 -23.984 1 69.62 198 PHE B N 1
ATOM 3436 C CA . PHE B 1 198 ? -2.031 -5.117 -23.609 1 69.62 198 PHE B CA 1
ATOM 3437 C C . PHE B 1 198 ? -1.173 -4.02 -22.984 1 69.62 198 PHE B C 1
ATOM 3439 O O . PHE B 1 198 ? -1.623 -2.881 -22.828 1 69.62 198 PHE B O 1
ATOM 3446 N N . MET B 1 199 ? 0.054 -4.273 -22.562 1 66.69 199 MET B N 1
ATOM 3447 C CA . MET B 1 199 ? 0.943 -3.23 -22.062 1 66.69 199 MET B CA 1
ATOM 3448 C C . MET B 1 199 ? 1.176 -2.16 -23.125 1 66.69 199 MET B C 1
ATOM 3450 O O . MET B 1 199 ? 1.271 -0.974 -22.812 1 66.69 199 MET B O 1
ATOM 3454 N N . SER B 1 200 ? 1.235 -2.633 -24.312 1 61.78 200 SER B N 1
ATOM 3455 C CA . SER B 1 200 ? 1.517 -1.721 -25.406 1 61.78 200 SER B CA 1
ATOM 3456 C C . SER B 1 200 ? 0.396 -0.7 -25.578 1 61.78 200 SER B C 1
ATOM 3458 O O . SER B 1 200 ? 0.603 0.363 -26.172 1 61.78 200 SER B O 1
ATOM 3460 N N . GLN B 1 201 ? -0.715 -0.976 -25.031 1 66.62 201 GLN B N 1
ATOM 3461 C CA . GLN B 1 201 ? -1.846 -0.069 -25.203 1 66.62 201 GLN B CA 1
ATOM 3462 C C . GLN B 1 201 ? -1.915 0.945 -24.062 1 66.62 201 GLN B C 1
ATOM 3464 O O . GLN B 1 201 ? -2.947 1.588 -23.859 1 66.62 201 GLN B O 1
ATOM 3469 N N . GLY B 1 202 ? -0.923 1.048 -23.406 1 69.62 202 GLY B N 1
ATOM 3470 C CA . GLY B 1 202 ? -0.878 2.072 -22.375 1 69.62 202 GLY B CA 1
ATOM 3471 C C . GLY B 1 202 ? -1.576 1.662 -21.094 1 69.62 202 GLY B C 1
ATOM 3472 O O . GLY B 1 202 ? -1.878 2.506 -20.234 1 69.62 202 GLY B O 1
ATOM 3473 N N . MET B 1 203 ? -1.901 0.356 -21.078 1 80.19 203 MET B N 1
ATOM 3474 C CA . MET B 1 203 ? -2.611 -0.1 -19.891 1 80.19 203 MET B CA 1
ATOM 3475 C C . MET B 1 203 ? -1.696 -0.083 -18.672 1 80.19 203 MET B C 1
ATOM 3477 O O . MET B 1 203 ? -0.521 -0.44 -18.766 1 80.19 203 MET B O 1
ATOM 3481 N N . ARG B 1 204 ? -2.26 0.322 -17.641 1 87.75 204 ARG B N 1
ATOM 3482 C CA . ARG B 1 204 ? -1.531 0.463 -16.375 1 87.75 204 ARG B CA 1
ATOM 3483 C C . ARG B 1 204 ? -1.437 -0.872 -15.648 1 87.75 204 ARG B C 1
ATOM 3485 O O . ARG B 1 204 ? -2.432 -1.591 -15.523 1 87.75 204 ARG B O 1
ATOM 3492 N N . ILE B 1 205 ? -0.218 -1.342 -15.336 1 92.81 205 ILE B N 1
ATOM 3493 C CA . ILE B 1 205 ? 0.014 -2.572 -14.586 1 92.81 205 ILE B CA 1
ATOM 3494 C C . ILE B 1 205 ? 0.452 -2.236 -13.164 1 92.81 205 ILE B C 1
ATOM 3496 O O . ILE B 1 205 ? 1.347 -1.412 -12.961 1 92.81 205 ILE B O 1
ATOM 3500 N N . PHE B 1 206 ? -0.21 -2.812 -12.18 1 96.25 206 PHE B N 1
ATOM 3501 C CA . PHE B 1 206 ? 0.104 -2.674 -10.758 1 96.25 206 PHE B CA 1
ATOM 3502 C C . PHE B 1 206 ? 0.881 -3.883 -10.258 1 96.25 206 PHE B C 1
ATOM 3504 O O . PHE B 1 206 ? 0.625 -5.012 -10.68 1 96.25 206 PHE B O 1
ATOM 3511 N N . ARG B 1 207 ? 1.794 -3.652 -9.375 1 97.25 207 ARG B N 1
ATOM 3512 C CA . ARG B 1 207 ? 2.572 -4.758 -8.82 1 97.25 207 ARG B CA 1
ATOM 3513 C C . ARG B 1 207 ? 2.916 -4.512 -7.355 1 97.25 207 ARG B C 1
ATOM 3515 O O . ARG B 1 207 ? 3.127 -3.365 -6.949 1 97.25 207 ARG B O 1
ATOM 3522 N N . CYS B 1 208 ? 2.961 -5.539 -6.625 1 98.31 208 CYS B N 1
ATOM 3523 C CA . CYS B 1 208 ? 3.506 -5.457 -5.273 1 98.31 208 CYS B CA 1
ATOM 3524 C C . CYS B 1 208 ? 4.047 -6.809 -4.824 1 98.31 208 CYS B C 1
ATOM 3526 O O . CYS B 1 208 ? 3.844 -7.82 -5.496 1 98.31 208 CYS B O 1
ATOM 3528 N N . GLU B 1 209 ? 4.824 -6.801 -3.84 1 98.44 209 GLU B N 1
ATOM 3529 C CA . GLU B 1 209 ? 5.293 -7.996 -3.143 1 98.44 209 GLU B CA 1
ATOM 3530 C C . GLU B 1 209 ? 4.836 -8 -1.687 1 98.44 209 GLU B C 1
ATOM 3532 O O . GLU B 1 209 ? 4.629 -6.938 -1.092 1 98.44 209 GLU B O 1
ATOM 3537 N N . ALA B 1 210 ? 4.586 -9.133 -1.168 1 98.31 210 ALA B N 1
ATOM 3538 C CA . ALA B 1 210 ? 4.23 -9.312 0.236 1 98.31 210 ALA B CA 1
ATOM 3539 C C . ALA B 1 210 ? 5.133 -10.352 0.899 1 98.31 210 ALA B C 1
ATOM 3541 O O . ALA B 1 210 ? 5.258 -11.477 0.413 1 98.31 210 ALA B O 1
ATOM 3542 N N . LYS B 1 211 ? 5.762 -9.961 1.933 1 96.81 211 LYS B N 1
ATOM 3543 C CA . LYS B 1 211 ? 6.625 -10.859 2.697 1 96.81 211 LYS B CA 1
ATOM 3544 C C . LYS B 1 211 ? 6.027 -11.164 4.066 1 96.81 211 LYS B C 1
ATOM 3546 O O . LYS B 1 211 ? 5.441 -10.289 4.703 1 96.81 211 LYS B O 1
ATOM 3551 N N . LYS B 1 212 ? 6.211 -12.414 4.465 1 90.38 212 LYS B N 1
ATOM 3552 C CA . LYS B 1 212 ? 5.758 -12.797 5.801 1 90.38 212 LYS B CA 1
ATOM 3553 C C . LYS B 1 212 ? 6.477 -11.992 6.879 1 90.38 212 LYS B C 1
ATOM 3555 O O . LYS B 1 212 ? 7.684 -11.758 6.785 1 90.38 212 LYS B O 1
ATOM 3560 N N . ARG B 1 213 ? 5.672 -11.453 7.82 1 83.25 213 ARG B N 1
ATOM 3561 C CA . ARG B 1 213 ? 6.293 -10.766 8.945 1 83.25 213 ARG B CA 1
ATOM 3562 C C . ARG B 1 213 ? 6.625 -11.742 10.07 1 83.25 213 ARG B C 1
ATOM 3564 O O . ARG B 1 213 ? 5.828 -12.633 10.383 1 83.25 213 ARG B O 1
ATOM 3571 N N . ASN B 1 214 ? 7.879 -12 10.406 1 64.81 214 ASN B N 1
ATOM 3572 C CA . ASN B 1 214 ? 8.312 -12.859 11.5 1 64.81 214 ASN B CA 1
ATOM 3573 C C . ASN B 1 214 ? 7.969 -12.258 12.859 1 64.81 214 ASN B C 1
ATOM 3575 O O . ASN B 1 214 ? 7.906 -11.031 13 1 64.81 214 ASN B O 1
#